Protein AF-A0A537S2B9-F1 (afdb_monomer_lite)

Secondary structure (DSSP, 8-state):
---TT---------------PPPPPS-TTTTTSS-HHHHHHHT---HHHHHHHHHHHHHHHHHHHHHHHHHTT-HHHHHHHHHHHHHHHHTTHHHHHHHHTT-S-S-HHHHHHHHHHHHHHHT--HHHHHHHHHHHHHSTT-TTT-TTTSSPPP-SHHHHHHHHTTHHHHHHHHHHHHHHHTT--TT-TTS-HHHHHHHHHHHHHHHHHHHHHHHHHHTT-THHIIIIIHHHHHHHHHHHHHHHHHHTT--SSS-TTTSS------HHHHHHTTTTT-HHHHHH-TTS-TTTGGGT------S---HHHHHHHIIIIIHHHHHHH--SEEEEEHHHHHHHHHHHTT-SSS-SSHHHHTT-EEE-TTS-EEEEE--SSHHHHHHS-HHHHHHHHHHHHHHHHHHHHTT-------

Radius of gyration: 29.78 Å; chains: 1; bounding box: 94×66×80 Å

Sequence (414 aa):
MMDERGGVMLADVAVRTADSDPMPEANPSARNLVPLDVLGKLGRRSDRRGALQLAAHIACIGATGCLVWFARPSWFLLIPAMALHGVTIVTLFAPMHECVHRTAFASRRANDAIGWIAGILSFYNATYYRHFHAWHHRYTQDPERDPELIFPKAKNRREYLTELSGLTFWWRRILDYPRLALGLARDLPFVPATARHAIALSMSAQLAIYLAAAAAIGFGYDGVLIYWFIPVVLAQPFLRALLVAEHTGCSQDQNGLSNTRTTAASFPIRLLMWNMPFHAEHHLYPAVASNSILCLKEGRMNGSILSSWVNSCADAHLAPLVHYLKPPVVVGMGSNGWRAVRRVFALADAPTRISHAAGDDWVAVDGTLVFAVGHPGPLGLTNRPLPQQLADRRHIGAALSATSETAHHPQYGE

Foldseek 3Di:
DDDPPPDDDDDPPPDPPDDDDPDDAQDVVLLPPDDPVLLVVLLDFAQVQLVVLVVVLVVQLVVLVVQCVVCVVPPVSNLVSLQSSLQSLLLLCQLLLLLLLVSSHPDVVCSVVSNLVSCLQNVHQSLVVSLLVVQCLRQPLACVGNPVNVPPDDPDPVSLVVLLLCPVVVVCSVPVLVCLLVLVCPPPPSQDPVSSVVSNVSSVVSVVVVVVLVVCVVVVNCCSVSSGVSSNSSHSSVVSVLVCQFAPPFDSGSNLVGRTAQDDDDPVSCSSNLQCSLVSLCSSRVSRRSVSSVVVDPDDPPDDDDLVNLQVCLVVPVLVVCVVVVDQEEEQEALSSVSSQCNSLVVVVADNHLLRQALDWDQGPSRRIYHRHFHPDPVSCVSAPPVSRVNSVVVVVVVVVVVVVVPDDDDPDD

Structure (mmCIF, N/CA/C/O backbone):
data_AF-A0A537S2B9-F1
#
_entry.id   AF-A0A537S2B9-F1
#
loop_
_atom_site.group_PDB
_atom_site.id
_atom_site.type_symbol
_atom_site.label_atom_id
_atom_site.label_alt_id
_atom_site.label_comp_id
_atom_site.label_asym_id
_atom_site.label_entity_id
_atom_site.label_seq_id
_atom_site.pdbx_PDB_ins_code
_atom_site.Cartn_x
_atom_site.Cartn_y
_atom_site.Cartn_z
_atom_site.occupancy
_atom_site.B_iso_or_equiv
_atom_site.auth_seq_id
_atom_site.auth_comp_id
_atom_site.auth_asym_id
_atom_site.auth_atom_id
_atom_site.pdbx_PDB_model_num
ATOM 1 N N . MET A 1 1 ? 38.607 -19.782 9.170 1.00 34.75 1 MET A N 1
ATOM 2 C CA . MET A 1 1 ? 39.106 -21.089 8.699 1.00 34.75 1 MET A CA 1
ATOM 3 C C . MET A 1 1 ? 38.221 -21.506 7.540 1.00 34.75 1 MET A C 1
ATOM 5 O O . MET A 1 1 ? 37.021 -21.604 7.745 1.00 34.75 1 MET A O 1
ATOM 9 N N . MET A 1 2 ? 38.779 -21.589 6.332 1.00 24.75 2 MET A N 1
ATOM 10 C CA . MET A 1 2 ? 38.098 -22.056 5.114 1.00 24.75 2 MET A CA 1
ATOM 11 C C . MET A 1 2 ? 38.271 -23.575 5.006 1.00 24.75 2 MET A C 1
ATOM 13 O O . MET A 1 2 ? 39.344 -24.062 5.358 1.00 24.75 2 MET A O 1
ATOM 17 N N . ASP A 1 3 ? 37.255 -24.301 4.533 1.00 37.38 3 ASP A N 1
ATOM 18 C CA . ASP A 1 3 ? 37.415 -25.702 4.123 1.00 37.38 3 ASP A CA 1
ATOM 19 C C . ASP A 1 3 ? 37.825 -25.805 2.642 1.00 37.38 3 ASP A C 1
ATOM 21 O O . ASP A 1 3 ? 37.659 -24.863 1.859 1.00 37.38 3 ASP A O 1
ATOM 25 N N . GLU A 1 4 ? 38.378 -26.959 2.266 1.00 36.72 4 GLU A N 1
ATOM 26 C CA . GLU A 1 4 ? 38.968 -27.238 0.951 1.00 36.72 4 GLU A CA 1
ATOM 27 C C . GLU A 1 4 ? 37.966 -27.327 -0.222 1.00 36.72 4 GLU A C 1
ATOM 29 O O . GLU A 1 4 ? 38.330 -27.767 -1.312 1.00 36.72 4 GLU A O 1
ATOM 34 N N . ARG A 1 5 ? 36.708 -26.893 -0.066 1.00 40.22 5 ARG A N 1
ATOM 35 C CA . ARG A 1 5 ? 35.732 -26.818 -1.170 1.00 40.22 5 ARG A CA 1
ATOM 36 C C . ARG A 1 5 ? 35.007 -25.479 -1.303 1.00 40.22 5 ARG A C 1
ATOM 38 O O . ARG A 1 5 ? 33.998 -25.408 -2.000 1.00 40.22 5 ARG A O 1
ATOM 45 N N . GLY A 1 6 ? 35.535 -24.400 -0.723 1.00 30.20 6 GLY A N 1
ATOM 46 C CA . GLY A 1 6 ? 35.129 -23.030 -1.079 1.00 30.20 6 GLY A CA 1
ATOM 47 C C . GLY A 1 6 ? 33.646 -22.702 -0.847 1.00 30.20 6 GLY A C 1
ATOM 48 O O . GLY A 1 6 ? 33.118 -21.781 -1.470 1.00 30.20 6 GLY A O 1
ATOM 49 N N . GLY A 1 7 ? 32.966 -23.444 0.031 1.00 28.03 7 GLY A N 1
ATOM 50 C CA . GLY A 1 7 ? 31.587 -23.189 0.437 1.00 28.03 7 GLY A CA 1
ATOM 51 C C . GLY A 1 7 ? 31.518 -22.313 1.688 1.00 28.03 7 GLY A C 1
ATOM 52 O O . GLY A 1 7 ? 32.277 -22.499 2.637 1.00 28.03 7 GLY A O 1
ATOM 53 N N . VAL A 1 8 ? 30.592 -21.351 1.712 1.00 30.73 8 VAL A N 1
ATOM 54 C CA . VAL A 1 8 ? 30.262 -20.599 2.932 1.00 30.73 8 VAL A CA 1
ATOM 55 C C . VAL A 1 8 ? 29.492 -21.525 3.873 1.00 30.73 8 VAL A C 1
ATOM 57 O O . VAL A 1 8 ? 28.401 -21.984 3.545 1.00 30.73 8 VAL A O 1
ATOM 60 N N . MET A 1 9 ? 30.071 -21.784 5.043 1.00 25.91 9 MET A N 1
ATOM 61 C CA . MET A 1 9 ? 29.487 -22.580 6.121 1.00 25.91 9 MET A CA 1
ATOM 62 C C . MET A 1 9 ? 28.249 -21.855 6.684 1.00 25.91 9 MET A C 1
ATOM 64 O O . MET A 1 9 ? 28.371 -20.901 7.454 1.00 25.91 9 MET A O 1
ATOM 68 N N . LEU A 1 10 ? 27.049 -22.269 6.276 1.00 33.41 10 LEU A N 1
ATOM 69 C CA . LEU A 1 10 ? 25.827 -21.975 7.024 1.00 33.41 10 LEU A CA 1
ATOM 70 C C . LEU A 1 10 ? 25.790 -22.942 8.206 1.00 33.41 10 LEU A C 1
ATOM 72 O O . LEU A 1 10 ? 25.967 -24.142 8.023 1.00 33.41 10 LEU A O 1
ATOM 76 N N . ALA A 1 11 ? 25.617 -22.412 9.416 1.00 30.92 11 ALA A N 1
ATOM 77 C CA . ALA A 1 11 ? 25.467 -23.224 10.613 1.00 30.92 11 ALA A CA 1
ATOM 78 C C . ALA A 1 11 ? 24.305 -24.212 10.426 1.00 30.92 11 ALA A C 1
ATOM 80 O O . ALA A 1 11 ? 23.203 -23.799 10.058 1.00 30.92 11 ALA A O 1
ATOM 81 N N . ASP A 1 12 ? 24.562 -25.495 10.683 1.00 28.25 12 ASP A N 1
ATOM 82 C CA . ASP A 1 12 ? 23.549 -26.545 10.733 1.00 28.25 12 ASP A CA 1
ATOM 83 C C . ASP A 1 12 ? 22.495 -26.196 11.792 1.00 28.25 12 ASP A C 1
ATOM 85 O O . ASP A 1 12 ? 22.647 -26.473 12.983 1.00 28.25 12 ASP A O 1
ATOM 89 N N . VAL A 1 13 ? 21.397 -25.572 11.365 1.00 31.06 13 VAL A N 1
ATOM 90 C CA . VAL A 1 13 ? 20.180 -25.488 12.168 1.00 31.06 13 VAL A CA 1
ATOM 91 C C . VAL A 1 13 ? 19.416 -26.780 11.924 1.00 31.06 13 VAL A C 1
ATOM 93 O O . VAL A 1 13 ? 18.644 -26.909 10.974 1.00 31.06 13 VAL A O 1
ATOM 96 N N . ALA A 1 14 ? 19.657 -27.764 12.787 1.00 25.73 14 ALA A N 1
ATOM 97 C CA . ALA A 1 14 ? 18.821 -28.947 12.886 1.00 25.73 14 ALA A CA 1
ATOM 98 C C . ALA A 1 14 ? 17.406 -28.524 13.323 1.00 25.73 14 ALA A C 1
ATOM 100 O O . ALA A 1 14 ? 17.128 -28.342 14.509 1.00 25.73 14 ALA A O 1
ATOM 101 N N . VAL A 1 15 ? 16.503 -28.348 12.358 1.00 33.72 15 VAL A N 1
ATOM 102 C CA . VAL A 1 15 ? 15.075 -28.156 12.621 1.00 33.72 15 VAL A CA 1
ATOM 103 C C . VAL A 1 15 ? 14.511 -29.496 13.083 1.00 33.72 15 VAL A C 1
ATOM 105 O O . VAL A 1 15 ? 14.327 -30.418 12.288 1.00 33.72 15 VAL A O 1
ATOM 108 N N . ARG A 1 16 ? 14.244 -29.618 14.387 1.00 27.11 16 ARG A N 1
ATOM 109 C CA . ARG A 1 16 ? 13.412 -30.699 14.919 1.00 27.11 16 ARG A CA 1
ATOM 110 C C . ARG A 1 16 ? 12.021 -30.572 14.303 1.00 27.11 16 ARG A C 1
ATOM 112 O O . ARG A 1 16 ? 11.318 -29.596 14.549 1.00 27.11 16 ARG A O 1
ATOM 119 N N . THR A 1 17 ? 11.619 -31.562 13.517 1.00 32.38 17 THR A N 1
ATOM 120 C CA . THR A 1 17 ? 10.223 -31.754 13.125 1.00 32.38 17 THR A CA 1
ATOM 121 C C . THR A 1 17 ? 9.451 -32.187 14.367 1.00 32.38 17 THR A C 1
ATOM 123 O O . THR A 1 17 ? 9.513 -33.351 14.755 1.00 32.38 17 THR A O 1
ATOM 126 N N . ALA A 1 18 ? 8.802 -31.239 15.041 1.00 32.81 18 ALA A N 1
ATOM 127 C CA . ALA A 1 18 ? 7.840 -31.563 16.082 1.00 32.81 18 ALA A CA 1
ATOM 128 C C . ALA A 1 18 ? 6.579 -32.141 15.428 1.00 32.81 18 ALA A C 1
ATOM 130 O O . ALA A 1 18 ? 6.071 -31.581 14.451 1.00 32.81 18 ALA A O 1
ATOM 131 N N . ASP A 1 19 ? 6.131 -33.273 15.966 1.00 32.47 19 ASP A N 1
ATOM 132 C CA . ASP A 1 19 ? 4.864 -33.915 15.646 1.00 32.47 19 ASP A CA 1
ATOM 133 C C . ASP A 1 19 ? 3.698 -32.920 15.692 1.00 32.47 19 ASP A C 1
ATOM 135 O O . ASP A 1 19 ? 3.686 -31.939 16.438 1.00 32.47 19 ASP A O 1
ATOM 139 N N . SER A 1 20 ? 2.721 -33.176 14.829 1.00 41.28 20 SER A N 1
ATOM 140 C CA . SER A 1 20 ? 1.542 -32.354 14.603 1.00 41.28 20 SER A CA 1
ATOM 141 C C . SER A 1 20 ? 0.589 -32.365 15.800 1.00 41.28 20 SER A C 1
ATOM 143 O O . SER A 1 20 ? -0.404 -33.092 15.793 1.00 41.28 20 SER A O 1
ATOM 145 N N . ASP A 1 21 ? 0.845 -31.512 16.786 1.00 30.44 21 ASP A N 1
ATOM 146 C CA . ASP A 1 21 ? -0.200 -31.047 17.695 1.00 30.44 21 ASP A CA 1
ATOM 147 C C . ASP A 1 21 ? -1.069 -29.988 16.986 1.00 30.44 21 ASP A C 1
ATOM 149 O O . ASP A 1 21 ? -0.540 -29.104 16.295 1.00 30.44 21 ASP A O 1
ATOM 153 N N . PRO A 1 22 ? -2.410 -30.032 17.120 1.00 37.50 22 PRO A N 1
ATOM 154 C CA . PRO A 1 22 ? -3.261 -28.949 16.652 1.00 37.50 22 PRO A CA 1
ATOM 155 C C . PRO A 1 22 ? -2.879 -27.664 17.397 1.00 37.50 22 PRO A C 1
ATOM 157 O O . PRO A 1 22 ? -2.934 -27.579 18.622 1.00 37.50 22 PRO A O 1
ATOM 160 N N . MET A 1 23 ? -2.428 -26.675 16.626 1.00 38.53 23 MET A N 1
ATOM 161 C CA . MET A 1 23 ? -1.795 -25.468 17.148 1.00 38.53 23 MET A CA 1
ATOM 162 C C . MET A 1 23 ? -2.750 -24.619 18.003 1.00 38.53 23 MET A C 1
ATOM 164 O O . MET A 1 23 ? -3.890 -24.409 17.583 1.00 38.53 23 MET A O 1
ATOM 168 N N . PRO A 1 24 ? -2.278 -24.023 19.115 1.00 37.38 24 PRO A N 1
ATOM 169 C CA . PRO A 1 24 ? -3.030 -22.988 19.811 1.00 37.38 24 PRO A CA 1
ATOM 170 C C . PRO A 1 24 ? -3.217 -21.777 18.884 1.00 37.38 24 PRO A C 1
ATOM 172 O O . PRO A 1 24 ? -2.264 -21.277 18.280 1.00 37.38 24 PRO A O 1
ATOM 175 N N . GLU A 1 25 ? -4.470 -21.355 18.723 1.00 45.53 25 GLU A N 1
ATOM 176 C CA . GLU A 1 25 ? -4.856 -20.185 17.936 1.00 45.53 25 GLU A CA 1
ATOM 177 C C . GLU A 1 25 ? -4.217 -18.904 18.494 1.00 45.53 25 GLU A C 1
ATOM 179 O O . GLU A 1 25 ? -3.982 -18.782 19.697 1.00 45.53 25 GLU A O 1
ATOM 184 N N . ALA A 1 26 ? -3.961 -17.930 17.611 1.00 40.53 26 ALA A N 1
ATOM 185 C CA . ALA A 1 26 ? -3.582 -16.577 18.015 1.00 40.53 26 ALA A CA 1
ATOM 186 C C . ALA A 1 26 ? -4.561 -16.060 19.081 1.00 40.53 26 ALA A C 1
ATOM 188 O O . ALA A 1 26 ? -5.770 -16.244 18.925 1.00 40.53 26 ALA A O 1
ATOM 189 N N . ASN A 1 27 ? -4.039 -15.433 20.142 1.00 40.31 27 ASN A N 1
ATOM 190 C CA . ASN A 1 27 ? -4.811 -15.013 21.315 1.00 40.31 27 ASN A CA 1
ATOM 191 C C . ASN A 1 27 ? -6.189 -14.417 20.919 1.00 40.31 27 ASN A C 1
ATOM 193 O O . ASN A 1 27 ? -6.232 -13.384 20.239 1.00 40.31 27 ASN A O 1
ATOM 197 N N . PRO A 1 28 ? -7.315 -15.038 21.327 1.00 44.47 28 PRO A N 1
ATOM 198 C CA . PRO A 1 28 ? -8.660 -14.661 20.883 1.00 44.47 28 PRO A CA 1
ATOM 199 C C . PRO A 1 28 ? -9.067 -13.221 21.239 1.00 44.47 28 PRO A C 1
ATOM 201 O O . PRO A 1 28 ? -10.017 -12.695 20.658 1.00 44.47 28 PRO A O 1
ATOM 204 N N . SER A 1 29 ? -8.356 -12.546 22.151 1.00 44.47 29 SER A N 1
ATOM 205 C CA . SER A 1 29 ? -8.720 -11.203 22.620 1.00 44.47 29 SER A CA 1
ATOM 206 C C . SER A 1 29 ? -8.645 -10.107 21.545 1.00 44.47 29 SER A C 1
ATOM 208 O O . SER A 1 29 ? -9.432 -9.166 21.597 1.00 44.47 29 SER A O 1
ATOM 210 N N . ALA A 1 30 ? -7.767 -10.223 20.541 1.00 49.00 30 ALA A N 1
ATOM 211 C CA . ALA A 1 30 ? -7.576 -9.169 19.536 1.00 49.00 30 ALA A CA 1
ATOM 212 C C . ALA A 1 30 ? -8.533 -9.272 18.328 1.00 49.00 30 ALA A C 1
ATOM 214 O O . ALA A 1 30 ? -8.777 -8.277 17.648 1.00 49.00 30 ALA A O 1
ATOM 215 N N . ARG A 1 31 ? -9.111 -10.454 18.063 1.00 56.97 31 ARG A N 1
ATOM 216 C CA . ARG A 1 31 ? -10.047 -10.682 16.938 1.00 56.97 31 ARG A CA 1
ATOM 217 C C . ARG A 1 31 ? -11.503 -10.345 17.260 1.00 56.97 31 ARG A C 1
ATOM 219 O O . ARG A 1 31 ? -12.310 -10.228 16.343 1.00 56.97 31 ARG A O 1
ATOM 226 N N . ASN A 1 32 ? -11.827 -10.166 18.539 1.00 64.19 32 ASN A N 1
ATOM 227 C CA . ASN A 1 32 ? -13.185 -9.886 19.010 1.00 64.19 32 ASN A CA 1
ATOM 228 C C . ASN A 1 32 ? -13.454 -8.389 19.246 1.00 64.19 32 ASN A C 1
ATOM 230 O O . ASN A 1 32 ? -14.480 -8.047 19.826 1.00 64.19 32 ASN A O 1
ATOM 234 N N . LEU A 1 33 ? -12.555 -7.488 18.821 1.00 72.00 33 LEU A N 1
ATOM 235 C CA . LEU A 1 33 ? -12.738 -6.043 19.040 1.00 72.00 33 LEU A CA 1
ATOM 236 C C . LEU A 1 33 ? -13.877 -5.473 18.187 1.00 72.00 33 LEU A C 1
ATOM 238 O O . LEU A 1 33 ? -14.463 -4.456 18.540 1.00 72.00 33 LEU A O 1
ATOM 242 N N . VAL A 1 34 ? -14.185 -6.118 17.059 1.00 71.06 34 VAL A N 1
ATOM 243 C CA . VAL A 1 34 ? -15.220 -5.679 16.122 1.00 71.06 34 VAL A CA 1
ATOM 244 C C . VAL A 1 34 ? -16.224 -6.816 15.931 1.00 71.06 34 VAL A C 1
ATOM 246 O O . VAL A 1 34 ? -15.814 -7.930 15.598 1.00 71.06 34 VAL A O 1
ATOM 249 N N . PRO A 1 35 ? -17.535 -6.565 16.099 1.00 76.12 35 PRO A N 1
ATOM 250 C CA . PRO A 1 35 ? -18.561 -7.579 15.885 1.00 76.12 35 PRO A CA 1
ATOM 251 C C . PRO A 1 35 ? -18.493 -8.215 14.489 1.00 76.12 35 PRO A C 1
ATOM 253 O O . PRO A 1 35 ? -18.265 -7.540 13.481 1.00 76.12 35 PRO A O 1
ATOM 256 N N . LEU A 1 36 ? -18.744 -9.526 14.414 1.00 77.38 36 LEU A N 1
ATOM 257 C CA . LEU A 1 36 ? -18.666 -10.292 13.164 1.00 77.38 36 LEU A CA 1
ATOM 258 C C . LEU A 1 36 ? -19.631 -9.783 12.082 1.00 77.38 36 LEU A C 1
ATOM 260 O O . LEU A 1 36 ? -19.301 -9.838 10.897 1.00 77.38 36 LEU A O 1
ATOM 264 N N . ASP A 1 37 ? -20.803 -9.259 12.454 1.00 76.06 37 ASP A N 1
ATOM 265 C CA . ASP A 1 37 ? -21.757 -8.695 11.492 1.00 76.06 37 ASP A CA 1
ATOM 266 C C . ASP A 1 37 ? -21.219 -7.399 10.855 1.00 76.06 37 ASP A C 1
ATOM 268 O O . ASP A 1 37 ? -21.399 -7.168 9.654 1.00 76.06 37 ASP A O 1
ATOM 272 N N . VAL A 1 38 ? -20.513 -6.578 11.639 1.00 72.88 38 VAL A N 1
ATOM 273 C CA . VAL A 1 38 ? -19.830 -5.368 11.171 1.00 72.88 38 VAL A CA 1
ATOM 274 C C . VAL A 1 38 ? -18.682 -5.756 10.245 1.00 72.88 38 VAL A C 1
ATOM 276 O O . VAL A 1 38 ? -18.610 -5.248 9.125 1.00 72.88 38 VAL A O 1
ATOM 279 N N . LEU A 1 39 ? -17.846 -6.721 10.639 1.00 73.81 39 LEU A N 1
ATOM 280 C CA . LEU A 1 39 ? -16.778 -7.247 9.782 1.00 73.81 39 LEU A CA 1
ATOM 281 C C . LEU A 1 39 ? -17.323 -7.827 8.471 1.00 73.81 39 LEU A C 1
ATOM 283 O O . LEU A 1 39 ? -16.758 -7.570 7.410 1.00 73.81 39 LEU A O 1
ATOM 287 N N . GLY A 1 40 ? -18.457 -8.532 8.507 1.00 73.75 40 GLY A N 1
ATOM 288 C CA . GLY A 1 40 ? -19.128 -9.042 7.310 1.00 73.75 40 GLY A CA 1
ATOM 289 C C . GLY A 1 40 ? -19.554 -7.930 6.344 1.00 73.75 40 GLY A C 1
ATOM 290 O O . GLY A 1 40 ? -19.371 -8.052 5.130 1.00 73.75 40 GLY A O 1
ATOM 291 N N . LYS A 1 41 ? -20.060 -6.805 6.866 1.00 75.75 41 LYS A N 1
ATOM 292 C CA . LYS A 1 41 ? -20.415 -5.623 6.059 1.00 75.75 41 LYS A CA 1
ATOM 293 C C . LYS A 1 41 ? -19.171 -4.939 5.477 1.00 75.75 41 LYS A C 1
ATOM 295 O O . LYS A 1 41 ? -19.179 -4.569 4.301 1.00 75.75 41 LYS A O 1
ATOM 300 N N . LEU A 1 42 ? -18.105 -4.799 6.267 1.00 75.25 42 LEU A N 1
ATOM 301 C CA . LEU A 1 42 ? -16.844 -4.155 5.863 1.00 75.25 42 LEU A CA 1
ATOM 302 C C . LEU A 1 42 ? -15.990 -5.025 4.925 1.00 75.25 42 LEU A C 1
ATOM 304 O O . LEU A 1 42 ? -15.233 -4.507 4.104 1.00 75.25 42 LEU A O 1
ATOM 308 N N . GLY A 1 43 ? -16.157 -6.344 4.985 1.00 77.69 43 GLY A N 1
ATOM 309 C CA . GLY A 1 43 ? -15.556 -7.307 4.064 1.00 77.69 43 GLY A CA 1
ATOM 310 C C . GLY A 1 43 ? -16.251 -7.388 2.701 1.00 77.69 43 GLY A C 1
ATOM 311 O O . GLY A 1 43 ? -15.807 -8.145 1.834 1.00 77.69 43 GLY A O 1
ATOM 312 N N . ARG A 1 44 ? -17.337 -6.631 2.464 1.00 78.94 44 ARG A N 1
ATOM 313 C CA . ARG A 1 44 ? -18.068 -6.669 1.189 1.00 78.94 44 ARG A CA 1
ATOM 314 C C . ARG A 1 44 ? -17.238 -6.060 0.055 1.00 78.94 44 ARG A C 1
ATOM 316 O O . ARG A 1 44 ? -17.108 -4.843 -0.086 1.00 78.94 44 ARG A O 1
ATOM 323 N N . ARG A 1 45 ? -16.737 -6.943 -0.805 1.00 86.69 45 ARG A N 1
ATOM 324 C CA . ARG A 1 45 ? -15.919 -6.626 -1.984 1.00 86.69 45 ARG A CA 1
ATOM 325 C C . ARG A 1 45 ? -16.762 -5.991 -3.088 1.00 86.69 45 ARG A C 1
ATOM 327 O O . ARG A 1 45 ? -17.952 -6.276 -3.220 1.00 86.69 45 ARG A O 1
ATOM 334 N N . SER A 1 46 ? -16.147 -5.132 -3.897 1.00 88.50 46 SER A N 1
ATOM 335 C CA . SER A 1 46 ? -16.831 -4.441 -4.994 1.00 88.50 46 SER A CA 1
ATOM 336 C C . SER A 1 46 ? -15.865 -4.129 -6.128 1.00 88.50 46 SER A C 1
ATOM 338 O O . SER A 1 46 ? -14.941 -3.340 -5.946 1.00 88.50 46 SER A O 1
ATOM 340 N N . ASP A 1 47 ? -16.137 -4.677 -7.316 1.00 92.94 47 ASP A N 1
ATOM 341 C CA . ASP A 1 47 ? -15.331 -4.405 -8.513 1.00 92.94 47 ASP A CA 1
ATOM 342 C C . ASP A 1 47 ? -15.310 -2.914 -8.854 1.00 92.94 47 ASP A C 1
ATOM 344 O O . ASP A 1 47 ? -14.259 -2.368 -9.168 1.00 92.94 47 ASP A O 1
ATOM 348 N N . ARG A 1 48 ? -16.446 -2.221 -8.696 1.00 91.62 48 ARG A N 1
ATOM 349 C CA . ARG A 1 48 ? -16.537 -0.770 -8.910 1.00 91.62 48 ARG A CA 1
ATOM 350 C C . ARG A 1 48 ? -15.607 0.007 -7.978 1.00 91.62 48 ARG A C 1
ATOM 352 O O . ARG A 1 48 ? -14.929 0.921 -8.432 1.00 91.62 48 ARG A O 1
ATOM 359 N N . ARG A 1 49 ? -15.577 -0.325 -6.680 1.00 88.31 49 ARG A N 1
ATOM 360 C CA . ARG A 1 49 ? -14.711 0.375 -5.710 1.00 88.31 49 ARG A CA 1
ATOM 361 C C . ARG A 1 49 ? -13.233 0.106 -5.994 1.00 88.31 49 ARG A C 1
ATOM 363 O O . ARG A 1 49 ? -12.457 1.057 -6.002 1.00 88.31 49 ARG A O 1
ATOM 370 N N . GLY A 1 50 ? -12.869 -1.149 -6.269 1.00 91.38 50 GLY A N 1
ATOM 371 C CA . GLY A 1 50 ? -11.507 -1.512 -6.666 1.00 91.38 50 GLY A CA 1
ATOM 372 C C . GLY A 1 50 ? -11.072 -0.803 -7.952 1.00 91.38 50 GLY A C 1
ATOM 373 O O . GLY A 1 50 ? -9.990 -0.226 -8.005 1.00 91.38 50 GLY A O 1
ATOM 374 N N . ALA A 1 51 ? -11.946 -0.755 -8.963 1.00 95.31 51 ALA A N 1
ATOM 375 C CA . ALA A 1 51 ? -11.666 -0.108 -10.243 1.00 95.31 51 ALA A CA 1
ATOM 376 C C . ALA A 1 51 ? -11.508 1.411 -10.113 1.00 95.31 51 ALA A C 1
ATOM 378 O O . ALA A 1 51 ? -10.608 1.972 -10.726 1.00 95.31 51 ALA A O 1
ATOM 379 N N . LEU A 1 52 ? -12.330 2.080 -9.296 1.00 94.69 52 LEU A N 1
ATOM 380 C CA . LEU A 1 52 ? -12.191 3.518 -9.037 1.00 94.69 52 LEU A CA 1
ATOM 381 C C . LEU A 1 52 ? -10.874 3.846 -8.323 1.00 94.69 52 LEU A C 1
ATOM 383 O O . LEU A 1 52 ? -10.188 4.786 -8.717 1.00 94.69 52 LEU A O 1
ATOM 387 N N . GLN A 1 53 ? -10.499 3.057 -7.311 1.00 94.25 53 GLN A N 1
ATOM 388 C CA . GLN A 1 53 ? -9.232 3.239 -6.598 1.00 94.25 53 GLN A CA 1
ATOM 389 C C . GLN A 1 53 ? -8.030 3.004 -7.526 1.00 94.25 53 GLN A C 1
ATOM 391 O O . GLN A 1 53 ? -7.075 3.781 -7.523 1.00 94.25 53 GLN A O 1
ATOM 396 N N . LEU A 1 54 ? -8.093 1.963 -8.362 1.00 97.31 54 LEU A N 1
ATOM 397 C CA . LEU A 1 54 ? -7.072 1.684 -9.368 1.00 97.31 54 LEU A CA 1
ATOM 398 C C . LEU A 1 54 ? -6.992 2.791 -10.422 1.00 97.31 54 LEU A C 1
ATOM 400 O O . LEU A 1 54 ? -5.894 3.235 -10.738 1.00 97.31 54 LEU A O 1
ATOM 404 N N . ALA A 1 55 ? -8.128 3.270 -10.928 1.00 98.06 55 ALA A N 1
ATOM 405 C CA . ALA A 1 55 ? -8.176 4.357 -11.899 1.00 98.06 55 ALA A CA 1
ATOM 406 C C . ALA A 1 55 ? -7.573 5.649 -11.332 1.00 98.06 55 ALA A C 1
ATOM 408 O O . ALA A 1 55 ? -6.812 6.314 -12.028 1.00 98.06 55 ALA A O 1
ATOM 409 N N . ALA A 1 56 ? -7.841 5.972 -10.063 1.00 97.75 56 ALA A N 1
ATOM 410 C CA . ALA A 1 56 ? -7.212 7.107 -9.393 1.00 97.75 56 ALA A CA 1
ATOM 411 C C . ALA A 1 56 ? -5.685 6.940 -9.299 1.00 97.75 56 ALA A C 1
ATOM 413 O O . ALA A 1 56 ? -4.944 7.873 -9.598 1.00 97.75 56 ALA A O 1
ATOM 414 N N . HIS A 1 57 ? -5.206 5.740 -8.954 1.00 98.44 57 HIS A N 1
ATOM 415 C CA . HIS A 1 57 ? -3.772 5.446 -8.903 1.00 98.44 57 HIS A CA 1
ATOM 416 C C . HIS A 1 57 ? -3.124 5.555 -10.302 1.00 98.44 57 HIS A C 1
ATOM 418 O O . HIS A 1 57 ? -2.111 6.232 -10.465 1.00 98.44 57 HIS A O 1
ATOM 424 N N . ILE A 1 58 ? -3.747 4.979 -11.337 1.00 98.50 58 ILE A N 1
ATOM 425 C CA . ILE A 1 58 ? -3.290 5.080 -12.735 1.00 98.50 58 ILE A CA 1
ATOM 426 C C . ILE A 1 58 ? -3.288 6.537 -13.213 1.00 98.50 58 ILE A C 1
ATOM 428 O O . ILE A 1 58 ? -2.352 6.950 -13.894 1.00 98.50 58 ILE A O 1
ATOM 432 N N . ALA A 1 59 ? -4.281 7.342 -12.829 1.00 98.62 59 ALA A N 1
ATOM 433 C CA . ALA A 1 59 ? -4.306 8.765 -13.150 1.00 98.62 59 ALA A CA 1
ATOM 434 C C . ALA A 1 59 ? -3.115 9.512 -12.525 1.00 98.62 59 ALA A C 1
ATOM 436 O O . ALA A 1 59 ? -2.513 10.353 -13.190 1.00 98.62 59 ALA A O 1
ATOM 437 N N . CYS A 1 60 ? -2.713 9.175 -11.292 1.00 98.62 60 CYS A N 1
ATOM 438 C CA . CYS A 1 60 ? -1.494 9.716 -10.683 1.00 98.62 60 CYS A CA 1
ATOM 439 C C . CYS A 1 60 ? -0.225 9.300 -11.446 1.00 98.62 60 CYS A C 1
ATOM 441 O O . CYS A 1 60 ? 0.656 10.137 -11.657 1.00 98.62 60 CYS A O 1
ATOM 443 N N . ILE A 1 61 ? -0.141 8.043 -11.897 1.00 98.69 61 ILE A N 1
ATOM 444 C CA . ILE A 1 61 ? 0.969 7.559 -12.736 1.00 98.69 61 ILE A CA 1
ATOM 445 C C . ILE A 1 61 ? 1.013 8.346 -14.053 1.00 98.69 61 ILE A C 1
ATOM 447 O O . ILE A 1 61 ? 2.064 8.861 -14.422 1.00 98.69 61 ILE A O 1
ATOM 451 N N . GLY A 1 62 ? -0.126 8.513 -14.732 1.00 98.62 62 GLY A N 1
ATOM 452 C CA . GLY A 1 62 ? -0.218 9.282 -15.975 1.00 98.62 62 GLY A CA 1
ATOM 453 C C . GLY A 1 62 ? 0.165 10.752 -15.792 1.00 98.62 62 GLY A C 1
ATOM 454 O O . GLY A 1 62 ? 0.986 11.273 -16.542 1.00 98.62 62 GLY A O 1
ATOM 455 N N . ALA A 1 63 ? -0.356 11.408 -14.752 1.00 98.56 63 ALA A N 1
ATOM 456 C CA . ALA A 1 63 ? -0.051 12.805 -14.454 1.00 98.56 63 ALA A CA 1
ATOM 457 C C . ALA A 1 63 ? 1.441 13.023 -14.160 1.00 98.56 63 ALA A C 1
ATOM 459 O O . ALA A 1 63 ? 2.054 13.944 -14.697 1.00 98.56 63 ALA A O 1
ATOM 460 N N . THR A 1 64 ? 2.050 12.156 -13.349 1.00 98.62 64 THR A N 1
ATOM 461 C CA . THR A 1 64 ? 3.488 12.239 -13.052 1.00 98.62 64 THR A CA 1
ATOM 462 C C . THR A 1 64 ? 4.356 11.831 -14.245 1.00 98.62 64 THR A C 1
ATOM 464 O O . THR A 1 64 ? 5.419 12.413 -14.440 1.00 98.62 64 THR A O 1
ATOM 467 N N . GLY A 1 65 ? 3.881 10.935 -15.114 1.00 98.44 65 GLY A N 1
ATOM 468 C CA . GLY A 1 65 ? 4.513 10.641 -16.402 1.00 98.44 65 GLY A CA 1
ATOM 469 C C . GLY A 1 65 ? 4.520 11.854 -17.339 1.00 98.44 65 GLY A C 1
ATOM 470 O O . GLY A 1 65 ? 5.541 12.151 -17.960 1.00 98.44 65 GLY A O 1
ATOM 471 N N . CYS A 1 66 ? 3.432 12.630 -17.387 1.00 98.44 66 CYS A N 1
ATOM 472 C CA . CYS A 1 66 ? 3.413 13.908 -18.106 1.00 98.44 66 CYS A CA 1
ATOM 473 C C . CYS A 1 66 ? 4.447 14.893 -17.536 1.00 98.44 66 CYS A C 1
ATOM 475 O O . CYS A 1 66 ? 5.129 15.566 -18.306 1.00 98.44 66 CYS A O 1
ATOM 477 N N . LEU A 1 67 ? 4.626 14.947 -16.209 1.00 97.81 67 LEU A N 1
ATOM 478 C CA . LEU A 1 67 ? 5.681 15.769 -15.601 1.00 97.81 67 LEU A CA 1
ATOM 479 C C . LEU A 1 67 ? 7.076 15.331 -16.057 1.00 97.81 67 LEU A C 1
ATOM 481 O O . LEU A 1 67 ? 7.882 16.181 -16.424 1.00 97.81 67 LEU A O 1
ATOM 485 N N . VAL A 1 68 ? 7.348 14.022 -16.095 1.00 98.44 68 VAL A N 1
ATOM 486 C CA . VAL A 1 68 ? 8.610 13.480 -16.628 1.00 98.44 68 VAL A CA 1
ATOM 487 C C . VAL A 1 68 ? 8.805 13.895 -18.087 1.00 98.44 68 VAL A C 1
ATOM 489 O O . VAL A 1 68 ? 9.889 14.347 -18.443 1.00 98.44 68 VAL A O 1
ATOM 492 N N . TRP A 1 69 ? 7.758 13.814 -18.916 1.00 97.81 69 TRP A N 1
ATOM 493 C CA . TRP A 1 69 ? 7.807 14.240 -20.320 1.00 97.81 69 TRP A CA 1
ATOM 494 C C . TRP A 1 69 ? 8.212 15.709 -20.470 1.00 97.81 69 TRP A C 1
ATOM 496 O O . TRP A 1 69 ? 9.171 16.007 -21.181 1.00 97.81 69 TRP A O 1
ATOM 506 N N . PHE A 1 70 ? 7.535 16.619 -19.767 1.00 97.81 70 PHE A N 1
ATOM 507 C CA . PHE A 1 70 ? 7.851 18.050 -19.827 1.00 97.81 70 PHE A CA 1
ATOM 508 C C . PHE A 1 70 ? 9.216 18.387 -19.220 1.00 97.81 70 PHE A C 1
ATOM 510 O O . PHE A 1 70 ? 9.850 19.354 -19.637 1.00 97.81 70 PHE A O 1
ATOM 517 N N . ALA A 1 71 ? 9.692 17.588 -18.265 1.00 97.50 71 ALA A N 1
ATOM 518 C CA . ALA A 1 71 ? 10.984 17.783 -17.624 1.00 97.50 71 ALA A CA 1
ATOM 519 C C . ALA A 1 71 ? 12.171 17.219 -18.428 1.00 97.50 71 ALA A C 1
ATOM 521 O O . ALA A 1 71 ? 13.307 17.577 -18.122 1.00 97.50 71 ALA A O 1
ATOM 522 N N . ARG A 1 72 ? 11.944 16.388 -19.463 1.00 95.12 72 ARG A N 1
ATOM 523 C CA . ARG A 1 72 ? 13.006 15.745 -20.271 1.00 95.12 72 ARG A CA 1
ATOM 524 C C . ARG A 1 72 ? 14.132 16.693 -20.725 1.00 95.12 72 ARG A C 1
ATOM 526 O O . ARG A 1 72 ? 15.283 16.272 -20.641 1.00 95.12 72 ARG A O 1
ATOM 533 N N . PRO A 1 73 ? 13.873 17.943 -21.167 1.00 96.06 73 PRO A N 1
ATOM 534 C CA . PRO A 1 73 ? 14.942 18.841 -21.616 1.00 96.06 73 PRO A CA 1
ATOM 535 C C . PRO A 1 73 ? 15.888 19.326 -20.505 1.00 96.06 73 PRO A C 1
ATOM 537 O O . PRO A 1 73 ? 16.960 19.842 -20.806 1.00 96.06 73 PRO A O 1
ATOM 540 N N . SER A 1 74 ? 15.508 19.201 -19.228 1.00 95.19 74 SER A N 1
ATOM 541 C CA . SER A 1 74 ? 16.270 19.717 -18.088 1.00 95.19 74 SER A CA 1
ATOM 542 C C . SER A 1 74 ? 16.524 18.617 -17.069 1.00 95.19 74 SER A C 1
ATOM 544 O O . SER A 1 74 ? 15.629 18.234 -16.318 1.00 95.19 74 SER A O 1
ATOM 546 N N . TRP A 1 75 ? 17.768 18.138 -16.983 1.00 92.62 75 TRP A N 1
ATOM 547 C CA . TRP A 1 75 ? 18.129 17.053 -16.064 1.00 92.62 75 TRP A CA 1
ATOM 548 C C . TRP A 1 75 ? 17.794 17.383 -14.597 1.00 92.62 75 TRP A C 1
ATOM 550 O O . TRP A 1 75 ? 17.338 16.510 -13.860 1.00 92.62 75 TRP A O 1
ATOM 560 N N . PHE A 1 76 ? 17.943 18.648 -14.183 1.00 95.25 76 PHE A N 1
ATOM 561 C CA . PHE A 1 76 ? 17.646 19.091 -12.818 1.00 95.25 76 PHE A CA 1
ATOM 562 C C . PHE A 1 76 ? 16.147 19.025 -12.484 1.00 95.25 76 PHE A C 1
ATOM 564 O O . PHE A 1 76 ? 15.789 18.800 -11.333 1.00 95.25 76 PHE A O 1
ATOM 571 N N . LEU A 1 77 ? 15.265 19.176 -13.480 1.00 96.88 77 LEU A N 1
ATOM 572 C CA . LEU A 1 77 ? 13.820 18.973 -13.317 1.00 96.88 77 LEU A CA 1
ATOM 573 C C . LEU A 1 77 ? 13.424 17.506 -13.529 1.00 96.88 77 LEU A C 1
ATOM 575 O O . LEU A 1 77 ? 12.492 17.014 -12.891 1.00 96.88 77 LEU A O 1
ATOM 579 N N . LEU A 1 78 ? 14.148 16.797 -14.397 1.00 97.75 78 LEU A N 1
ATOM 580 C CA . LEU A 1 78 ? 13.881 15.410 -14.755 1.00 97.75 78 LEU A CA 1
ATOM 581 C C . LEU A 1 78 ? 14.090 14.466 -13.571 1.00 97.75 78 LEU A C 1
ATOM 583 O O . LEU A 1 78 ? 13.234 13.621 -13.328 1.00 97.75 78 LEU A O 1
ATOM 587 N N . ILE A 1 79 ? 15.187 14.606 -12.815 1.00 97.56 79 ILE A N 1
ATOM 588 C CA . ILE A 1 79 ? 15.466 13.716 -11.676 1.00 97.56 79 ILE A CA 1
ATOM 589 C C . ILE A 1 79 ? 14.353 13.794 -10.607 1.00 97.56 79 ILE A C 1
ATOM 591 O O . ILE A 1 79 ? 13.800 12.743 -10.273 1.00 97.56 79 ILE A O 1
ATOM 595 N N . PRO A 1 80 ? 13.940 14.977 -10.100 1.00 97.81 80 PRO A N 1
ATOM 596 C CA . PRO A 1 80 ? 12.814 15.075 -9.169 1.00 97.81 80 PRO A CA 1
ATOM 597 C C . PRO A 1 80 ? 11.484 14.595 -9.762 1.00 97.81 80 PRO A C 1
ATOM 599 O O . PRO A 1 80 ? 10.712 13.940 -9.061 1.00 97.81 80 PRO A O 1
ATOM 602 N N . ALA A 1 81 ? 11.214 14.872 -11.045 1.00 98.38 81 ALA A N 1
ATOM 603 C CA . ALA A 1 81 ? 10.006 14.388 -11.714 1.00 98.38 81 ALA A CA 1
ATOM 604 C C . ALA A 1 81 ? 9.975 12.853 -11.791 1.00 98.38 81 ALA A C 1
ATOM 606 O O . ALA A 1 81 ? 8.950 12.247 -11.481 1.00 98.38 81 ALA A O 1
ATOM 607 N N . MET A 1 82 ? 11.102 12.214 -12.127 1.00 98.62 82 MET A N 1
ATOM 608 C CA . MET A 1 82 ? 11.240 10.755 -12.125 1.00 98.62 82 MET A CA 1
ATOM 609 C C . MET A 1 82 ? 11.133 10.175 -10.718 1.00 98.62 82 MET A C 1
ATOM 611 O O . MET A 1 82 ? 10.502 9.139 -10.553 1.00 98.62 82 MET A O 1
ATOM 615 N N . ALA A 1 83 ? 11.688 10.829 -9.695 1.00 98.50 83 ALA A N 1
ATOM 616 C CA . ALA A 1 83 ? 11.527 10.383 -8.312 1.00 98.50 83 ALA A CA 1
ATOM 617 C C . ALA A 1 83 ? 10.047 10.406 -7.887 1.00 98.50 83 ALA A C 1
ATOM 619 O O . ALA A 1 83 ? 9.542 9.420 -7.353 1.00 98.50 83 ALA A O 1
ATOM 620 N N . LEU A 1 84 ? 9.321 11.490 -8.190 1.00 98.38 84 LEU A N 1
ATOM 621 C CA . LEU A 1 84 ? 7.886 11.598 -7.913 1.00 98.38 84 LEU A CA 1
ATOM 622 C C . LEU A 1 84 ? 7.062 10.576 -8.712 1.00 98.38 84 LEU A C 1
ATOM 624 O O . LEU A 1 84 ? 6.175 9.929 -8.156 1.00 98.38 84 LEU A O 1
ATOM 628 N N . HIS A 1 85 ? 7.368 10.396 -9.997 1.00 98.81 85 HIS A N 1
ATOM 629 C CA . HIS A 1 85 ? 6.744 9.367 -10.826 1.00 98.81 85 HIS A CA 1
ATOM 630 C C . HIS A 1 85 ? 7.002 7.971 -10.259 1.00 98.81 85 HIS A C 1
ATOM 632 O O . HIS A 1 85 ? 6.083 7.170 -10.094 1.00 98.81 85 HIS A O 1
ATOM 638 N N . GLY A 1 86 ? 8.236 7.726 -9.832 1.00 98.75 86 GLY A N 1
ATOM 639 C CA . GLY A 1 86 ? 8.659 6.510 -9.170 1.00 98.75 86 GLY A CA 1
ATOM 640 C C . GLY A 1 86 ? 7.824 6.196 -7.942 1.00 98.75 86 GLY A C 1
ATOM 641 O O . GLY A 1 86 ? 7.426 5.047 -7.782 1.00 98.75 86 GLY A O 1
ATOM 642 N N . VAL A 1 87 ? 7.489 7.199 -7.117 1.00 98.69 87 VAL A N 1
ATOM 643 C CA . VAL A 1 87 ? 6.621 7.016 -5.939 1.00 98.69 87 VAL A CA 1
ATOM 644 C C . VAL A 1 87 ? 5.279 6.413 -6.349 1.00 98.69 87 VAL A C 1
ATOM 646 O O . VAL A 1 87 ? 4.828 5.456 -5.724 1.00 98.69 87 VAL A O 1
ATOM 649 N N . THR A 1 88 ? 4.664 6.897 -7.430 1.00 98.75 88 THR A N 1
ATOM 650 C CA . THR A 1 88 ? 3.391 6.341 -7.929 1.00 98.75 88 THR A CA 1
ATOM 651 C C . THR A 1 88 ? 3.524 4.917 -8.477 1.00 98.75 88 THR A C 1
ATOM 653 O O . THR A 1 88 ? 2.561 4.164 -8.456 1.00 98.75 88 THR A O 1
ATOM 656 N N . ILE A 1 89 ? 4.715 4.505 -8.921 1.00 98.75 89 ILE A N 1
ATOM 657 C CA . ILE A 1 89 ? 4.947 3.145 -9.421 1.00 98.75 89 ILE A CA 1
ATOM 658 C C . ILE A 1 89 ? 5.280 2.185 -8.277 1.00 98.75 89 ILE A C 1
ATOM 660 O O . ILE A 1 89 ? 4.694 1.110 -8.192 1.00 98.75 89 ILE A O 1
ATOM 664 N N . VAL A 1 90 ? 6.189 2.542 -7.362 1.00 98.62 90 VAL A N 1
ATOM 665 C CA . VAL A 1 90 ? 6.563 1.654 -6.243 1.00 98.62 90 VAL A CA 1
ATOM 666 C C . VAL A 1 90 ? 5.377 1.393 -5.321 1.00 98.62 90 VAL A C 1
ATOM 668 O O . VAL A 1 90 ? 5.214 0.282 -4.823 1.00 98.62 90 VAL A O 1
ATOM 671 N N . THR A 1 91 ? 4.496 2.380 -5.148 1.00 98.44 91 THR A N 1
ATOM 672 C CA . THR A 1 91 ? 3.274 2.232 -4.350 1.00 98.44 91 THR A CA 1
ATOM 673 C C . THR A 1 91 ? 2.227 1.324 -5.001 1.00 98.44 91 THR A C 1
ATOM 675 O O . THR A 1 91 ? 1.296 0.920 -4.308 1.00 98.44 91 THR A O 1
ATOM 678 N N . LEU A 1 92 ? 2.420 0.858 -6.249 1.00 98.62 92 LEU A N 1
ATOM 679 C CA . LEU A 1 92 ? 1.673 -0.285 -6.803 1.00 98.62 92 LEU A CA 1
ATOM 680 C C . LEU A 1 92 ? 1.889 -1.587 -6.006 1.00 98.62 92 LEU A C 1
ATOM 682 O O . LEU A 1 92 ? 1.130 -2.543 -6.169 1.00 98.62 92 LEU A O 1
ATOM 686 N N . PHE A 1 93 ? 2.854 -1.609 -5.082 1.00 98.31 93 PHE A N 1
ATOM 687 C CA . PHE A 1 93 ? 2.904 -2.604 -4.016 1.00 98.31 93 PHE A CA 1
ATOM 688 C C . PHE A 1 93 ? 1.554 -2.747 -3.293 1.00 98.31 93 PHE A C 1
ATOM 690 O O . PHE A 1 93 ? 1.124 -3.869 -3.053 1.00 98.31 93 PHE A O 1
ATOM 697 N N . ALA A 1 94 ? 0.850 -1.648 -3.002 1.00 97.25 94 ALA A N 1
ATOM 698 C CA . ALA A 1 94 ? -0.420 -1.682 -2.280 1.00 97.25 94 ALA A CA 1
ATOM 699 C C . ALA A 1 94 ? -1.565 -2.372 -3.056 1.00 97.25 94 ALA A C 1
ATOM 701 O O . ALA A 1 94 ? -2.146 -3.311 -2.518 1.00 97.25 94 ALA A O 1
ATOM 702 N N . PRO A 1 95 ? -1.889 -2.023 -4.321 1.00 97.38 95 PRO A N 1
ATOM 703 C CA . PRO A 1 95 ? -2.854 -2.800 -5.096 1.00 97.38 95 PRO A CA 1
ATOM 704 C C . PRO A 1 95 ? -2.440 -4.263 -5.266 1.00 97.38 95 PRO A C 1
ATOM 706 O O . PRO A 1 95 ? -3.306 -5.132 -5.216 1.00 97.38 95 PRO A O 1
ATOM 709 N N . MET A 1 96 ? -1.145 -4.559 -5.436 1.00 98.25 96 MET A N 1
ATOM 710 C CA . MET A 1 96 ? -0.658 -5.942 -5.472 1.00 98.25 96 MET A CA 1
ATOM 711 C C . MET A 1 96 ? -0.970 -6.677 -4.163 1.00 98.25 96 MET A C 1
ATOM 713 O O . MET A 1 96 ? -1.569 -7.751 -4.192 1.00 98.25 96 MET A O 1
ATOM 717 N N . HIS A 1 97 ? -0.635 -6.064 -3.032 1.00 97.38 97 HIS A N 1
ATOM 718 C CA . HIS A 1 97 ? -0.871 -6.576 -1.689 1.00 97.38 97 HIS A CA 1
ATOM 719 C C . HIS A 1 97 ? -2.362 -6.861 -1.426 1.00 97.38 97 HIS A C 1
ATOM 721 O O . HIS A 1 97 ? -2.740 -7.960 -1.024 1.00 97.38 97 HIS A O 1
ATOM 727 N N . GLU A 1 98 ? -3.246 -5.920 -1.745 1.00 95.38 98 GLU A N 1
ATOM 728 C CA . GLU A 1 98 ? -4.692 -6.101 -1.561 1.00 95.38 98 GLU A CA 1
ATOM 729 C C . GLU A 1 98 ? -5.282 -7.156 -2.506 1.00 95.38 98 GLU A C 1
ATOM 731 O O . GLU A 1 98 ? -6.205 -7.906 -2.167 1.00 95.38 98 GLU A O 1
ATOM 736 N N . CYS A 1 99 ? -4.724 -7.265 -3.710 1.00 97.12 99 CYS A N 1
ATOM 737 C CA . CYS A 1 99 ? -5.128 -8.280 -4.669 1.00 97.12 99 CYS A CA 1
ATOM 738 C C . CYS A 1 99 ? -4.703 -9.692 -4.250 1.00 97.12 99 CYS A C 1
ATOM 740 O O . CYS A 1 99 ? -5.460 -10.635 -4.491 1.00 97.12 99 CYS A O 1
ATOM 742 N N . VAL A 1 100 ? -3.552 -9.875 -3.587 1.00 96.56 100 VAL A N 1
ATOM 743 C CA . VAL A 1 100 ? -3.161 -11.211 -3.095 1.00 96.56 100 VAL A CA 1
ATOM 744 C C . VAL A 1 100 ? -4.069 -11.702 -1.965 1.00 96.56 100 VAL A C 1
ATOM 746 O O . VAL A 1 100 ? -4.331 -12.905 -1.885 1.00 96.56 100 VAL A O 1
ATOM 749 N N . HIS A 1 101 ? -4.642 -10.783 -1.180 1.00 94.38 101 HIS A N 1
ATOM 750 C CA . HIS A 1 101 ? -5.726 -11.062 -0.224 1.00 94.38 101 HIS A CA 1
ATOM 751 C C . HIS A 1 101 ? -7.080 -11.315 -0.888 1.00 94.38 101 HIS A C 1
ATOM 753 O O . HIS A 1 101 ? -8.000 -11.870 -0.280 1.00 94.38 101 HIS A O 1
ATOM 759 N N . ARG A 1 102 ? -7.208 -10.949 -2.167 1.00 93.94 102 ARG A N 1
ATOM 760 C CA . ARG A 1 102 ? -8.446 -11.000 -2.955 1.00 93.94 102 ARG A CA 1
ATOM 761 C C . ARG A 1 102 ? -9.583 -10.197 -2.318 1.00 93.94 102 ARG A C 1
ATOM 763 O O . ARG A 1 102 ? -10.745 -10.610 -2.378 1.00 93.94 102 ARG A O 1
ATOM 770 N N . THR A 1 103 ? -9.244 -9.068 -1.703 1.00 90.75 103 THR A N 1
ATOM 771 C CA . THR A 1 103 ? -10.177 -8.139 -1.043 1.00 90.75 103 THR A CA 1
ATOM 772 C C . THR A 1 103 ? -10.454 -6.894 -1.884 1.00 90.75 103 THR A C 1
ATOM 774 O O . THR A 1 103 ? -11.524 -6.298 -1.746 1.00 90.75 103 THR A O 1
ATOM 777 N N . ALA A 1 104 ? -9.545 -6.538 -2.797 1.00 92.12 104 ALA A N 1
ATOM 778 C CA . ALA A 1 104 ? -9.661 -5.364 -3.660 1.00 92.12 104 ALA A CA 1
ATOM 779 C C . ALA A 1 104 ? -10.877 -5.419 -4.604 1.00 92.12 104 ALA A C 1
ATOM 781 O O . ALA A 1 104 ? -11.615 -4.440 -4.741 1.00 92.12 104 ALA A O 1
ATOM 782 N N . PHE A 1 105 ? -11.103 -6.574 -5.234 1.00 94.88 105 PHE A N 1
ATOM 783 C CA . PHE A 1 105 ? -12.181 -6.799 -6.203 1.00 94.88 105 PHE A CA 1
ATOM 784 C C . PHE A 1 105 ? -13.106 -7.935 -5.749 1.00 94.88 105 PHE A C 1
ATOM 786 O O . PHE A 1 105 ? -12.687 -8.853 -5.040 1.00 94.88 105 PHE A O 1
ATOM 793 N N . ALA A 1 106 ? -14.371 -7.905 -6.172 1.00 93.94 106 ALA A N 1
ATOM 794 C CA . ALA A 1 106 ? -15.282 -9.039 -6.004 1.00 93.94 106 ALA A CA 1
ATOM 795 C C . ALA A 1 106 ? -14.877 -10.202 -6.929 1.00 93.94 106 ALA A C 1
ATOM 797 O O . ALA A 1 106 ? -14.923 -11.368 -6.530 1.00 93.94 106 ALA A O 1
ATOM 798 N N . SER A 1 107 ? -14.405 -9.888 -8.137 1.00 96.88 107 SER A N 1
ATOM 799 C CA . SER A 1 107 ? -13.870 -10.858 -9.089 1.00 96.88 107 SER A CA 1
ATOM 800 C C . SER A 1 107 ? -12.482 -11.358 -8.679 1.00 96.88 107 SER A C 1
ATOM 802 O O . SER A 1 107 ? -11.506 -10.608 -8.617 1.00 96.88 107 SER A O 1
ATOM 804 N N . ARG A 1 108 ? -12.351 -12.673 -8.465 1.00 95.94 108 ARG A N 1
ATOM 805 C CA . ARG A 1 108 ? -11.050 -13.311 -8.185 1.00 95.94 108 ARG A CA 1
ATOM 806 C C . ARG A 1 108 ? -10.071 -13.161 -9.349 1.00 95.94 108 ARG A C 1
ATOM 808 O O . ARG A 1 108 ? -8.901 -12.903 -9.112 1.00 95.94 108 ARG A O 1
ATOM 815 N N . ARG A 1 109 ? -10.560 -13.259 -10.591 1.00 97.56 109 ARG A N 1
ATOM 816 C CA . ARG A 1 109 ? -9.731 -13.087 -11.796 1.00 97.56 109 ARG A CA 1
ATOM 817 C C . ARG A 1 109 ? -9.189 -11.663 -11.906 1.00 97.56 109 ARG A C 1
ATOM 819 O O . ARG A 1 109 ? -8.035 -11.496 -12.276 1.00 97.56 109 ARG A O 1
ATOM 826 N N . ALA A 1 110 ? -10.000 -10.661 -11.552 1.00 97.69 110 ALA A N 1
ATOM 827 C CA . ALA A 1 110 ? -9.552 -9.271 -11.533 1.00 97.69 110 ALA A CA 1
ATOM 828 C C . ALA A 1 110 ? -8.441 -9.062 -10.498 1.00 97.69 110 ALA A C 1
ATOM 830 O O . ALA A 1 110 ? -7.405 -8.510 -10.847 1.00 97.69 110 ALA A O 1
ATOM 831 N N . ASN A 1 111 ? -8.614 -9.571 -9.270 1.00 97.75 111 ASN A N 1
ATOM 832 C CA . ASN A 1 111 ? -7.555 -9.538 -8.256 1.00 97.75 111 ASN A CA 1
ATOM 833 C C . ASN A 1 111 ? -6.272 -10.213 -8.767 1.00 97.75 111 ASN A C 1
ATOM 835 O O . ASN A 1 111 ? -5.207 -9.610 -8.734 1.00 97.75 111 ASN A O 1
ATOM 839 N N . ASP A 1 112 ? -6.368 -11.442 -9.279 1.00 97.81 112 ASP A N 1
ATOM 840 C CA . ASP A 1 112 ? -5.188 -12.195 -9.710 1.00 97.81 112 ASP A CA 1
ATOM 841 C C . ASP A 1 112 ? -4.447 -11.469 -10.863 1.00 97.81 112 ASP A C 1
ATOM 843 O O . ASP A 1 112 ? -3.226 -11.330 -10.816 1.00 97.81 112 ASP A O 1
ATOM 847 N N . ALA A 1 113 ? -5.169 -10.932 -11.857 1.00 98.38 113 ALA A N 1
ATOM 848 C CA . ALA A 1 113 ? -4.571 -10.213 -12.987 1.00 98.38 113 ALA A CA 1
ATOM 849 C C . ALA A 1 113 ? -3.981 -8.849 -12.589 1.00 98.38 113 ALA A C 1
ATOM 851 O O . ALA A 1 113 ? -2.829 -8.551 -12.906 1.00 98.38 113 ALA A O 1
ATOM 852 N N . ILE A 1 114 ? -4.751 -8.022 -11.876 1.00 98.50 114 ILE A N 1
ATOM 853 C CA . ILE A 1 114 ? -4.326 -6.677 -11.459 1.00 98.50 114 ILE A CA 1
ATOM 854 C C . ILE A 1 114 ? -3.174 -6.778 -10.465 1.00 98.50 114 ILE A C 1
ATOM 856 O O . ILE A 1 114 ? -2.198 -6.041 -10.591 1.00 98.50 114 ILE A O 1
ATOM 860 N N . GLY A 1 115 ? -3.245 -7.722 -9.525 1.00 98.44 115 GLY A N 1
ATOM 861 C CA . GLY A 1 115 ? -2.173 -7.974 -8.574 1.00 98.44 115 GLY A CA 1
ATOM 862 C C . GLY A 1 115 ? -0.876 -8.385 -9.262 1.00 98.44 115 GLY A C 1
ATOM 863 O O . GLY A 1 115 ? 0.186 -7.877 -8.910 1.00 98.44 115 GLY A O 1
ATOM 864 N N . TRP A 1 116 ? -0.948 -9.243 -10.284 1.00 98.56 116 TRP A N 1
ATOM 865 C CA . TRP A 1 116 ? 0.231 -9.651 -11.049 1.00 98.56 116 TRP A CA 1
ATOM 866 C C . TRP A 1 116 ? 0.853 -8.487 -11.837 1.00 98.56 116 TRP A C 1
ATOM 868 O O . TRP A 1 116 ? 2.061 -8.279 -11.752 1.00 98.56 116 TRP A O 1
ATOM 878 N N . ILE A 1 117 ? 0.039 -7.670 -12.518 1.00 98.75 117 ILE A N 1
ATOM 879 C CA . ILE A 1 117 ? 0.506 -6.478 -13.252 1.00 98.75 117 ILE A CA 1
ATOM 880 C C . ILE A 1 117 ? 1.134 -5.451 -12.298 1.00 98.75 117 ILE A C 1
ATOM 882 O O . ILE A 1 117 ? 2.251 -4.989 -12.527 1.00 98.75 117 ILE A O 1
ATOM 886 N N . ALA A 1 118 ? 0.443 -5.117 -11.205 1.00 98.75 118 ALA A N 1
ATOM 887 C CA . ALA A 1 118 ? 0.946 -4.198 -10.186 1.00 98.75 118 ALA A CA 1
ATOM 888 C C . ALA A 1 118 ? 2.246 -4.718 -9.552 1.00 98.75 118 ALA A C 1
ATOM 890 O O . ALA A 1 118 ? 3.178 -3.950 -9.304 1.00 98.75 118 ALA A O 1
ATOM 891 N N . GLY A 1 119 ? 2.341 -6.034 -9.353 1.00 98.44 119 GLY A N 1
ATOM 892 C CA . GLY A 1 119 ? 3.546 -6.709 -8.897 1.00 98.44 119 GLY A CA 1
ATOM 893 C C . GLY A 1 119 ? 4.720 -6.565 -9.865 1.00 98.44 119 GLY A C 1
ATOM 894 O O . GLY A 1 119 ? 5.809 -6.181 -9.443 1.00 98.44 119 GLY A O 1
ATOM 895 N N . ILE A 1 120 ? 4.513 -6.791 -11.166 1.00 98.56 120 ILE A N 1
ATOM 896 C CA . ILE A 1 120 ? 5.560 -6.589 -12.181 1.00 98.56 120 ILE A CA 1
ATOM 897 C C . ILE A 1 120 ? 6.099 -5.165 -12.113 1.00 98.56 120 ILE A C 1
ATOM 899 O O . ILE A 1 120 ? 7.313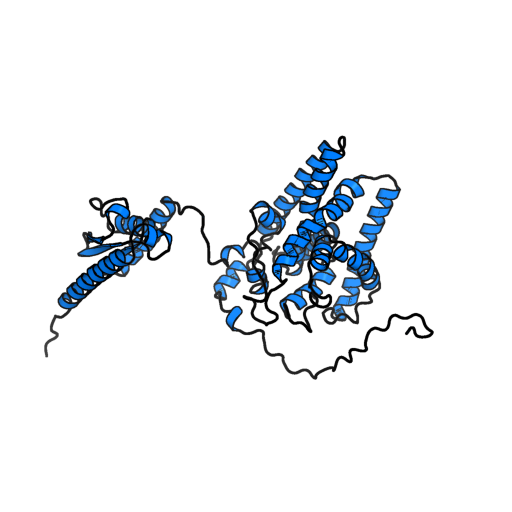 -4.983 -12.008 1.00 98.56 120 ILE A O 1
ATOM 903 N N . LEU A 1 121 ? 5.206 -4.174 -12.124 1.00 98.44 121 LEU A N 1
ATOM 904 C CA . LEU A 1 121 ? 5.580 -2.762 -12.141 1.00 98.44 121 LEU A CA 1
ATOM 905 C C . LEU A 1 121 ? 6.312 -2.329 -10.860 1.00 98.44 121 LEU A C 1
ATOM 907 O O . LEU A 1 121 ? 7.235 -1.521 -10.939 1.00 98.44 121 LEU A O 1
ATOM 911 N N . SER A 1 122 ? 5.955 -2.904 -9.707 1.00 98.00 122 SER A N 1
ATOM 912 C CA . SER A 1 122 ? 6.561 -2.606 -8.397 1.00 98.00 122 SER A CA 1
ATOM 913 C C . SER A 1 122 ? 7.691 -3.558 -7.971 1.00 98.00 122 SER A C 1
ATOM 915 O O . SER A 1 122 ? 8.244 -3.392 -6.883 1.00 98.00 122 SER A O 1
ATOM 917 N N . PHE A 1 123 ? 8.077 -4.524 -8.813 1.00 97.94 123 PHE A N 1
ATOM 918 C CA . PHE A 1 123 ? 9.114 -5.534 -8.532 1.00 97.94 123 PHE A CA 1
ATOM 919 C C . PHE A 1 123 ? 8.787 -6.462 -7.350 1.00 97.94 123 PHE A C 1
ATOM 921 O O . PHE A 1 123 ? 9.634 -6.789 -6.508 1.00 97.94 123 PHE A O 1
ATOM 928 N N . TYR A 1 124 ? 7.533 -6.911 -7.318 1.00 97.81 124 TYR A N 1
ATOM 929 C CA . TYR A 1 124 ? 7.010 -7.953 -6.443 1.00 97.81 124 TYR A CA 1
ATOM 930 C C . TYR A 1 124 ? 6.322 -9.045 -7.265 1.00 97.81 124 TYR A C 1
ATOM 932 O O . TYR A 1 124 ? 5.485 -8.760 -8.113 1.00 97.81 124 TYR A O 1
ATOM 940 N N . ASN A 1 125 ? 6.614 -10.318 -7.014 1.00 98.31 125 ASN A N 1
ATOM 941 C CA . ASN A 1 125 ? 5.854 -11.400 -7.641 1.00 98.31 125 ASN A CA 1
ATOM 942 C C . ASN A 1 125 ? 4.605 -11.723 -6.821 1.00 98.31 125 ASN A C 1
ATOM 944 O O . ASN A 1 125 ? 4.718 -12.317 -5.751 1.00 98.31 125 ASN A O 1
ATOM 948 N N . ALA A 1 126 ? 3.421 -11.369 -7.326 1.00 98.19 126 ALA A N 1
ATOM 949 C CA . ALA A 1 126 ? 2.156 -11.544 -6.605 1.00 98.19 126 ALA A CA 1
ATOM 950 C C . ALA A 1 126 ? 1.878 -13.009 -6.213 1.00 98.19 126 ALA A C 1
ATOM 952 O O . ALA A 1 126 ? 1.419 -13.285 -5.106 1.00 98.19 126 ALA A O 1
ATOM 953 N N . THR A 1 127 ? 2.204 -13.966 -7.088 1.00 98.06 127 THR A N 1
ATOM 954 C CA . THR A 1 127 ? 1.969 -15.399 -6.842 1.00 98.06 127 THR A CA 1
ATOM 955 C C . THR A 1 127 ? 2.793 -15.911 -5.664 1.00 98.06 127 THR A C 1
ATOM 957 O O . THR A 1 127 ? 2.243 -16.556 -4.773 1.00 98.06 127 THR A O 1
ATOM 960 N N . TYR A 1 128 ? 4.091 -15.595 -5.631 1.00 98.00 128 TYR A N 1
ATOM 961 C CA . TYR A 1 128 ? 4.964 -15.888 -4.492 1.00 98.00 128 TYR A CA 1
ATOM 962 C C . TYR A 1 128 ? 4.535 -15.111 -3.242 1.00 98.00 128 TYR A C 1
ATOM 964 O O . TYR A 1 128 ? 4.368 -15.693 -2.168 1.00 98.00 128 TYR A O 1
ATOM 972 N N . TYR A 1 129 ? 4.306 -13.804 -3.399 1.00 97.94 129 TYR A N 1
ATOM 973 C CA . TYR A 1 129 ? 4.009 -12.897 -2.297 1.00 97.94 129 TYR A CA 1
ATOM 974 C C . TYR A 1 129 ? 2.721 -13.280 -1.570 1.00 97.94 129 TYR A C 1
ATOM 976 O O . TYR A 1 129 ? 2.673 -13.186 -0.356 1.00 97.94 129 TYR A O 1
ATOM 984 N N . ARG A 1 130 ? 1.712 -13.823 -2.260 1.00 97.31 130 ARG A N 1
ATOM 985 C CA . ARG A 1 130 ? 0.503 -14.361 -1.620 1.00 97.31 130 ARG A CA 1
ATOM 986 C C . ARG A 1 130 ? 0.809 -15.420 -0.556 1.00 97.31 130 ARG A C 1
ATOM 988 O O . ARG A 1 130 ? 0.172 -15.425 0.491 1.00 97.31 130 ARG A O 1
ATOM 995 N N . HIS A 1 131 ? 1.749 -16.326 -0.827 1.00 97.12 131 HIS A N 1
ATOM 996 C CA . HIS A 1 131 ? 2.120 -17.391 0.110 1.00 97.12 131 HIS A CA 1
ATOM 997 C C . HIS A 1 131 ? 2.983 -16.857 1.253 1.00 97.12 131 HIS A C 1
ATOM 999 O O . HIS A 1 131 ? 2.688 -17.129 2.414 1.00 97.12 131 HIS A O 1
ATOM 1005 N N . PHE A 1 132 ? 3.984 -16.037 0.918 1.00 96.81 132 PHE A N 1
ATOM 1006 C CA . PHE A 1 132 ? 4.792 -15.303 1.894 1.00 96.81 132 PHE A CA 1
ATOM 1007 C C . PHE A 1 132 ? 3.906 -14.517 2.868 1.00 96.81 132 PHE A C 1
ATOM 1009 O O . PHE A 1 132 ? 4.027 -14.643 4.081 1.00 96.81 132 PHE A O 1
ATOM 1016 N N . HIS A 1 133 ? 2.965 -13.750 2.327 1.00 96.62 133 HIS A N 1
ATOM 1017 C CA . HIS A 1 133 ? 2.185 -12.791 3.089 1.00 96.62 133 HIS A CA 1
ATOM 1018 C C . HIS A 1 133 ? 1.073 -13.438 3.912 1.00 96.62 133 HIS A C 1
ATOM 1020 O O . HIS A 1 133 ? 0.850 -13.064 5.058 1.00 96.62 133 HIS A O 1
ATOM 1026 N N . ALA A 1 134 ? 0.414 -14.473 3.381 1.00 94.81 134 ALA A N 1
ATOM 1027 C CA . ALA A 1 134 ? -0.541 -15.257 4.164 1.00 94.81 134 ALA A CA 1
ATOM 1028 C C . ALA A 1 134 ? 0.123 -15.914 5.387 1.00 94.81 134 ALA A C 1
ATOM 1030 O O . ALA A 1 134 ? -0.485 -16.002 6.452 1.00 94.81 134 ALA A O 1
ATOM 1031 N N . TRP A 1 135 ? 1.374 -16.359 5.243 1.00 95.19 135 TRP A N 1
ATOM 1032 C CA . TRP A 1 135 ? 2.145 -16.906 6.353 1.00 95.19 135 TRP A CA 1
ATOM 1033 C C . TRP A 1 135 ? 2.592 -15.819 7.333 1.00 95.19 135 TRP A C 1
ATOM 1035 O O . TRP A 1 135 ? 2.442 -15.997 8.539 1.00 95.19 135 TRP A O 1
ATOM 1045 N N . HIS A 1 136 ? 3.055 -14.674 6.825 1.00 95.44 136 HIS A N 1
ATOM 1046 C CA . HIS A 1 136 ? 3.372 -13.500 7.636 1.00 95.44 136 HIS A CA 1
ATOM 1047 C C . HIS A 1 136 ? 2.183 -13.061 8.501 1.00 95.44 136 HIS A C 1
ATOM 1049 O O . HIS A 1 136 ? 2.349 -12.903 9.700 1.00 95.44 136 HIS A O 1
ATOM 1055 N N . HIS A 1 137 ? 0.964 -12.976 7.958 1.00 93.31 137 HIS A N 1
ATOM 1056 C CA . HIS A 1 137 ? -0.244 -12.674 8.743 1.00 93.31 137 HIS A CA 1
ATOM 1057 C C . HIS A 1 137 ? -0.558 -13.694 9.839 1.00 93.31 137 HIS A C 1
ATOM 1059 O O . HIS A 1 137 ? -1.176 -13.366 10.850 1.00 93.31 137 HIS A O 1
ATOM 1065 N N . ARG A 1 138 ? -0.191 -14.959 9.627 1.00 91.00 138 ARG A N 1
ATOM 1066 C CA . ARG A 1 138 ? -0.425 -16.018 10.610 1.00 91.00 138 ARG A CA 1
ATOM 1067 C C . ARG A 1 138 ? 0.578 -15.961 11.760 1.00 91.00 138 ARG A C 1
ATOM 1069 O O . ARG A 1 138 ? 0.215 -16.301 12.881 1.00 91.00 138 ARG A O 1
ATOM 1076 N N . TYR A 1 139 ? 1.812 -15.562 11.470 1.00 93.06 139 TYR A N 1
ATOM 1077 C CA . TYR A 1 139 ? 2.944 -15.612 12.393 1.00 93.06 139 TYR A CA 1
ATOM 1078 C C . TYR A 1 139 ? 3.620 -14.248 12.543 1.00 93.06 139 TYR A C 1
ATOM 1080 O O . TYR A 1 139 ? 4.835 -14.177 12.671 1.00 93.06 139 TYR A O 1
ATOM 1088 N N . THR A 1 140 ? 2.854 -13.160 12.480 1.00 91.81 140 THR A N 1
ATOM 1089 C CA . THR A 1 140 ? 3.399 -11.797 12.476 1.00 91.81 140 THR A CA 1
ATOM 1090 C C . THR A 1 140 ? 4.263 -11.565 13.708 1.00 91.81 140 THR A C 1
ATOM 1092 O O . THR A 1 140 ? 3.812 -11.793 14.828 1.00 91.81 140 THR A O 1
ATOM 1095 N N . GLN A 1 141 ? 5.497 -11.109 13.487 1.00 90.31 141 GLN A N 1
ATOM 1096 C CA . GLN A 1 141 ? 6.519 -10.890 14.511 1.00 90.31 141 GLN A CA 1
ATOM 1097 C C . GLN A 1 141 ? 6.936 -12.129 15.330 1.00 90.31 141 GLN A C 1
ATOM 1099 O O . GLN A 1 141 ? 7.644 -11.975 16.323 1.00 90.31 141 GLN A O 1
ATOM 1104 N N . ASP A 1 142 ? 6.578 -13.348 14.914 1.00 92.62 142 ASP A N 1
ATOM 1105 C CA . ASP A 1 142 ? 7.119 -14.583 15.493 1.00 92.62 142 ASP A CA 1
ATOM 1106 C C . ASP A 1 142 ? 8.569 -14.788 14.999 1.00 92.62 142 ASP A C 1
ATOM 1108 O O . ASP A 1 142 ? 8.769 -14.991 13.795 1.00 92.62 142 ASP A O 1
ATOM 1112 N N . PRO A 1 143 ? 9.592 -14.757 15.876 1.00 90.62 143 PRO A N 1
ATOM 1113 C CA . PRO A 1 143 ? 10.996 -14.807 15.458 1.00 90.62 143 PRO A CA 1
ATOM 1114 C C . PRO A 1 143 ? 11.408 -16.077 14.708 1.00 90.62 143 PRO A C 1
ATOM 1116 O O . PRO A 1 143 ? 12.393 -16.050 13.973 1.00 90.62 143 PRO A O 1
ATOM 1119 N N . GLU A 1 144 ? 10.685 -17.182 14.894 1.00 91.06 144 GLU A N 1
ATOM 1120 C CA . GLU A 1 144 ? 11.012 -18.474 14.285 1.00 91.06 144 GLU A CA 1
ATOM 1121 C C . GLU A 1 144 ? 10.249 -18.710 12.981 1.00 91.06 144 GLU A C 1
ATOM 1123 O O . GLU A 1 144 ? 10.692 -19.479 12.125 1.00 91.06 144 GLU A O 1
ATOM 1128 N N . ARG A 1 145 ? 9.077 -18.082 12.832 1.00 91.25 145 ARG A N 1
ATOM 1129 C CA . ARG A 1 145 ? 8.119 -18.425 11.772 1.00 91.25 145 ARG A CA 1
ATOM 1130 C C . ARG A 1 145 ? 7.789 -17.279 10.831 1.00 91.25 145 ARG A C 1
ATOM 1132 O O . ARG A 1 145 ? 7.352 -17.567 9.716 1.00 91.25 145 ARG A O 1
ATOM 1139 N N . ASP A 1 146 ? 7.980 -16.023 11.227 1.00 93.56 146 ASP A N 1
ATOM 1140 C CA . ASP A 1 146 ? 7.692 -14.878 10.367 1.00 93.56 146 ASP A CA 1
ATOM 1141 C C . ASP A 1 146 ? 8.716 -14.775 9.218 1.00 93.56 146 ASP A C 1
ATOM 1143 O O . ASP A 1 146 ? 9.903 -14.530 9.459 1.00 93.56 146 ASP A O 1
ATOM 1147 N N . PRO A 1 147 ? 8.301 -14.891 7.944 1.00 92.31 147 PRO A N 1
ATOM 1148 C CA . PRO A 1 147 ? 9.215 -14.794 6.823 1.00 92.31 147 PRO A CA 1
ATOM 1149 C C . PRO A 1 147 ? 9.787 -13.380 6.636 1.00 92.31 147 PRO A C 1
ATOM 1151 O O . PRO A 1 147 ? 10.824 -13.234 5.988 1.00 92.31 147 PRO A O 1
ATOM 1154 N N . GLU A 1 148 ? 9.186 -12.339 7.227 1.00 89.69 148 GLU A N 1
ATOM 1155 C CA . GLU A 1 148 ? 9.812 -11.015 7.303 1.00 89.69 148 GLU A CA 1
ATOM 1156 C C . GLU A 1 148 ? 11.038 -10.967 8.223 1.00 89.69 148 GLU A C 1
ATOM 1158 O O . GLU A 1 148 ? 11.871 -10.069 8.063 1.00 89.69 148 GLU A O 1
ATOM 1163 N N . LEU A 1 149 ? 11.144 -11.893 9.183 1.00 89.62 149 LEU A N 1
ATOM 1164 C CA . LEU A 1 149 ? 12.221 -11.950 10.173 1.00 89.62 149 LEU A CA 1
ATOM 1165 C C . LEU A 1 149 ? 13.354 -12.911 9.790 1.00 89.62 149 LEU A C 1
ATOM 1167 O O . LEU A 1 149 ? 14.402 -12.870 10.433 1.00 89.62 149 LEU A O 1
ATOM 1171 N N . ILE A 1 150 ? 13.208 -13.682 8.698 1.00 85.56 150 ILE A N 1
ATOM 1172 C CA . ILE A 1 150 ? 14.300 -14.486 8.100 1.00 85.56 150 ILE A CA 1
ATOM 1173 C C . ILE A 1 150 ? 15.561 -13.636 7.918 1.00 85.56 150 ILE A C 1
ATOM 1175 O O . ILE A 1 150 ? 16.681 -14.100 8.130 1.00 85.56 150 ILE A O 1
ATOM 1179 N N . PHE A 1 151 ? 15.374 -12.368 7.549 1.00 81.44 151 PHE A N 1
ATOM 1180 C CA . PHE A 1 151 ? 16.441 -11.386 7.569 1.00 81.44 151 PHE A CA 1
ATOM 1181 C C . PHE A 1 151 ? 16.279 -10.478 8.789 1.00 81.44 151 PHE A C 1
ATOM 1183 O O . PHE A 1 151 ? 15.229 -9.845 8.931 1.00 81.44 151 PHE A O 1
ATOM 1190 N N . PRO A 1 152 ? 17.315 -10.350 9.637 1.00 79.62 152 PRO A N 1
ATOM 1191 C CA . PRO A 1 152 ? 17.247 -9.501 10.815 1.00 79.62 152 PRO A CA 1
ATOM 1192 C C . PRO A 1 152 ? 16.853 -8.064 10.463 1.00 79.62 152 PRO A C 1
ATOM 1194 O O . PRO A 1 152 ? 17.386 -7.471 9.521 1.00 79.62 152 PRO A O 1
ATOM 1197 N N . LYS A 1 153 ? 15.942 -7.489 11.252 1.00 85.88 153 LYS A N 1
ATOM 1198 C CA . LYS A 1 153 ? 15.628 -6.058 11.189 1.00 85.88 153 LYS A CA 1
ATOM 1199 C C . LYS A 1 153 ? 16.851 -5.246 11.647 1.00 85.88 153 LYS A C 1
ATOM 1201 O O . LYS A 1 153 ? 17.684 -5.734 12.414 1.00 85.88 153 LYS A O 1
ATOM 1206 N N . ALA A 1 154 ? 16.949 -4.005 11.177 1.00 88.00 154 ALA A N 1
ATOM 1207 C CA . ALA A 1 154 ? 18.080 -3.126 11.465 1.00 88.00 154 ALA A CA 1
ATOM 1208 C C . ALA A 1 154 ? 18.267 -2.873 12.973 1.00 88.00 154 ALA A C 1
ATOM 1210 O O . ALA A 1 154 ? 17.325 -2.488 13.663 1.00 88.00 154 ALA A O 1
ATOM 1211 N N . LYS A 1 155 ? 19.502 -3.027 13.466 1.00 88.12 155 LYS A N 1
ATOM 1212 C CA . LYS A 1 155 ? 19.875 -2.871 14.886 1.00 88.12 155 LYS A CA 1
ATOM 1213 C C . LYS A 1 155 ? 20.592 -1.557 15.187 1.00 88.12 155 LYS A C 1
ATOM 1215 O O . LYS A 1 155 ? 20.709 -1.153 16.340 1.00 88.12 155 LYS A O 1
ATOM 1220 N N . ASN A 1 156 ? 21.107 -0.890 14.159 1.00 91.81 156 ASN A N 1
ATOM 1221 C CA . ASN A 1 156 ? 21.843 0.365 14.277 1.00 91.81 156 ASN A CA 1
ATOM 1222 C C . ASN A 1 156 ? 21.514 1.314 13.114 1.00 91.81 156 ASN A C 1
ATOM 1224 O O . ASN A 1 156 ? 20.871 0.942 12.132 1.00 91.81 156 ASN A O 1
ATOM 1228 N N . ARG A 1 157 ? 21.978 2.567 13.218 1.00 93.31 157 ARG A N 1
ATOM 1229 C CA . ARG A 1 157 ? 21.697 3.621 12.226 1.00 93.31 157 ARG A CA 1
ATOM 1230 C C . ARG A 1 157 ? 22.172 3.259 10.818 1.00 93.31 157 ARG A C 1
ATOM 1232 O O . ARG A 1 157 ? 21.493 3.589 9.855 1.00 93.31 157 ARG A O 1
ATOM 1239 N N . ARG A 1 158 ? 23.317 2.583 10.687 1.00 94.94 158 ARG A N 1
ATOM 1240 C CA . ARG A 1 158 ? 23.868 2.199 9.381 1.00 94.94 158 ARG A CA 1
ATOM 1241 C C . ARG A 1 158 ? 22.984 1.161 8.699 1.00 94.94 158 ARG A C 1
ATOM 1243 O O . ARG A 1 158 ? 22.655 1.324 7.528 1.00 94.94 158 ARG A O 1
ATOM 1250 N N . GLU A 1 159 ? 22.583 0.126 9.426 1.00 92.38 159 GLU A N 1
ATOM 1251 C CA . GLU A 1 159 ? 21.659 -0.895 8.924 1.00 92.38 159 GLU A CA 1
ATOM 1252 C C . GLU A 1 159 ? 20.299 -0.287 8.575 1.00 92.38 159 GLU A C 1
ATOM 1254 O O . GLU A 1 159 ? 19.750 -0.594 7.522 1.00 92.38 159 GLU A O 1
ATOM 1259 N N . TYR A 1 160 ? 19.800 0.644 9.394 1.00 92.06 160 TYR A N 1
ATOM 1260 C CA . TYR A 1 160 ? 18.546 1.349 9.125 1.00 92.06 160 TYR A CA 1
ATOM 1261 C C . TYR A 1 160 ? 18.618 2.169 7.831 1.00 92.06 160 TYR A C 1
ATOM 1263 O O . TYR A 1 160 ? 17.732 2.065 6.991 1.00 92.06 160 TYR A O 1
ATOM 1271 N N . LEU A 1 161 ? 19.696 2.935 7.628 1.00 94.56 161 LEU A N 1
ATOM 1272 C CA . LEU A 1 161 ? 19.914 3.688 6.387 1.00 94.56 161 LEU A CA 1
ATOM 1273 C C . LEU A 1 161 ? 20.113 2.768 5.176 1.00 94.56 161 LEU A C 1
ATOM 1275 O O . LEU A 1 161 ? 19.695 3.107 4.072 1.00 94.56 161 LEU A O 1
ATOM 1279 N N . THR A 1 162 ? 20.718 1.596 5.376 1.00 94.00 162 THR A N 1
ATOM 1280 C CA . THR A 1 162 ? 20.893 0.595 4.317 1.00 94.00 162 THR A CA 1
ATOM 1281 C C . THR A 1 162 ? 19.547 0.007 3.902 1.00 94.00 162 THR A C 1
ATOM 1283 O O . THR A 1 162 ? 19.262 -0.062 2.709 1.00 94.00 162 THR A O 1
ATOM 1286 N N . GLU A 1 163 ? 18.683 -0.338 4.857 1.00 92.00 163 GLU A N 1
ATOM 1287 C CA . GLU A 1 163 ? 17.320 -0.783 4.557 1.00 92.00 163 GLU A CA 1
ATOM 1288 C C . GLU A 1 163 ? 16.513 0.338 3.890 1.00 92.00 163 GLU A C 1
ATOM 1290 O O . GLU A 1 163 ? 15.886 0.116 2.857 1.00 92.00 163 GLU A O 1
ATOM 1295 N N . LEU A 1 164 ? 16.613 1.566 4.409 1.00 94.56 164 LEU A N 1
ATOM 1296 C CA . LEU A 1 164 ? 15.945 2.738 3.849 1.00 94.56 164 LEU A CA 1
ATOM 1297 C C . LEU A 1 164 ? 16.414 3.058 2.427 1.00 94.56 164 LEU A C 1
ATOM 1299 O O . LEU A 1 164 ? 15.633 3.576 1.651 1.00 94.56 164 LEU A O 1
ATOM 1303 N N . SER A 1 165 ? 17.652 2.741 2.049 1.00 94.75 165 SER A N 1
ATOM 1304 C CA . SER A 1 165 ? 18.147 2.981 0.685 1.00 94.75 165 SER A CA 1
ATOM 1305 C C . SER A 1 165 ? 17.485 2.098 -0.383 1.00 94.75 165 SER A C 1
ATOM 1307 O O . SER A 1 165 ? 17.583 2.391 -1.572 1.00 94.75 165 SER A O 1
ATOM 1309 N N . GLY A 1 166 ? 16.849 0.987 0.008 1.00 94.25 166 GLY A N 1
ATOM 1310 C CA . GLY A 1 166 ? 16.324 -0.008 -0.929 1.00 94.25 166 GLY A CA 1
ATOM 1311 C C . GLY A 1 166 ? 17.394 -0.877 -1.605 1.00 94.25 166 GLY A C 1
ATOM 1312 O O . GLY A 1 166 ? 17.055 -1.721 -2.431 1.00 94.25 166 GLY A O 1
ATOM 1313 N N . LEU A 1 167 ? 18.679 -0.744 -1.259 1.00 94.06 167 LEU A N 1
ATOM 1314 C CA . LEU A 1 167 ? 19.734 -1.607 -1.808 1.00 94.06 167 LEU A CA 1
ATOM 1315 C C . LEU A 1 167 ? 19.511 -3.084 -1.450 1.00 94.06 167 LEU A C 1
ATOM 1317 O O . LEU A 1 167 ? 19.660 -3.959 -2.303 1.00 94.06 167 LEU A O 1
ATOM 1321 N N . THR A 1 168 ? 19.081 -3.363 -0.214 1.00 92.12 168 THR A N 1
ATOM 1322 C CA . THR A 1 168 ? 18.718 -4.716 0.242 1.00 92.12 168 THR A CA 1
ATOM 1323 C C . THR A 1 168 ? 17.564 -5.291 -0.570 1.00 92.12 168 THR A C 1
ATOM 1325 O O . THR A 1 168 ? 17.594 -6.466 -0.934 1.00 92.12 168 THR A O 1
ATOM 1328 N N . PHE A 1 169 ? 16.572 -4.461 -0.907 1.00 94.44 169 PHE A N 1
ATOM 1329 C CA . PHE A 1 169 ? 15.454 -4.842 -1.762 1.00 94.44 169 PHE A CA 1
ATOM 1330 C C . PHE A 1 169 ? 15.960 -5.351 -3.113 1.00 94.44 169 PHE A C 1
ATOM 1332 O O . PHE A 1 169 ? 15.640 -6.481 -3.477 1.00 94.44 169 PHE A O 1
ATOM 1339 N N . TRP A 1 170 ? 16.781 -4.569 -3.818 1.00 95.69 170 TRP A N 1
ATOM 1340 C CA . TRP A 1 170 ? 17.283 -4.931 -5.147 1.00 95.69 170 TRP A CA 1
ATOM 1341 C C . TRP A 1 170 ? 18.184 -6.158 -5.122 1.00 95.69 170 TRP A C 1
ATOM 1343 O O . TRP A 1 170 ? 17.973 -7.087 -5.901 1.00 95.69 170 TRP A O 1
ATOM 1353 N N . TRP A 1 171 ? 19.134 -6.189 -4.187 1.00 94.12 171 TRP A N 1
ATOM 1354 C CA . TRP A 1 171 ? 20.063 -7.304 -4.037 1.00 94.12 171 TRP A CA 1
ATOM 1355 C C . TRP A 1 171 ? 19.328 -8.633 -3.840 1.00 94.12 171 TRP A C 1
ATOM 1357 O O . TRP A 1 171 ? 19.616 -9.612 -4.526 1.00 94.12 171 TRP A O 1
ATOM 1367 N N . ARG A 1 172 ? 18.299 -8.650 -2.980 1.00 91.31 172 ARG A N 1
ATOM 1368 C CA . ARG A 1 172 ? 17.472 -9.844 -2.763 1.00 91.31 172 ARG A CA 1
ATOM 1369 C C . ARG A 1 172 ? 16.722 -10.271 -4.023 1.00 91.31 172 ARG A C 1
ATOM 1371 O O . ARG A 1 172 ? 16.711 -11.453 -4.327 1.00 91.31 172 ARG A O 1
ATOM 1378 N N . ARG A 1 173 ? 16.153 -9.349 -4.815 1.00 94.00 173 ARG A N 1
ATOM 1379 C CA . ARG A 1 173 ? 15.481 -9.725 -6.083 1.00 94.00 173 ARG A CA 1
ATOM 1380 C C . ARG A 1 173 ? 16.449 -10.380 -7.065 1.00 94.00 173 ARG A C 1
ATOM 1382 O O . ARG A 1 173 ? 16.086 -11.376 -7.681 1.00 94.00 173 ARG A O 1
ATOM 1389 N N . ILE A 1 174 ? 17.659 -9.834 -7.198 1.00 94.69 174 ILE A N 1
ATOM 1390 C CA . ILE A 1 174 ? 18.679 -10.351 -8.122 1.00 94.69 174 ILE A CA 1
ATOM 1391 C C . ILE A 1 174 ? 19.052 -11.797 -7.773 1.00 94.69 174 ILE A C 1
ATOM 1393 O O . ILE A 1 174 ? 19.217 -12.612 -8.676 1.00 94.69 174 ILE A O 1
ATOM 1397 N N . LEU A 1 175 ? 19.145 -12.126 -6.482 1.00 92.38 175 LEU A N 1
ATOM 1398 C CA . LEU A 1 175 ? 19.491 -13.472 -6.023 1.00 92.38 175 LEU A CA 1
ATOM 1399 C C . LEU A 1 175 ? 18.284 -14.423 -5.995 1.00 92.38 175 LEU A C 1
ATOM 1401 O O . LEU A 1 175 ? 18.352 -15.542 -6.507 1.00 92.38 175 LEU A O 1
ATOM 1405 N N . ASP A 1 176 ? 17.168 -13.982 -5.419 1.00 93.25 176 ASP A N 1
ATOM 1406 C CA . ASP A 1 176 ? 16.038 -14.853 -5.102 1.00 93.25 176 ASP A CA 1
ATOM 1407 C C . ASP A 1 176 ? 15.166 -15.140 -6.329 1.00 93.25 176 ASP A C 1
ATOM 1409 O O . ASP A 1 176 ? 14.641 -16.244 -6.465 1.00 93.25 176 ASP A O 1
ATOM 1413 N N . TYR A 1 177 ? 14.983 -14.183 -7.247 1.00 96.81 177 TYR A N 1
ATOM 1414 C CA . TYR A 1 177 ? 14.024 -14.360 -8.347 1.00 96.81 177 TYR A CA 1
ATOM 1415 C C . TYR A 1 177 ? 14.472 -15.420 -9.358 1.00 96.81 177 TYR A C 1
ATOM 1417 O O . TYR A 1 177 ? 13.647 -16.276 -9.685 1.00 96.81 177 TYR A O 1
ATOM 1425 N N . PRO A 1 178 ? 15.740 -15.454 -9.820 1.00 97.19 178 PRO A N 1
ATOM 1426 C CA . PRO A 1 178 ? 16.218 -16.543 -10.670 1.00 97.19 178 PRO A CA 1
ATOM 1427 C C . PRO A 1 178 ? 16.095 -17.903 -9.977 1.00 97.19 178 PRO A C 1
ATOM 1429 O O . PRO A 1 178 ? 15.616 -18.865 -10.573 1.00 97.19 178 PRO A O 1
ATOM 1432 N N . ARG A 1 179 ? 16.437 -17.975 -8.685 1.00 96.12 179 ARG A N 1
ATOM 1433 C CA . ARG A 1 179 ? 16.289 -19.189 -7.876 1.00 96.12 179 ARG A CA 1
ATOM 1434 C C . ARG A 1 179 ? 14.832 -19.673 -7.829 1.00 96.12 179 ARG A C 1
ATOM 1436 O O . ARG A 1 179 ? 14.565 -20.855 -8.051 1.00 96.12 179 ARG A O 1
ATOM 1443 N N . LEU A 1 180 ? 13.885 -18.772 -7.568 1.00 97.06 180 LEU A N 1
ATOM 1444 C CA . LEU A 1 180 ? 12.453 -19.083 -7.532 1.00 97.06 180 LEU A CA 1
ATOM 1445 C C . LEU A 1 180 ? 11.911 -19.475 -8.916 1.00 97.06 180 LEU A C 1
ATOM 1447 O O . LEU A 1 180 ? 11.091 -20.388 -9.002 1.00 97.06 180 LEU A O 1
ATOM 1451 N N . ALA A 1 181 ? 12.393 -18.844 -9.990 1.00 97.50 181 ALA A N 1
ATOM 1452 C CA . ALA A 1 181 ? 12.056 -19.191 -11.373 1.00 97.50 181 ALA A CA 1
ATOM 1453 C C . ALA A 1 181 ? 12.523 -20.607 -11.756 1.00 97.50 181 ALA A C 1
ATOM 1455 O O . ALA A 1 181 ? 11.810 -21.321 -12.457 1.00 97.50 181 ALA A O 1
ATOM 1456 N N . LEU A 1 182 ? 13.660 -21.056 -11.212 1.00 96.31 182 LEU A N 1
ATOM 1457 C CA . LEU A 1 182 ? 14.155 -22.434 -11.331 1.00 96.31 182 LEU A CA 1
ATOM 1458 C C . LEU A 1 182 ? 13.403 -23.440 -10.431 1.00 96.31 182 LEU A C 1
ATOM 1460 O O . LEU A 1 182 ? 13.741 -24.621 -10.402 1.00 96.31 182 LEU A O 1
ATOM 1464 N N . GLY A 1 183 ? 12.394 -22.998 -9.671 1.00 93.12 183 GLY A N 1
ATOM 1465 C CA . GLY A 1 183 ? 11.606 -23.854 -8.777 1.00 93.12 183 GLY A CA 1
ATOM 1466 C C . GLY A 1 183 ? 12.314 -24.240 -7.472 1.00 93.12 183 GLY A C 1
ATOM 1467 O O . GLY A 1 183 ? 11.833 -25.113 -6.741 1.00 93.12 183 GLY A O 1
ATOM 1468 N N . LEU A 1 184 ? 13.432 -23.586 -7.143 1.00 93.19 184 LEU A N 1
ATOM 1469 C CA . LEU A 1 184 ? 14.249 -23.865 -5.958 1.00 93.19 184 LEU A CA 1
ATOM 1470 C C . LEU A 1 184 ? 13.692 -23.153 -4.712 1.00 93.19 184 LEU A C 1
ATOM 1472 O O . LEU A 1 184 ? 14.318 -22.256 -4.150 1.00 93.19 184 LEU A O 1
ATOM 1476 N N . ALA A 1 185 ? 12.496 -23.572 -4.293 1.00 92.56 185 ALA A N 1
ATOM 1477 C CA . ALA A 1 185 ? 11.745 -23.007 -3.164 1.00 92.56 185 ALA A CA 1
ATOM 1478 C C . ALA A 1 185 ? 11.396 -24.056 -2.087 1.00 92.56 185 ALA A C 1
ATOM 1480 O O . ALA A 1 185 ? 10.403 -23.917 -1.374 1.00 92.56 185 ALA A O 1
ATOM 1481 N N . ARG A 1 186 ? 12.128 -25.179 -2.033 1.00 88.81 186 ARG A N 1
ATOM 1482 C CA . ARG A 1 186 ? 11.792 -26.311 -1.144 1.00 88.81 186 ARG A CA 1
ATOM 1483 C C . ARG A 1 186 ? 12.072 -26.027 0.329 1.00 88.81 186 ARG A C 1
ATOM 1485 O O . ARG A 1 186 ? 11.381 -26.574 1.177 1.00 88.81 186 ARG A O 1
ATOM 1492 N N . ASP A 1 187 ? 13.064 -25.191 0.580 1.00 90.75 187 ASP A N 1
ATOM 1493 C CA . ASP A 1 187 ? 13.536 -24.735 1.884 1.00 90.75 187 ASP A CA 1
ATOM 1494 C C . ASP A 1 187 ? 12.686 -23.606 2.481 1.00 90.75 187 ASP A C 1
ATOM 1496 O O . ASP A 1 187 ? 12.871 -23.251 3.638 1.00 90.75 187 ASP A O 1
ATOM 1500 N N . LEU A 1 188 ? 11.738 -23.052 1.718 1.00 93.50 188 LEU A N 1
ATOM 1501 C CA . LEU A 1 188 ? 10.848 -21.997 2.192 1.00 93.50 188 LEU A CA 1
ATOM 1502 C C . LEU A 1 188 ? 9.598 -22.617 2.846 1.00 93.50 188 LEU A C 1
ATOM 1504 O O . LEU A 1 188 ? 8.746 -23.150 2.126 1.00 93.50 188 LEU A O 1
ATOM 1508 N N . PRO A 1 189 ? 9.432 -22.532 4.182 1.00 92.06 189 PRO A N 1
ATOM 1509 C CA . PRO A 1 189 ? 8.365 -23.241 4.902 1.00 92.06 189 PRO A CA 1
ATOM 1510 C C . PRO A 1 189 ? 6.960 -22.740 4.543 1.00 92.06 189 PRO A C 1
ATOM 1512 O O . PRO A 1 189 ? 5.988 -23.490 4.591 1.00 92.06 189 PRO A O 1
ATOM 1515 N N . PHE A 1 190 ? 6.853 -21.484 4.112 1.00 94.56 190 PHE A N 1
ATOM 1516 C CA . PHE A 1 190 ? 5.603 -20.851 3.699 1.00 94.56 190 PHE A CA 1
ATOM 1517 C C . PHE A 1 190 ? 5.200 -21.158 2.247 1.00 94.56 190 PHE A C 1
ATOM 1519 O O . PHE A 1 190 ? 4.125 -20.742 1.811 1.00 94.56 190 PHE A O 1
ATOM 1526 N N . VAL A 1 191 ? 6.028 -21.880 1.478 1.00 95.88 191 VAL A N 1
ATOM 1527 C CA . VAL A 1 191 ? 5.726 -22.263 0.091 1.00 95.88 191 VAL A CA 1
ATOM 1528 C C . VAL A 1 191 ? 5.294 -23.735 0.028 1.00 95.88 191 VAL A C 1
ATOM 1530 O O . VAL A 1 191 ? 6.143 -24.635 0.018 1.00 95.88 191 VAL A O 1
ATOM 1533 N N . PRO A 1 192 ? 3.982 -24.024 -0.084 1.00 94.25 192 PRO A N 1
ATOM 1534 C CA . PRO A 1 192 ? 3.508 -25.399 -0.167 1.00 94.25 192 PRO A CA 1
ATOM 1535 C C . PRO A 1 192 ? 3.953 -26.055 -1.478 1.00 94.25 192 PRO A C 1
ATOM 1537 O O . PRO A 1 192 ? 4.039 -25.401 -2.521 1.00 94.25 192 PRO A O 1
ATOM 1540 N N . ALA A 1 193 ? 4.185 -27.372 -1.448 1.00 94.50 193 ALA A N 1
ATOM 1541 C CA . ALA A 1 193 ? 4.660 -28.134 -2.608 1.00 94.50 193 ALA A CA 1
ATOM 1542 C C . ALA A 1 193 ? 3.779 -27.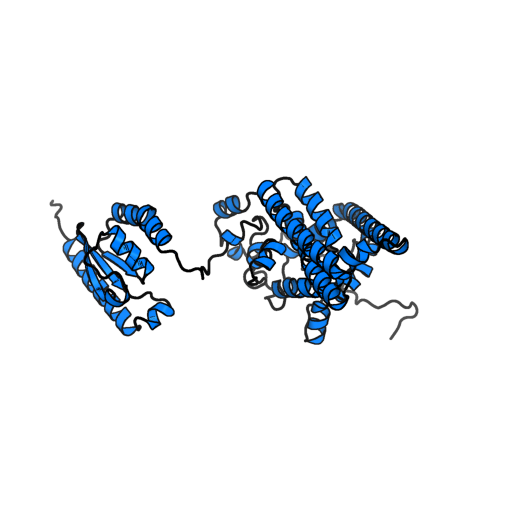941 -3.855 1.00 94.50 193 ALA A C 1
ATOM 1544 O O . ALA A 1 193 ? 4.298 -27.787 -4.960 1.00 94.50 193 ALA A O 1
ATOM 1545 N N . THR A 1 194 ? 2.463 -27.852 -3.659 1.00 94.88 194 THR A N 1
ATOM 1546 C CA . THR A 1 194 ? 1.463 -27.635 -4.714 1.00 94.88 194 THR A CA 1
ATOM 1547 C C . THR A 1 194 ? 1.556 -26.265 -5.393 1.00 94.88 194 THR A C 1
ATOM 1549 O O . THR A 1 194 ? 1.112 -26.122 -6.528 1.00 94.88 194 THR A O 1
ATOM 1552 N N . ALA A 1 195 ? 2.154 -25.258 -4.747 1.00 95.81 195 ALA A N 1
ATOM 1553 C CA . ALA A 1 195 ? 2.290 -23.911 -5.305 1.00 95.81 195 ALA A CA 1
ATOM 1554 C C . ALA A 1 195 ? 3.620 -23.678 -6.039 1.00 95.81 195 ALA A C 1
ATOM 1556 O O . ALA A 1 195 ? 3.724 -22.730 -6.817 1.00 95.81 195 ALA A O 1
ATOM 1557 N N . ARG A 1 196 ? 4.634 -24.528 -5.821 1.00 95.75 196 ARG A N 1
ATOM 1558 C CA . ARG A 1 196 ? 6.009 -24.316 -6.318 1.00 95.75 196 ARG A CA 1
ATOM 1559 C C . ARG A 1 196 ? 6.073 -24.143 -7.833 1.00 95.75 196 ARG A C 1
ATOM 1561 O O . ARG A 1 196 ? 6.710 -23.211 -8.310 1.00 95.75 196 ARG A O 1
ATOM 1568 N N . HIS A 1 197 ? 5.370 -24.995 -8.576 1.00 97.31 197 HIS A N 1
ATOM 1569 C CA . HIS A 1 197 ? 5.336 -24.916 -10.037 1.00 97.31 197 HIS A CA 1
ATOM 1570 C C . HIS A 1 197 ? 4.687 -23.613 -10.528 1.00 97.31 197 HIS A C 1
ATOM 1572 O O . HIS A 1 197 ? 5.230 -22.932 -11.393 1.00 97.31 197 HIS A O 1
ATOM 1578 N N . ALA A 1 198 ? 3.560 -23.213 -9.931 1.00 97.94 198 ALA A N 1
ATOM 1579 C CA . ALA A 1 198 ? 2.885 -21.966 -10.289 1.00 97.94 198 ALA A CA 1
ATOM 1580 C C . ALA A 1 198 ? 3.741 -20.728 -9.967 1.00 97.94 198 ALA A C 1
ATOM 1582 O O . ALA A 1 198 ? 3.766 -19.776 -10.746 1.00 97.94 198 ALA A O 1
ATOM 1583 N N . ILE A 1 199 ? 4.470 -20.748 -8.846 1.00 98.25 199 ILE A N 1
ATOM 1584 C CA . ILE A 1 199 ? 5.425 -19.694 -8.483 1.00 98.25 199 ILE A CA 1
ATOM 1585 C C . ILE A 1 199 ? 6.568 -19.631 -9.496 1.00 98.25 199 ILE A C 1
ATOM 1587 O O . ILE A 1 199 ? 6.870 -18.542 -9.974 1.00 98.25 199 ILE A O 1
ATOM 1591 N N . ALA A 1 200 ? 7.156 -20.774 -9.860 1.00 98.44 200 ALA A N 1
ATOM 1592 C CA . ALA A 1 200 ? 8.236 -20.837 -10.840 1.00 98.44 200 ALA A CA 1
ATOM 1593 C C . ALA A 1 200 ? 7.802 -20.264 -12.197 1.00 98.44 200 ALA A C 1
ATOM 1595 O O . ALA A 1 200 ? 8.478 -19.394 -12.736 1.00 98.44 200 ALA A O 1
ATOM 1596 N N . LEU A 1 201 ? 6.629 -20.659 -12.706 1.00 98.50 201 LEU A N 1
ATOM 1597 C CA . LEU A 1 201 ? 6.073 -20.109 -13.948 1.00 98.50 201 LEU A CA 1
ATOM 1598 C C . LEU A 1 201 ? 5.812 -18.601 -13.856 1.00 98.50 201 LEU A C 1
ATOM 1600 O O . LEU A 1 201 ? 6.205 -17.848 -14.744 1.00 98.50 201 LEU A O 1
ATOM 1604 N N . SER A 1 202 ? 5.178 -18.155 -12.768 1.00 98.44 202 SER A N 1
ATOM 1605 C CA . SER A 1 202 ? 4.900 -16.737 -12.514 1.00 98.44 202 SER A CA 1
ATOM 1606 C C . SER A 1 202 ? 6.186 -15.910 -12.471 1.00 98.44 202 SER A C 1
ATOM 1608 O O . SER A 1 202 ? 6.232 -14.806 -13.010 1.00 98.44 202 SER A O 1
ATOM 1610 N N . MET A 1 203 ? 7.230 -16.435 -11.829 1.00 98.25 203 MET A N 1
ATOM 1611 C CA . MET A 1 203 ? 8.509 -15.751 -11.698 1.00 98.25 203 MET A CA 1
ATOM 1612 C C . MET A 1 203 ? 9.279 -15.734 -13.020 1.00 98.25 203 MET A C 1
ATOM 1614 O O . MET A 1 203 ? 9.781 -14.685 -13.410 1.00 98.25 203 MET A O 1
ATOM 1618 N N . SER A 1 204 ? 9.293 -16.846 -13.758 1.00 98.50 204 SER A N 1
ATOM 1619 C CA . SER A 1 204 ? 9.873 -16.928 -15.103 1.00 98.50 204 SER A CA 1
ATOM 1620 C C . SER A 1 204 ? 9.213 -15.950 -16.074 1.00 98.50 204 SER A C 1
ATOM 1622 O O . SER A 1 204 ? 9.911 -15.241 -16.793 1.00 98.50 204 SER A O 1
ATOM 1624 N N . ALA A 1 205 ? 7.881 -15.844 -16.059 1.00 98.62 205 ALA A N 1
ATOM 1625 C CA . ALA A 1 205 ? 7.156 -14.879 -16.885 1.00 98.62 205 ALA A CA 1
ATOM 1626 C C . ALA A 1 205 ? 7.509 -13.425 -16.520 1.00 98.62 205 ALA A C 1
ATOM 1628 O O . ALA A 1 205 ? 7.738 -12.600 -17.404 1.00 98.62 205 ALA A O 1
ATOM 1629 N N . GLN A 1 206 ? 7.617 -13.113 -15.226 1.00 98.56 206 GLN A N 1
ATOM 1630 C CA . GLN A 1 206 ? 8.026 -11.787 -14.759 1.00 98.56 206 GLN A CA 1
ATOM 1631 C C . GLN A 1 206 ? 9.478 -11.455 -15.145 1.00 98.56 206 GLN A C 1
ATOM 1633 O O . GLN A 1 206 ? 9.741 -10.357 -15.632 1.00 98.56 206 GLN A O 1
ATOM 1638 N N . LEU A 1 207 ? 10.412 -12.403 -15.008 1.00 98.50 207 LEU A N 1
ATOM 1639 C CA . LEU A 1 207 ? 11.796 -12.233 -15.462 1.00 98.50 207 LEU A CA 1
ATOM 1640 C C . LEU A 1 207 ? 11.889 -12.074 -16.983 1.00 98.50 207 LEU A C 1
ATOM 1642 O O . LEU A 1 207 ? 12.655 -11.238 -17.449 1.00 98.50 207 LEU A O 1
ATOM 1646 N N . ALA A 1 208 ? 11.090 -12.810 -17.759 1.00 98.56 208 ALA A N 1
ATOM 1647 C CA . ALA A 1 208 ? 11.036 -12.655 -19.211 1.00 98.56 208 ALA A CA 1
ATOM 1648 C C . ALA A 1 208 ? 10.583 -11.243 -19.619 1.00 98.56 208 ALA A C 1
ATOM 1650 O O . ALA A 1 208 ? 11.160 -10.658 -20.533 1.00 98.56 208 ALA A O 1
ATOM 1651 N N . ILE A 1 209 ? 9.616 -10.657 -18.903 1.00 98.44 209 ILE A N 1
ATOM 1652 C CA . ILE A 1 209 ? 9.207 -9.258 -19.105 1.00 98.44 209 ILE A CA 1
ATOM 1653 C C . ILE A 1 209 ? 10.364 -8.302 -18.799 1.00 98.44 209 ILE A C 1
ATOM 1655 O O . ILE A 1 209 ? 10.604 -7.372 -19.565 1.00 98.44 209 ILE A O 1
ATOM 1659 N N . TYR A 1 210 ? 11.114 -8.531 -17.720 1.00 98.06 210 TYR A N 1
ATOM 1660 C CA . TYR A 1 210 ? 12.274 -7.699 -17.387 1.00 98.06 210 TYR A CA 1
ATOM 1661 C C . TYR A 1 210 ? 13.413 -7.831 -18.401 1.00 98.06 210 TYR A C 1
ATOM 1663 O O . TYR A 1 210 ? 14.032 -6.828 -18.749 1.00 98.06 210 TYR A O 1
ATOM 1671 N N . LEU A 1 211 ? 13.654 -9.031 -18.930 1.00 97.88 211 LEU A N 1
ATOM 1672 C CA . LEU A 1 211 ? 14.616 -9.256 -20.009 1.00 97.88 211 LEU A CA 1
ATOM 1673 C C . LEU A 1 211 ? 14.177 -8.572 -21.306 1.00 97.88 211 LEU A C 1
ATOM 1675 O O . LEU A 1 211 ? 14.995 -7.925 -21.952 1.00 97.88 211 LEU A O 1
ATOM 1679 N N . ALA A 1 212 ? 12.893 -8.647 -21.663 1.00 98.12 212 ALA A N 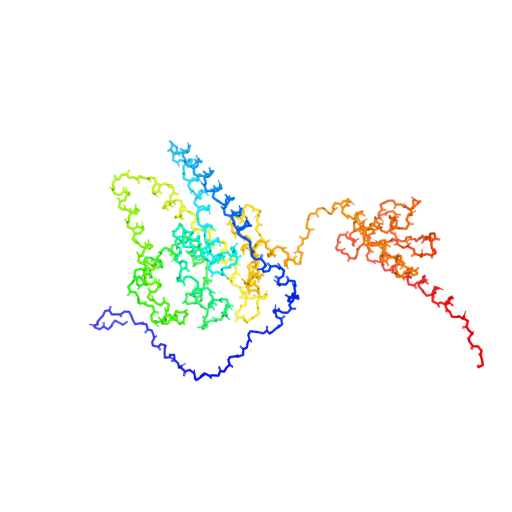1
ATOM 1680 C CA . ALA A 1 212 ? 12.349 -7.932 -22.816 1.00 98.12 212 ALA A CA 1
ATOM 1681 C C . ALA A 1 212 ? 12.474 -6.407 -22.648 1.00 98.12 212 ALA A C 1
ATOM 1683 O O . ALA A 1 212 ? 12.845 -5.706 -23.586 1.00 98.12 212 ALA A O 1
ATOM 1684 N N . ALA A 1 213 ? 12.230 -5.898 -21.439 1.00 97.44 213 ALA A N 1
ATOM 1685 C CA . ALA A 1 213 ? 12.401 -4.492 -21.096 1.00 97.44 213 ALA A CA 1
ATOM 1686 C C . ALA A 1 213 ? 13.875 -4.049 -21.207 1.00 97.44 213 ALA A C 1
ATOM 1688 O O . ALA A 1 213 ? 14.161 -2.997 -21.777 1.00 97.44 213 ALA A O 1
ATOM 1689 N N . ALA A 1 214 ? 14.818 -4.869 -20.734 1.00 96.12 214 ALA A N 1
ATOM 1690 C CA . ALA A 1 214 ? 16.252 -4.624 -20.889 1.00 96.12 214 ALA A CA 1
ATOM 1691 C C . ALA A 1 214 ? 16.698 -4.675 -22.362 1.00 96.12 214 ALA A C 1
ATOM 1693 O O . ALA A 1 214 ? 17.464 -3.820 -22.804 1.00 96.12 214 ALA A O 1
ATOM 1694 N N . ALA A 1 215 ? 16.179 -5.627 -23.142 1.00 97.56 215 ALA A N 1
ATOM 1695 C CA . ALA A 1 215 ? 16.437 -5.713 -24.576 1.00 97.56 215 ALA A CA 1
ATOM 1696 C C . ALA A 1 215 ? 15.916 -4.472 -25.317 1.00 97.56 215 ALA A C 1
ATOM 1698 O O . ALA A 1 215 ? 16.635 -3.914 -26.140 1.00 97.56 215 ALA A O 1
ATOM 1699 N N . ALA A 1 216 ? 14.715 -3.986 -24.983 1.00 97.25 216 ALA A N 1
ATOM 1700 C CA . ALA A 1 216 ? 14.166 -2.755 -25.553 1.00 97.25 216 ALA A CA 1
ATOM 1701 C C . ALA A 1 216 ? 15.087 -1.547 -25.307 1.00 97.25 216 ALA A C 1
ATOM 1703 O O . ALA A 1 216 ? 15.343 -0.774 -26.228 1.00 97.25 216 ALA A O 1
ATOM 1704 N N . ILE A 1 217 ? 15.658 -1.428 -24.103 1.00 96.31 217 ILE A N 1
ATOM 1705 C CA . ILE A 1 217 ? 16.664 -0.397 -23.799 1.00 96.31 217 ILE A CA 1
ATOM 1706 C C . ILE A 1 217 ? 17.903 -0.573 -24.690 1.00 96.31 217 ILE A C 1
ATOM 1708 O O . ILE A 1 217 ? 18.380 0.404 -25.263 1.00 96.31 217 ILE A O 1
ATOM 1712 N N . GLY A 1 218 ? 18.387 -1.808 -24.864 1.00 95.94 218 GLY A N 1
ATOM 1713 C CA . GLY A 1 218 ? 19.513 -2.125 -25.752 1.00 95.94 218 GLY A CA 1
ATOM 1714 C C . GLY A 1 218 ? 19.269 -1.774 -27.226 1.00 95.94 218 GLY A C 1
ATOM 1715 O O . GLY A 1 218 ? 20.205 -1.396 -27.924 1.00 95.94 218 GLY A O 1
ATOM 1716 N N . PHE A 1 219 ? 18.014 -1.821 -27.682 1.00 97.44 219 PHE A N 1
ATOM 1717 C CA . PHE A 1 219 ? 17.598 -1.381 -29.020 1.00 97.44 219 PHE A CA 1
ATOM 1718 C C . PHE A 1 219 ? 17.339 0.134 -29.133 1.00 97.44 219 PHE A C 1
ATOM 1720 O O . PHE A 1 219 ? 16.906 0.601 -30.183 1.00 97.44 219 PHE A O 1
ATOM 1727 N N . GLY A 1 220 ? 17.607 0.915 -28.081 1.00 95.12 220 GLY A N 1
ATOM 1728 C CA . GLY A 1 220 ? 17.479 2.376 -28.089 1.00 95.12 220 GLY A CA 1
ATOM 1729 C C . GLY A 1 220 ? 16.129 2.916 -27.605 1.00 95.12 220 GLY A C 1
ATOM 1730 O O . GLY A 1 220 ? 15.913 4.126 -27.648 1.00 95.12 220 GLY A O 1
ATOM 1731 N N . TYR A 1 221 ? 15.225 2.066 -27.104 1.00 94.94 221 TYR A N 1
ATOM 1732 C CA . TYR A 1 221 ? 13.956 2.511 -26.519 1.00 94.94 221 TYR A CA 1
ATOM 1733 C C . TYR A 1 221 ? 14.150 2.957 -25.059 1.00 94.94 221 TYR A C 1
ATOM 1735 O O . TYR A 1 221 ? 13.882 2.218 -24.108 1.00 94.94 221 TYR A O 1
ATOM 1743 N N . ASP A 1 222 ? 14.596 4.203 -24.880 1.00 94.62 222 ASP A N 1
ATOM 1744 C CA . ASP A 1 222 ? 14.895 4.823 -23.578 1.00 94.62 222 ASP A CA 1
ATOM 1745 C C . ASP A 1 222 ? 13.676 4.977 -22.644 1.00 94.62 222 ASP A C 1
ATOM 1747 O O . ASP A 1 222 ? 13.830 5.119 -21.430 1.00 94.62 222 ASP A O 1
ATOM 1751 N N . GLY A 1 223 ? 12.454 4.918 -23.181 1.00 96.00 223 GLY A N 1
ATOM 1752 C CA . GLY A 1 223 ? 11.220 5.139 -22.426 1.00 96.00 223 GLY A CA 1
ATOM 1753 C C . GLY A 1 223 ? 11.054 4.176 -21.249 1.00 96.00 223 GLY A C 1
ATOM 1754 O O . GLY A 1 223 ? 10.640 4.589 -20.170 1.00 96.00 223 GLY A O 1
ATOM 1755 N N . VAL A 1 224 ? 11.459 2.916 -21.411 1.00 95.94 224 VAL A N 1
ATOM 1756 C CA . VAL A 1 224 ? 11.442 1.913 -20.332 1.00 95.94 224 VAL A CA 1
ATOM 1757 C C . VAL A 1 224 ? 12.365 2.334 -19.181 1.00 95.94 224 VAL A C 1
ATOM 1759 O O . VAL A 1 224 ? 12.039 2.168 -18.005 1.00 95.94 224 VAL A O 1
ATOM 1762 N N . LEU A 1 225 ? 13.513 2.926 -19.503 1.00 96.38 225 LEU A N 1
ATOM 1763 C CA . LEU A 1 225 ? 14.468 3.393 -18.509 1.00 96.38 225 LEU A CA 1
ATOM 1764 C C . LEU A 1 225 ? 13.946 4.644 -17.782 1.00 96.38 225 LEU A C 1
ATOM 1766 O O . LEU A 1 225 ? 13.969 4.689 -16.553 1.00 96.38 225 LEU A O 1
ATOM 1770 N N . ILE A 1 226 ? 13.431 5.621 -18.536 1.00 97.69 226 ILE A N 1
ATOM 1771 C CA . ILE A 1 226 ? 13.022 6.945 -18.036 1.00 97.69 226 ILE A CA 1
ATOM 1772 C C . ILE A 1 226 ? 11.680 6.914 -17.288 1.00 97.69 226 ILE A C 1
ATOM 1774 O O . ILE A 1 226 ? 11.508 7.653 -16.324 1.00 97.69 226 ILE A O 1
ATOM 1778 N N . TYR A 1 227 ? 10.730 6.072 -17.702 1.00 98.06 227 TYR A N 1
ATOM 1779 C CA . TYR A 1 227 ? 9.381 6.025 -17.115 1.00 98.06 227 TYR A CA 1
ATOM 1780 C C . TYR A 1 227 ? 9.184 4.867 -16.146 1.00 98.06 227 TYR A C 1
ATOM 1782 O O . TYR A 1 227 ? 8.191 4.851 -15.429 1.00 98.06 227 TYR A O 1
ATOM 1790 N N . TRP A 1 228 ? 10.108 3.906 -16.083 1.00 98.25 228 TRP A N 1
ATOM 1791 C CA . TRP A 1 228 ? 9.922 2.745 -15.219 1.00 98.25 228 TRP A CA 1
ATOM 1792 C C . TRP A 1 228 ? 11.137 2.424 -14.353 1.00 98.25 228 TRP A C 1
ATOM 1794 O O . TRP A 1 228 ? 11.056 2.610 -13.139 1.00 98.25 228 TRP A O 1
ATOM 1804 N N . PHE A 1 229 ? 12.265 1.988 -14.922 1.00 97.12 229 PHE A N 1
ATOM 1805 C CA . PHE A 1 229 ? 13.388 1.509 -14.103 1.00 97.12 229 PHE A CA 1
ATOM 1806 C C . PHE A 1 229 ? 14.020 2.604 -13.232 1.00 97.12 229 PHE A C 1
ATOM 1808 O O . PHE A 1 229 ? 14.109 2.422 -12.018 1.00 97.12 229 PHE A O 1
ATOM 1815 N N . ILE A 1 230 ? 14.436 3.740 -13.812 1.00 97.88 230 ILE A N 1
ATOM 1816 C CA . ILE A 1 230 ? 15.048 4.835 -13.038 1.00 97.88 230 ILE A CA 1
ATOM 1817 C C . ILE A 1 230 ? 14.064 5.386 -11.994 1.00 97.88 230 ILE A C 1
ATOM 1819 O O . ILE A 1 230 ? 14.445 5.441 -10.823 1.00 97.88 230 ILE A O 1
ATOM 1823 N N . PRO A 1 231 ? 12.807 5.735 -12.344 1.00 98.56 231 PRO A N 1
ATOM 1824 C CA . PRO A 1 231 ? 11.810 6.154 -11.363 1.00 98.56 231 PRO A CA 1
ATOM 1825 C C . PRO A 1 231 ? 11.673 5.188 -10.184 1.00 98.56 231 PRO A C 1
ATOM 1827 O O . PRO A 1 231 ? 11.753 5.604 -9.029 1.00 98.56 231 PRO A O 1
ATOM 1830 N N . VAL A 1 232 ? 11.520 3.889 -10.455 1.00 98.12 232 VAL A N 1
ATOM 1831 C CA . VAL A 1 232 ? 11.365 2.878 -9.403 1.00 98.12 232 VAL A CA 1
ATOM 1832 C C . VAL A 1 232 ? 12.606 2.810 -8.514 1.00 98.12 232 VAL A C 1
ATOM 1834 O O . VAL A 1 232 ? 12.458 2.789 -7.295 1.00 98.12 232 VAL A O 1
ATOM 1837 N N . VAL A 1 233 ? 13.817 2.834 -9.081 1.00 97.44 233 VAL A N 1
ATOM 1838 C CA . VAL A 1 233 ? 15.070 2.862 -8.303 1.00 97.44 233 VAL A CA 1
ATOM 1839 C C . VAL A 1 233 ? 15.134 4.090 -7.395 1.00 97.44 233 VAL A C 1
ATOM 1841 O O . VAL A 1 233 ? 15.396 3.941 -6.202 1.00 97.44 233 VAL A O 1
ATOM 1844 N N . LEU A 1 234 ? 14.839 5.281 -7.927 1.00 98.06 234 LEU A N 1
ATOM 1845 C CA . LEU A 1 234 ? 14.851 6.534 -7.164 1.00 98.06 234 LEU A CA 1
ATOM 1846 C C . LEU A 1 234 ? 13.817 6.545 -6.030 1.00 98.06 234 LEU A C 1
ATOM 1848 O O . LEU A 1 234 ? 14.051 7.161 -4.992 1.00 98.06 234 LEU A O 1
ATOM 1852 N N . ALA A 1 235 ? 12.680 5.873 -6.217 1.00 98.19 235 ALA A N 1
ATOM 1853 C CA . ALA A 1 235 ? 11.568 5.901 -5.276 1.00 98.19 235 ALA A CA 1
ATOM 1854 C C . ALA A 1 235 ? 11.507 4.716 -4.304 1.00 98.19 235 ALA A C 1
ATOM 1856 O O . ALA A 1 235 ? 10.741 4.779 -3.340 1.00 98.19 235 ALA A O 1
ATOM 1857 N N . GLN A 1 236 ? 12.303 3.654 -4.486 1.00 97.00 236 GLN A N 1
ATOM 1858 C CA . GLN A 1 236 ? 12.349 2.555 -3.512 1.00 97.00 236 GLN A CA 1
ATOM 1859 C C . GLN A 1 236 ? 12.590 3.037 -2.073 1.00 97.00 236 GLN A C 1
ATOM 1861 O O . GLN A 1 236 ? 11.872 2.553 -1.193 1.00 97.00 236 GLN A O 1
ATOM 1866 N N . PRO A 1 237 ? 13.486 4.013 -1.805 1.00 97.50 237 PRO A N 1
ATOM 1867 C CA . PRO A 1 237 ? 13.661 4.534 -0.456 1.00 97.50 237 PRO A CA 1
ATOM 1868 C C . PRO A 1 237 ? 12.384 5.054 0.197 1.00 97.50 237 PRO A C 1
ATOM 1870 O O . PRO A 1 237 ? 12.146 4.829 1.382 1.00 97.50 237 PRO A O 1
ATOM 1873 N N . PHE A 1 238 ? 11.522 5.697 -0.592 1.00 97.00 238 PHE A N 1
ATOM 1874 C CA . PHE A 1 238 ? 10.239 6.196 -0.119 1.00 97.00 238 PHE A CA 1
ATOM 1875 C C . PHE A 1 238 ? 9.322 5.051 0.327 1.00 97.00 238 PHE A C 1
ATOM 1877 O O . PHE A 1 238 ? 8.765 5.094 1.423 1.00 97.00 238 PHE A O 1
ATOM 1884 N N . LEU A 1 239 ? 9.203 3.991 -0.481 1.00 96.94 239 LEU A N 1
ATOM 1885 C CA . LEU A 1 239 ? 8.410 2.821 -0.102 1.00 96.94 239 LEU A CA 1
ATOM 1886 C C . LEU A 1 239 ? 9.007 2.111 1.122 1.00 96.94 239 LEU A C 1
ATOM 1888 O O . LEU A 1 239 ? 8.260 1.723 2.014 1.00 96.94 239 LEU A O 1
ATOM 1892 N N . ARG A 1 240 ? 10.340 1.974 1.209 1.00 95.44 240 ARG A N 1
ATOM 1893 C CA . ARG A 1 240 ? 11.000 1.389 2.391 1.00 95.44 240 ARG A CA 1
ATOM 1894 C C . ARG A 1 240 ? 10.674 2.172 3.659 1.00 95.44 240 ARG A C 1
ATOM 1896 O O . ARG A 1 240 ? 10.366 1.556 4.672 1.00 95.44 240 ARG A O 1
ATOM 1903 N N . ALA A 1 241 ? 10.679 3.505 3.591 1.00 93.69 241 ALA A N 1
ATOM 1904 C CA . ALA A 1 241 ? 10.324 4.364 4.719 1.00 93.69 241 ALA A CA 1
ATOM 1905 C C . ALA A 1 241 ? 8.919 4.061 5.263 1.00 93.69 241 ALA A C 1
ATOM 1907 O O . ALA A 1 241 ? 8.718 4.059 6.475 1.00 93.69 241 ALA A O 1
ATOM 1908 N N . LEU A 1 242 ? 7.963 3.783 4.368 1.00 93.69 242 LEU A N 1
ATOM 1909 C CA . LEU A 1 242 ? 6.597 3.421 4.744 1.00 93.69 242 LEU A CA 1
ATOM 1910 C C . LEU A 1 242 ? 6.533 2.021 5.367 1.00 93.69 242 LEU A C 1
ATOM 1912 O O . LEU A 1 242 ? 6.012 1.882 6.469 1.00 93.69 242 LEU A O 1
ATOM 1916 N N . LEU A 1 243 ? 7.106 1.010 4.705 1.00 93.56 243 LEU A N 1
ATOM 1917 C CA . LEU A 1 243 ? 6.991 -0.388 5.143 1.00 93.56 243 LEU A CA 1
ATOM 1918 C C . LEU A 1 243 ? 7.784 -0.680 6.425 1.00 93.56 243 LEU A C 1
ATOM 1920 O O . LEU A 1 243 ? 7.356 -1.447 7.278 1.00 93.56 243 LEU A O 1
ATOM 1924 N N . VAL A 1 244 ? 8.944 -0.048 6.621 1.00 91.38 244 VAL A N 1
ATOM 1925 C CA . VAL A 1 244 ? 9.741 -0.250 7.845 1.00 91.38 244 VAL A CA 1
ATOM 1926 C C . VAL A 1 244 ? 8.964 0.199 9.088 1.00 91.38 244 VAL A C 1
ATOM 1928 O O . VAL A 1 244 ? 9.099 -0.427 10.142 1.00 91.38 244 VAL A O 1
ATOM 1931 N N . ALA A 1 245 ? 8.125 1.233 8.975 1.00 90.88 245 ALA A N 1
ATOM 1932 C CA . ALA A 1 245 ? 7.344 1.770 10.087 1.00 90.88 245 ALA A CA 1
ATOM 1933 C C . ALA A 1 245 ? 6.230 0.828 10.585 1.00 90.88 245 ALA A C 1
ATOM 1935 O O . ALA A 1 245 ? 5.771 0.989 11.718 1.00 90.88 245 ALA A O 1
ATOM 1936 N N . GLU A 1 246 ? 5.820 -0.150 9.777 1.00 92.00 246 GLU A N 1
ATOM 1937 C CA . GLU A 1 246 ? 4.701 -1.062 10.049 1.00 92.00 246 GLU A CA 1
ATOM 1938 C C . GLU A 1 246 ? 4.973 -2.012 11.220 1.00 92.00 246 GLU A C 1
ATOM 1940 O O . GLU A 1 246 ? 4.114 -2.223 12.072 1.00 92.00 246 GLU A O 1
ATOM 1945 N N . HIS A 1 247 ? 6.190 -2.550 11.281 1.00 91.00 247 HIS A N 1
ATOM 1946 C CA . HIS A 1 247 ? 6.540 -3.662 12.167 1.00 91.00 247 HIS A CA 1
ATOM 1947 C C . HIS A 1 247 ? 7.833 -3.437 12.953 1.00 91.00 247 HIS A C 1
ATOM 1949 O O . HIS A 1 247 ? 8.026 -4.001 14.028 1.00 91.00 247 HIS A O 1
ATOM 1955 N N . THR A 1 248 ? 8.740 -2.595 12.453 1.00 88.44 248 THR A N 1
ATOM 1956 C CA . THR A 1 248 ? 10.044 -2.409 13.100 1.00 88.44 248 THR A CA 1
ATOM 1957 C C . THR A 1 248 ? 9.870 -1.785 14.484 1.00 88.44 248 THR A C 1
ATOM 1959 O O . THR A 1 248 ? 9.181 -0.770 14.650 1.00 88.44 248 THR A O 1
ATOM 1962 N N . GLY A 1 249 ? 10.496 -2.414 15.482 1.00 86.75 249 GLY A N 1
ATOM 1963 C CA . GLY A 1 249 ? 10.421 -2.003 16.884 1.00 86.75 249 GLY A CA 1
ATOM 1964 C C . GLY A 1 249 ? 9.063 -2.255 17.550 1.00 86.75 249 GLY A C 1
ATOM 1965 O O . GLY A 1 249 ? 8.800 -1.657 18.590 1.00 86.75 249 GLY A O 1
ATOM 1966 N N . CYS A 1 250 ? 8.189 -3.067 16.949 1.00 89.62 250 CYS A N 1
ATOM 1967 C CA . CYS A 1 250 ? 6.970 -3.564 17.591 1.00 89.62 250 CYS A CA 1
ATOM 1968 C C . CYS A 1 250 ? 7.263 -4.806 18.458 1.00 89.62 250 CYS A C 1
ATOM 1970 O O . CYS A 1 250 ? 8.374 -5.342 18.414 1.00 89.62 250 CYS A O 1
ATOM 1972 N N . SER A 1 251 ? 6.300 -5.240 19.280 1.00 87.31 251 SER A N 1
ATOM 1973 C CA . SER A 1 251 ? 6.465 -6.437 20.118 1.00 87.31 251 SER A CA 1
ATOM 1974 C C . SER A 1 251 ? 6.604 -7.702 19.267 1.00 87.31 251 SER A C 1
ATOM 1976 O O . SER A 1 251 ? 6.006 -7.809 18.201 1.00 87.31 251 SER A O 1
ATOM 1978 N N . GLN A 1 252 ? 7.363 -8.682 19.763 1.00 88.38 252 GLN A N 1
ATOM 1979 C CA . GLN A 1 252 ? 7.484 -10.019 19.160 1.00 88.38 252 GLN A CA 1
ATOM 1980 C C . GLN A 1 252 ? 6.539 -11.035 19.808 1.00 88.38 252 GLN A C 1
ATOM 1982 O O . GLN A 1 252 ? 6.885 -12.191 20.039 1.00 88.38 252 GLN A O 1
ATOM 1987 N N . ASP A 1 253 ? 5.345 -10.566 20.158 1.00 83.25 253 ASP A N 1
ATOM 1988 C CA . ASP A 1 253 ? 4.268 -11.377 20.705 1.00 83.25 253 ASP A CA 1
ATOM 1989 C C . ASP A 1 253 ? 3.139 -11.542 19.676 1.00 83.25 253 ASP A C 1
ATOM 1991 O O . ASP A 1 253 ? 3.137 -10.963 18.588 1.00 83.25 253 ASP A O 1
ATOM 1995 N N . GLN A 1 254 ? 2.149 -12.360 20.023 1.00 79.00 254 GLN A N 1
ATOM 1996 C CA . GLN A 1 254 ? 1.007 -12.626 19.147 1.00 79.00 254 GLN A CA 1
ATOM 1997 C C . GLN A 1 254 ? -0.088 -11.549 19.232 1.00 79.00 254 GLN A C 1
ATOM 1999 O O . GLN A 1 254 ? -1.176 -11.734 18.685 1.00 79.00 254 GLN A O 1
ATOM 2004 N N . ASN A 1 255 ? 0.147 -10.442 19.942 1.00 80.56 255 ASN A N 1
ATOM 2005 C CA . ASN A 1 255 ? -0.856 -9.400 20.094 1.00 80.56 255 ASN A CA 1
ATOM 2006 C C . ASN A 1 255 ? -0.818 -8.440 18.895 1.00 80.56 255 ASN A C 1
ATOM 2008 O O . ASN A 1 255 ? 0.031 -7.552 18.814 1.00 80.56 255 ASN A O 1
ATOM 2012 N N . GLY A 1 256 ? -1.802 -8.579 18.000 1.00 79.00 256 GLY A N 1
ATOM 2013 C CA . GLY A 1 256 ? -1.961 -7.753 16.794 1.00 79.00 256 GLY A CA 1
ATOM 2014 C C . GLY A 1 256 ? -2.012 -6.236 17.032 1.00 79.00 256 GLY A C 1
ATOM 2015 O O . GLY A 1 256 ? -1.757 -5.464 16.113 1.00 79.00 256 GLY A O 1
ATOM 2016 N N . LEU A 1 257 ? -2.324 -5.794 18.258 1.00 81.19 257 LEU A N 1
ATOM 2017 C CA . LEU A 1 257 ? -2.364 -4.375 18.635 1.00 81.19 257 LEU A CA 1
ATOM 2018 C C . LEU A 1 257 ? -0.992 -3.787 18.995 1.00 81.19 257 LEU A C 1
ATOM 2020 O O . LEU A 1 257 ? -0.846 -2.566 19.028 1.00 81.19 257 LEU A O 1
ATOM 2024 N N . SER A 1 258 ? -0.010 -4.631 19.315 1.00 83.69 258 SER A N 1
ATOM 2025 C CA . SER A 1 258 ? 1.331 -4.210 19.743 1.00 83.69 258 SER A CA 1
ATOM 2026 C C . SER A 1 258 ? 2.443 -4.686 18.816 1.00 83.69 258 SER A C 1
ATOM 2028 O O . SER A 1 258 ? 3.494 -4.043 18.768 1.00 83.69 258 SER A O 1
ATOM 2030 N N . ASN A 1 259 ? 2.214 -5.759 18.053 1.00 86.69 259 ASN A N 1
ATOM 2031 C CA . ASN A 1 259 ? 3.184 -6.319 17.108 1.00 86.69 259 ASN A CA 1
ATOM 2032 C C . ASN A 1 259 ? 3.139 -5.657 15.712 1.00 86.69 259 ASN A C 1
ATOM 2034 O O . ASN A 1 259 ? 4.001 -5.884 14.859 1.00 86.69 259 ASN A O 1
ATOM 2038 N N . THR A 1 260 ? 2.142 -4.799 15.491 1.00 89.38 260 THR A N 1
ATOM 2039 C CA . THR A 1 260 ? 1.885 -4.107 14.229 1.00 89.38 260 THR A CA 1
ATOM 2040 C C . THR A 1 260 ? 1.435 -2.676 14.506 1.00 89.38 260 THR A C 1
ATOM 2042 O O . THR A 1 260 ? 0.733 -2.411 15.481 1.00 89.38 260 THR A O 1
ATOM 2045 N N . ARG A 1 261 ? 1.826 -1.730 13.648 1.00 90.00 261 ARG A N 1
ATOM 2046 C CA . ARG A 1 261 ? 1.548 -0.302 13.814 1.00 90.00 261 ARG A CA 1
ATOM 2047 C C . ARG A 1 261 ? 0.763 0.283 12.650 1.00 90.00 261 ARG A C 1
ATOM 2049 O O . ARG A 1 261 ? 1.117 0.117 11.488 1.00 90.00 261 ARG A O 1
ATOM 2056 N N . THR A 1 262 ? -0.205 1.124 12.994 1.00 89.12 262 THR A N 1
ATOM 2057 C CA . THR A 1 262 ? -0.834 2.058 12.057 1.00 89.12 262 THR A CA 1
ATOM 2058 C C . THR A 1 262 ? -0.033 3.348 11.954 1.00 89.12 262 THR A C 1
ATOM 2060 O O . THR A 1 262 ? 0.206 4.038 12.946 1.00 89.12 262 THR A O 1
ATOM 2063 N N . THR A 1 263 ? 0.367 3.696 10.734 1.00 87.00 263 THR A N 1
ATOM 2064 C CA . THR A 1 263 ? 1.159 4.891 10.440 1.00 87.00 263 THR A CA 1
ATOM 2065 C C . THR A 1 263 ? 0.250 6.003 9.928 1.00 87.00 263 THR A C 1
ATOM 2067 O O . THR A 1 263 ? -0.427 5.874 8.908 1.00 87.00 263 THR A O 1
ATOM 2070 N N . ALA A 1 264 ? 0.220 7.136 10.632 1.00 85.31 264 ALA A N 1
ATOM 2071 C CA . ALA A 1 264 ? -0.565 8.290 10.209 1.00 85.31 264 ALA A CA 1
ATOM 2072 C C . ALA A 1 264 ? 0.022 8.898 8.922 1.00 85.31 264 ALA A C 1
ATOM 2074 O O . ALA A 1 264 ? 1.057 9.558 8.953 1.00 85.31 264 ALA A O 1
ATOM 2075 N N . ALA A 1 265 ? -0.659 8.690 7.795 1.00 86.19 265 ALA A N 1
ATOM 2076 C CA . ALA A 1 265 ? -0.242 9.187 6.488 1.00 86.19 265 ALA A CA 1
ATOM 2077 C C . ALA A 1 265 ? -1.205 10.250 5.932 1.00 86.19 265 ALA A C 1
ATOM 2079 O O . ALA A 1 265 ? -2.414 10.232 6.191 1.00 86.19 265 ALA A O 1
ATOM 2080 N N . SER A 1 266 ? -0.660 11.180 5.143 1.00 90.56 266 SER A N 1
ATOM 2081 C CA . SER A 1 266 ? -1.433 12.207 4.439 1.00 90.56 266 SER A CA 1
ATOM 2082 C C . SER A 1 266 ? -2.329 11.594 3.355 1.00 90.56 266 SER A C 1
ATOM 2084 O O . SER A 1 266 ? -2.142 10.449 2.937 1.00 90.56 266 SER A O 1
ATOM 2086 N N . PHE A 1 267 ? -3.318 12.357 2.882 1.00 91.94 267 PHE A N 1
ATOM 2087 C CA . PHE A 1 267 ? -4.267 11.884 1.869 1.00 91.94 267 PHE A CA 1
ATOM 2088 C C . PHE A 1 267 ? -3.597 11.323 0.597 1.00 91.94 267 PHE A C 1
ATOM 2090 O O . PHE A 1 267 ? -3.967 10.213 0.215 1.00 91.94 267 PHE A O 1
ATOM 2097 N N . PRO A 1 268 ? -2.598 11.985 -0.029 1.00 93.50 268 PRO A N 1
ATOM 2098 C CA . PRO A 1 268 ? -1.956 11.444 -1.229 1.00 93.50 268 PRO A CA 1
ATOM 2099 C C . PRO A 1 268 ? -1.302 10.080 -0.991 1.00 93.50 268 PRO A C 1
ATOM 2101 O O . PRO A 1 268 ? -1.445 9.172 -1.804 1.00 93.50 268 PRO A O 1
ATOM 2104 N N . ILE A 1 269 ? -0.648 9.901 0.158 1.00 93.88 269 ILE A N 1
ATOM 2105 C CA . ILE A 1 269 ? -0.015 8.624 0.499 1.00 93.88 269 ILE A CA 1
ATOM 2106 C C . ILE A 1 269 ? -1.065 7.563 0.790 1.00 93.88 269 ILE A C 1
ATOM 2108 O O . ILE A 1 269 ? -0.930 6.440 0.325 1.00 93.88 269 ILE A O 1
ATOM 2112 N N . ARG A 1 270 ? -2.152 7.908 1.485 1.00 92.69 270 ARG A N 1
ATOM 2113 C CA . ARG A 1 270 ? -3.271 6.982 1.703 1.00 92.69 270 ARG A CA 1
ATOM 2114 C C . ARG A 1 270 ? -3.956 6.565 0.404 1.00 92.69 270 ARG A C 1
ATOM 2116 O O . ARG A 1 270 ? -4.366 5.416 0.299 1.00 92.69 270 ARG A O 1
ATOM 2123 N N . LEU A 1 271 ? -4.074 7.468 -0.568 1.00 93.50 271 LEU A N 1
ATOM 2124 C CA . LEU A 1 271 ? -4.614 7.158 -1.890 1.00 93.50 271 LEU A CA 1
ATOM 2125 C C . LEU A 1 271 ? -3.721 6.137 -2.611 1.00 93.50 271 LEU A C 1
ATOM 2127 O O . LEU A 1 271 ? -4.202 5.074 -3.000 1.00 93.50 271 LEU A O 1
ATOM 2131 N N . LEU A 1 272 ? -2.424 6.434 -2.739 1.00 96.81 272 LEU A N 1
ATOM 2132 C CA . LEU A 1 272 ? -1.466 5.576 -3.445 1.00 96.81 272 LEU A CA 1
ATOM 2133 C C . LEU A 1 272 ? -1.252 4.239 -2.727 1.00 96.81 272 LEU A C 1
ATOM 2135 O O . LEU A 1 272 ? -1.269 3.183 -3.348 1.00 96.81 272 LEU A O 1
ATOM 2139 N N . MET A 1 273 ? -1.160 4.259 -1.401 1.00 95.75 273 MET A N 1
ATOM 2140 C CA . MET A 1 273 ? -1.015 3.054 -0.588 1.00 95.75 273 MET A CA 1
ATOM 2141 C C . MET A 1 273 ? -2.345 2.346 -0.312 1.00 95.75 273 MET A C 1
ATOM 2143 O O . MET A 1 273 ? -2.375 1.434 0.497 1.00 95.75 273 MET A O 1
ATOM 2147 N N . TRP A 1 274 ? -3.461 2.748 -0.929 1.00 94.69 274 TRP A N 1
ATOM 2148 C CA . TRP A 1 274 ? -4.763 2.080 -0.763 1.00 94.69 274 TRP A CA 1
ATOM 2149 C C . TRP A 1 274 ? -5.176 1.907 0.709 1.00 94.69 274 TRP A C 1
ATOM 2151 O O . TRP A 1 274 ? -5.720 0.886 1.109 1.00 94.69 274 TRP A O 1
ATOM 2161 N N . ASN A 1 275 ? -4.911 2.922 1.533 1.00 91.62 275 ASN A N 1
ATOM 2162 C CA . ASN A 1 275 ? -5.120 2.903 2.982 1.00 91.62 275 ASN A CA 1
ATOM 2163 C C . ASN A 1 275 ? -4.319 1.824 3.751 1.00 91.62 275 ASN A C 1
ATOM 2165 O O . ASN A 1 275 ? -4.516 1.702 4.953 1.00 91.62 275 ASN A O 1
ATOM 2169 N N . MET A 1 276 ? -3.334 1.156 3.140 1.00 91.94 276 MET A N 1
ATOM 2170 C CA . MET A 1 276 ? -2.389 0.264 3.833 1.00 91.94 276 MET A CA 1
ATOM 2171 C C . MET A 1 276 ? -1.708 0.842 5.078 1.00 91.94 276 MET A C 1
ATOM 2173 O O . MET A 1 276 ? -1.434 0.067 5.985 1.00 91.94 276 MET A O 1
ATOM 2177 N N . PRO A 1 277 ? -1.473 2.168 5.217 1.00 92.06 277 PRO A N 1
ATOM 2178 C CA . PRO A 1 277 ? -0.936 2.698 6.466 1.00 92.06 277 PRO A CA 1
ATOM 2179 C C . PRO A 1 277 ? -1.790 2.374 7.708 1.00 92.06 277 PRO A C 1
ATOM 2181 O O . PRO A 1 277 ? -1.267 2.452 8.815 1.00 92.06 277 PRO A O 1
ATOM 2184 N N . PHE A 1 278 ? -3.061 1.975 7.550 1.00 89.38 278 PHE A N 1
ATOM 2185 C CA . PHE A 1 278 ? -3.890 1.321 8.580 1.00 89.38 278 PHE A CA 1
ATOM 2186 C C . PHE A 1 278 ? -3.524 -0.162 8.740 1.00 89.38 278 PHE A C 1
ATOM 2188 O O . PHE A 1 278 ? -4.352 -1.060 8.595 1.00 89.38 278 PHE A O 1
ATOM 2195 N N . HIS A 1 279 ? -2.236 -0.414 8.973 1.00 92.25 279 HIS A N 1
ATOM 2196 C CA . HIS A 1 279 ? -1.664 -1.752 8.878 1.00 92.25 279 HIS A CA 1
ATOM 2197 C C . HIS A 1 279 ? -2.008 -2.633 10.078 1.00 92.25 279 HIS A C 1
ATOM 2199 O O . HIS A 1 279 ? -2.191 -3.836 9.919 1.00 92.25 279 HIS A O 1
ATOM 2205 N N . ALA A 1 280 ? -2.163 -2.052 11.275 1.00 88.94 280 ALA A N 1
ATOM 2206 C CA . ALA A 1 280 ? -2.608 -2.817 12.441 1.00 88.94 280 ALA A CA 1
ATOM 2207 C C . ALA A 1 280 ? -4.043 -3.322 12.244 1.00 88.94 280 ALA A C 1
ATOM 2209 O O . ALA A 1 280 ? -4.323 -4.497 12.470 1.00 88.94 280 ALA A O 1
ATOM 2210 N N . GLU A 1 281 ? -4.942 -2.472 11.737 1.00 86.56 281 GLU A N 1
ATOM 2211 C CA . GLU A 1 281 ? -6.303 -2.880 11.387 1.00 86.56 281 GLU A CA 1
ATOM 2212 C C . GLU A 1 281 ? -6.300 -3.965 10.300 1.00 86.56 281 GLU A C 1
ATOM 2214 O O . GLU A 1 281 ? -7.095 -4.904 10.362 1.00 86.56 281 GLU A O 1
ATOM 2219 N N . HIS A 1 282 ? -5.382 -3.865 9.336 1.00 89.94 282 HIS A N 1
ATOM 2220 C CA . HIS A 1 282 ? -5.230 -4.830 8.248 1.00 89.94 282 HIS A CA 1
ATOM 2221 C C . HIS A 1 282 ? -4.768 -6.195 8.769 1.00 89.94 282 HIS A C 1
ATOM 2223 O O . HIS A 1 282 ? -5.301 -7.227 8.374 1.00 89.94 282 HIS A O 1
ATOM 2229 N N . HIS A 1 283 ? -3.822 -6.222 9.706 1.00 89.44 283 HIS A N 1
ATOM 2230 C CA . HIS A 1 283 ? -3.355 -7.458 10.338 1.00 89.44 283 HIS A CA 1
ATOM 2231 C C . HIS A 1 283 ? -4.387 -8.108 11.253 1.00 89.44 283 HIS A C 1
ATOM 2233 O O . HIS A 1 283 ? -4.510 -9.334 11.264 1.00 89.44 283 HIS A O 1
ATOM 2239 N N . LEU A 1 284 ? -5.168 -7.303 11.973 1.00 86.06 284 LEU A N 1
ATOM 2240 C CA . LEU A 1 284 ? -6.276 -7.803 12.786 1.00 86.06 284 LEU A CA 1
ATOM 2241 C C . LEU A 1 284 ? -7.403 -8.370 11.914 1.00 86.06 284 LEU A C 1
ATOM 2243 O O . LEU A 1 284 ? -7.979 -9.409 12.246 1.00 86.06 284 LEU A O 1
ATOM 2247 N N . TYR A 1 285 ? -7.695 -7.714 10.785 1.00 85.88 285 TYR A N 1
ATOM 2248 C CA . TYR A 1 285 ? -8.841 -8.017 9.930 1.00 85.88 285 TYR A CA 1
ATOM 2249 C C . TYR A 1 285 ? -8.486 -8.035 8.431 1.00 85.88 285 TYR A C 1
ATOM 2251 O O . TYR A 1 285 ? -9.060 -7.268 7.655 1.00 85.88 285 TYR A O 1
ATOM 2259 N N . PRO A 1 286 ? -7.641 -8.974 7.961 1.00 84.94 286 PRO A N 1
ATOM 2260 C CA . PRO A 1 286 ? -7.147 -8.993 6.575 1.00 84.94 286 PRO A CA 1
ATOM 2261 C C . PRO A 1 286 ? -8.238 -9.276 5.532 1.00 84.94 286 PRO A C 1
ATOM 2263 O O . PRO A 1 286 ? -8.022 -9.136 4.332 1.00 84.94 286 PRO A O 1
ATOM 2266 N N . ALA A 1 287 ? -9.428 -9.698 5.970 1.00 81.31 287 ALA A N 1
ATOM 2267 C CA . ALA A 1 287 ? -10.591 -9.894 5.109 1.00 81.31 287 ALA A CA 1
ATOM 2268 C C . ALA A 1 287 ? -11.376 -8.597 4.830 1.00 81.31 287 ALA A C 1
ATOM 2270 O O . ALA A 1 287 ? -12.242 -8.594 3.948 1.00 81.31 287 ALA A O 1
ATOM 2271 N N . VAL A 1 288 ? -11.112 -7.518 5.574 1.00 77.81 288 VAL A N 1
ATOM 2272 C CA . VAL A 1 288 ? -11.772 -6.224 5.385 1.00 77.81 288 VAL A CA 1
ATOM 2273 C C . VAL A 1 288 ? -11.203 -5.545 4.149 1.00 77.81 288 VAL A C 1
ATOM 2275 O O . VAL A 1 288 ? -9.999 -5.522 3.924 1.00 77.81 288 VAL A O 1
ATOM 2278 N N . ALA A 1 289 ? -12.081 -4.997 3.307 1.00 70.44 289 ALA A N 1
ATOM 2279 C CA . ALA A 1 289 ? -11.628 -4.285 2.122 1.00 70.44 289 ALA A CA 1
ATOM 2280 C C . ALA A 1 289 ? -10.848 -3.028 2.540 1.00 70.44 289 ALA A C 1
ATOM 2282 O O . ALA A 1 289 ? -11.323 -2.265 3.380 1.00 70.44 289 ALA A O 1
ATOM 2283 N N . SER A 1 290 ? -9.720 -2.744 1.892 1.00 67.06 290 SER A N 1
ATOM 2284 C CA . SER A 1 290 ? -8.827 -1.607 2.191 1.00 67.06 290 SER A CA 1
ATOM 2285 C C . SER A 1 290 ? -9.541 -0.249 2.219 1.00 67.06 290 SER A C 1
ATOM 2287 O O . SER A 1 290 ? -9.204 0.631 2.999 1.00 67.06 290 SER A O 1
ATOM 2289 N N . ASN A 1 291 ? -10.598 -0.056 1.426 1.00 60.91 291 ASN A N 1
ATOM 2290 C CA . ASN A 1 291 ? -11.409 1.173 1.482 1.00 60.91 291 ASN A CA 1
ATOM 2291 C C . ASN A 1 291 ? -12.357 1.237 2.692 1.00 60.91 291 ASN A C 1
ATOM 2293 O O . ASN A 1 291 ? -12.771 2.318 3.101 1.00 60.91 291 ASN A O 1
ATOM 2297 N N . SER A 1 292 ? -12.713 0.082 3.249 1.00 59.75 292 SER A N 1
ATOM 2298 C CA . SER A 1 292 ? -13.602 -0.072 4.407 1.00 59.75 292 SER A CA 1
ATOM 2299 C C . SER A 1 292 ? -12.829 -0.132 5.728 1.00 59.75 292 SER A C 1
ATOM 2301 O O . SER A 1 292 ? -13.430 0.018 6.785 1.00 59.75 292 SER A O 1
ATOM 2303 N N . ILE A 1 293 ? -11.498 -0.257 5.679 1.00 62.25 293 ILE A N 1
ATOM 2304 C CA . ILE A 1 293 ? -10.620 -0.201 6.857 1.00 62.25 293 ILE A CA 1
ATOM 2305 C C . ILE A 1 293 ? -10.734 1.133 7.605 1.00 62.25 293 ILE A C 1
ATOM 2307 O O . ILE A 1 293 ? -10.607 1.198 8.822 1.00 62.25 293 ILE A O 1
ATOM 2311 N N . LEU A 1 294 ? -11.086 2.204 6.887 1.00 57.03 294 LEU A N 1
ATOM 2312 C CA . LEU A 1 294 ? -11.344 3.522 7.466 1.00 57.03 294 LEU A CA 1
ATOM 2313 C C . LEU A 1 294 ? -12.544 3.529 8.415 1.00 57.03 294 LEU A C 1
ATOM 2315 O O . LEU A 1 294 ? -12.641 4.418 9.256 1.00 57.03 294 LEU A O 1
ATOM 2319 N N . CYS A 1 295 ? -13.441 2.552 8.281 1.00 51.81 295 CYS A N 1
ATOM 2320 C CA . CYS A 1 295 ? -14.590 2.370 9.156 1.00 51.81 295 CYS A CA 1
ATOM 2321 C C . CYS A 1 295 ? -14.250 1.569 10.423 1.00 51.81 295 CYS A C 1
ATOM 2323 O O . CYS A 1 295 ? -15.057 1.571 11.343 1.00 51.81 295 CYS A O 1
ATOM 2325 N N . LEU A 1 296 ? -13.088 0.900 10.475 1.00 51.94 296 LEU A N 1
ATOM 2326 C CA . LEU A 1 296 ? -12.585 0.204 11.669 1.00 51.94 296 LEU A CA 1
ATOM 2327 C C . LEU A 1 296 ? -11.834 1.127 12.627 1.00 51.94 296 LEU A C 1
ATOM 2329 O O . LEU A 1 296 ? -11.583 0.768 13.774 1.00 51.94 296 LEU A O 1
ATOM 2333 N N . LYS A 1 297 ? -11.460 2.319 12.163 1.00 46.69 297 LYS A N 1
ATOM 2334 C CA . LYS A 1 297 ? -10.751 3.282 12.988 1.00 46.69 297 LYS A CA 1
ATOM 2335 C C . LYS A 1 297 ? -11.702 3.934 13.989 1.00 46.69 297 LYS A C 1
ATOM 2337 O O . LYS A 1 297 ? -12.382 4.912 13.670 1.00 46.69 297 LYS A O 1
ATOM 2342 N N . GLU A 1 298 ? -11.658 3.472 15.231 1.00 39.94 298 GLU A N 1
ATOM 2343 C CA . GLU A 1 298 ? -12.146 4.241 16.375 1.00 39.94 298 GLU A CA 1
ATOM 2344 C C . GLU A 1 298 ? -11.177 5.411 16.681 1.00 39.94 298 GLU A C 1
ATOM 2346 O O . GLU A 1 298 ? -10.248 5.310 17.476 1.00 39.94 298 GLU A O 1
ATOM 2351 N N . GLY A 1 299 ? -11.391 6.559 16.016 1.00 44.31 299 GLY A N 1
ATOM 2352 C CA . GLY A 1 299 ? -10.818 7.881 16.361 1.00 44.31 299 GLY A CA 1
ATOM 2353 C C . GLY A 1 299 ? -9.402 8.193 15.826 1.00 44.31 299 GLY A C 1
ATOM 235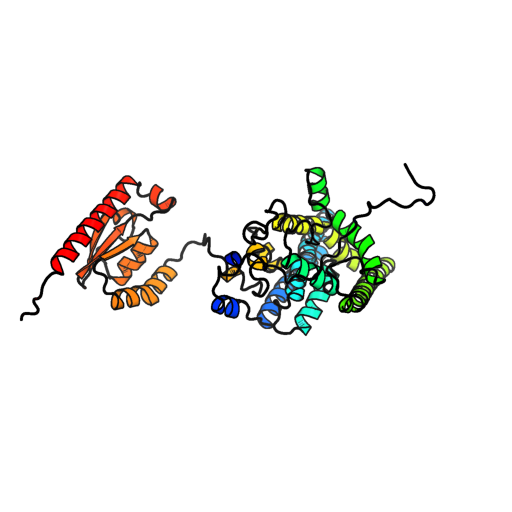4 O O . GLY A 1 299 ? -8.616 7.313 15.513 1.00 44.31 299 GLY A O 1
ATOM 2355 N N . ARG A 1 300 ? -8.952 9.451 15.658 1.00 36.12 300 ARG A N 1
ATOM 2356 C CA . ARG A 1 300 ? -9.512 10.767 16.014 1.00 36.12 300 ARG A CA 1
ATOM 2357 C C . ARG A 1 300 ? -10.194 11.476 14.833 1.00 36.12 300 ARG A C 1
ATOM 2359 O O . ARG A 1 300 ? -9.596 11.647 13.770 1.00 36.12 300 ARG A O 1
ATOM 2366 N N . MET A 1 301 ? -11.401 11.989 15.069 1.00 46.91 301 MET A N 1
ATOM 2367 C CA . MET A 1 301 ? -12.046 13.006 14.234 1.00 46.91 301 MET A CA 1
ATOM 2368 C C . MET A 1 301 ? -11.479 14.385 14.597 1.00 46.91 301 MET A C 1
ATOM 2370 O O . MET A 1 301 ? -12.076 15.128 15.366 1.00 46.91 301 MET A O 1
ATOM 2374 N N . ASN A 1 302 ? -10.309 14.730 14.061 1.00 46.78 302 ASN A N 1
ATOM 2375 C CA . ASN A 1 302 ? -9.754 16.086 14.204 1.00 46.78 302 ASN A CA 1
ATOM 2376 C C . ASN A 1 302 ? -10.372 17.084 13.207 1.00 46.78 302 ASN A C 1
ATOM 2378 O O . ASN A 1 302 ? -9.917 18.220 13.107 1.00 46.78 302 ASN A O 1
ATOM 2382 N N . GLY A 1 303 ? -11.383 16.666 12.443 1.00 54.97 303 GLY A N 1
ATOM 2383 C CA . GLY A 1 303 ? -12.201 17.593 11.675 1.00 54.97 303 GLY A CA 1
ATOM 2384 C C . GLY A 1 303 ? -13.104 18.375 12.620 1.00 54.97 303 GLY A C 1
ATOM 2385 O O . GLY A 1 303 ? -13.647 17.812 13.571 1.00 54.97 303 GLY A O 1
ATOM 2386 N N . SER A 1 304 ? -13.279 19.668 12.363 1.00 57.47 304 SER A N 1
ATOM 2387 C CA . SER A 1 304 ? -14.319 20.442 13.033 1.00 57.47 304 SER A CA 1
ATOM 2388 C C . SER A 1 304 ? -15.656 19.724 12.856 1.00 57.47 304 SER A C 1
ATOM 2390 O O . SER A 1 304 ? -16.091 19.486 11.731 1.00 57.47 304 SER A O 1
ATOM 2392 N N . ILE A 1 305 ? -16.305 19.362 13.963 1.00 66.00 305 ILE A N 1
ATOM 2393 C CA . ILE A 1 305 ? -17.656 18.806 13.915 1.00 66.00 305 ILE A CA 1
ATOM 2394 C C . ILE A 1 305 ? -18.566 19.908 13.371 1.00 66.00 305 ILE A C 1
ATOM 2396 O O . ILE A 1 305 ? -18.724 20.962 13.996 1.00 66.00 305 ILE A O 1
ATOM 2400 N N . LEU A 1 306 ? -19.137 19.682 12.188 1.00 72.81 306 LEU A N 1
ATOM 2401 C CA . LEU A 1 306 ? -20.039 20.643 11.571 1.00 72.81 306 LEU A CA 1
ATOM 2402 C C . LEU A 1 306 ? -21.291 20.791 12.433 1.00 72.81 306 LEU A C 1
ATOM 2404 O O . LEU A 1 306 ? -21.894 19.811 12.870 1.00 72.81 306 LEU A O 1
ATOM 2408 N N . SER A 1 307 ? -21.717 22.035 12.646 1.00 79.38 307 SER A N 1
ATOM 2409 C CA . SER A 1 307 ? -22.917 22.317 13.444 1.00 79.38 307 SE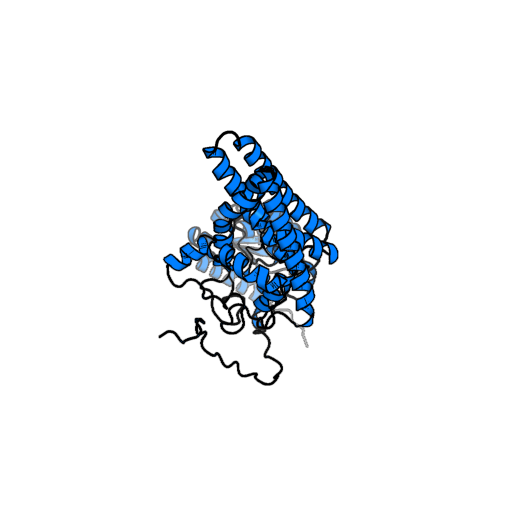R A CA 1
ATOM 2410 C C . SER A 1 307 ? -24.171 21.688 12.820 1.00 79.38 307 SER A C 1
ATOM 2412 O O . SER A 1 307 ? -25.066 21.269 13.545 1.00 79.38 307 SER A O 1
ATOM 2414 N N . SER A 1 308 ? -24.204 21.548 11.490 1.00 79.56 308 SER A N 1
ATOM 2415 C CA . SER A 1 308 ? -25.271 20.852 10.763 1.00 79.56 308 SER A CA 1
ATOM 2416 C C . SER A 1 308 ? -25.358 19.363 11.101 1.00 79.56 308 SER A C 1
ATOM 2418 O O . SER A 1 308 ? -26.464 18.834 11.175 1.00 79.56 308 SER A O 1
ATOM 2420 N N . TRP A 1 309 ? -24.232 18.691 11.358 1.00 76.38 309 TRP A N 1
ATOM 2421 C CA . TRP A 1 309 ? -24.225 17.285 11.776 1.00 76.38 309 TRP A CA 1
ATOM 2422 C C . TRP A 1 309 ? -24.784 17.130 13.182 1.00 76.38 309 TRP A C 1
ATOM 2424 O O . TRP A 1 309 ? -25.634 16.279 13.407 1.00 76.38 309 TRP A O 1
ATOM 2434 N N . VAL A 1 310 ? -24.368 17.999 14.108 1.00 84.88 310 VAL A N 1
ATOM 2435 C CA . VAL A 1 310 ? -24.904 18.012 15.478 1.00 84.88 310 VAL A CA 1
ATOM 2436 C C . VAL A 1 310 ? -26.415 18.228 15.456 1.00 84.88 310 VAL A C 1
ATOM 2438 O O . VAL A 1 310 ? -27.134 17.494 16.122 1.00 84.88 310 VAL A O 1
ATOM 2441 N N . ASN A 1 311 ? -26.900 19.181 14.654 1.00 86.12 311 ASN A N 1
ATOM 2442 C CA . ASN A 1 311 ? -28.332 19.441 14.514 1.00 86.12 311 ASN A CA 1
ATOM 2443 C C . ASN A 1 311 ? -29.074 18.238 13.916 1.00 86.12 311 ASN A C 1
ATOM 2445 O O . ASN A 1 311 ? -30.079 17.813 14.471 1.00 86.12 311 ASN A O 1
ATOM 2449 N N . SER A 1 312 ? -28.550 17.656 12.833 1.00 75.44 312 SER A N 1
ATOM 2450 C CA . SER A 1 312 ? -29.183 16.508 12.169 1.00 75.44 312 SER A CA 1
ATOM 2451 C C . SER A 1 312 ? -29.248 15.291 13.092 1.00 75.44 312 SER A C 1
ATOM 2453 O O . SER A 1 312 ? -30.281 14.641 13.170 1.00 75.44 312 SER A O 1
ATOM 2455 N N . CYS A 1 313 ? -28.175 15.003 13.835 1.00 61.97 313 CYS A N 1
ATOM 2456 C CA . CYS A 1 313 ? -28.158 13.911 14.807 1.00 61.97 313 CYS A CA 1
ATOM 2457 C C . CYS A 1 313 ? -29.060 14.193 16.015 1.00 61.97 313 CYS A C 1
ATOM 2459 O O . CYS A 1 313 ? -29.673 13.268 16.546 1.00 61.97 313 CYS A O 1
ATOM 2461 N N . ALA A 1 314 ? -29.150 15.451 16.456 1.00 84.44 314 ALA A N 1
ATOM 2462 C CA . ALA A 1 314 ? -30.062 15.835 17.526 1.00 84.44 314 ALA A CA 1
ATOM 2463 C C . ALA A 1 314 ? -31.519 15.569 17.119 1.00 84.44 314 ALA A C 1
ATOM 2465 O O . ALA A 1 314 ? -32.249 14.929 17.870 1.00 84.44 314 ALA A O 1
ATOM 2466 N N . ASP A 1 315 ? -31.901 15.968 15.905 1.00 78.94 315 ASP A N 1
ATOM 2467 C CA . ASP A 1 315 ? -33.263 15.798 15.394 1.00 78.94 315 ASP A CA 1
ATOM 2468 C C . ASP A 1 315 ? -33.582 14.329 15.078 1.00 78.94 315 ASP A C 1
ATOM 2470 O O . ASP A 1 315 ? -34.634 13.821 15.455 1.00 78.94 315 ASP A O 1
ATOM 2474 N N . ALA A 1 316 ? -32.666 13.625 14.406 1.00 64.31 316 ALA A N 1
ATOM 2475 C CA . ALA A 1 316 ? -32.908 12.268 13.921 1.00 64.31 316 ALA A CA 1
ATOM 2476 C C . ALA A 1 316 ? -32.749 11.183 14.997 1.00 64.31 316 ALA A C 1
ATOM 2478 O O . ALA A 1 316 ? -33.272 10.081 14.826 1.00 64.31 316 ALA A O 1
ATOM 2479 N N . HIS A 1 317 ? -32.007 11.454 16.078 1.00 74.06 317 HIS A N 1
ATOM 2480 C CA . HIS A 1 317 ? -31.643 10.426 17.059 1.00 74.06 317 HIS A CA 1
ATOM 2481 C C . HIS A 1 317 ? -31.865 10.852 18.509 1.00 74.06 317 HIS A C 1
ATOM 2483 O O . HIS A 1 317 ? -32.507 10.115 19.254 1.00 74.06 317 HIS A O 1
ATOM 2489 N N . LEU A 1 318 ? -31.373 12.026 18.923 1.00 79.75 318 LEU A N 1
ATOM 2490 C CA . LEU A 1 318 ? -31.491 12.439 20.326 1.00 79.75 318 LEU A CA 1
ATOM 2491 C C . LEU A 1 318 ? -32.939 12.765 20.712 1.00 79.75 318 LEU A C 1
ATOM 2493 O O . LEU A 1 318 ? -33.382 12.326 21.767 1.00 79.75 318 LEU A O 1
ATOM 2497 N N . ALA A 1 319 ? -33.686 13.484 19.870 1.00 83.94 319 ALA A N 1
ATOM 2498 C CA . ALA A 1 319 ? -35.084 13.815 20.144 1.00 83.94 319 ALA A CA 1
ATOM 2499 C C . ALA A 1 319 ? -35.979 12.563 20.266 1.00 83.94 319 ALA A C 1
ATOM 2501 O O . ALA A 1 319 ? -36.668 12.447 21.282 1.00 83.94 319 ALA A O 1
ATOM 2502 N N . PRO A 1 320 ? -35.927 11.576 19.342 1.00 67.81 320 PRO A N 1
ATOM 2503 C CA . PRO A 1 320 ? -36.632 10.306 19.525 1.00 67.81 320 PRO A CA 1
ATOM 2504 C C . PRO A 1 320 ? -36.231 9.567 20.805 1.00 67.81 320 PRO A C 1
ATOM 2506 O O . PRO A 1 320 ? -37.089 9.016 21.492 1.00 67.81 320 PRO A O 1
ATOM 2509 N N . LEU A 1 321 ? -34.939 9.572 21.149 1.00 64.12 321 LEU A N 1
ATOM 2510 C CA . LEU A 1 321 ? -34.431 8.900 22.344 1.00 64.12 321 LEU A CA 1
ATOM 2511 C C . LEU A 1 321 ? -34.944 9.551 23.636 1.00 64.12 321 LEU A C 1
ATOM 2513 O O . LEU A 1 321 ? -35.390 8.844 24.534 1.00 64.12 321 LEU A O 1
ATOM 2517 N N . VAL A 1 322 ? -34.913 10.884 23.722 1.00 82.88 322 VAL A N 1
ATOM 2518 C CA . VAL A 1 322 ? -35.459 11.646 24.856 1.00 82.88 322 VAL A CA 1
ATOM 2519 C C . VAL A 1 322 ? -36.962 11.419 24.980 1.00 82.88 322 VAL A C 1
ATOM 2521 O O . VAL A 1 322 ? -37.440 11.128 26.072 1.00 82.88 322 VAL A O 1
ATOM 2524 N N . HIS A 1 323 ? -37.697 11.473 23.866 1.00 81.06 323 HIS A N 1
ATOM 2525 C CA . HIS A 1 323 ? -39.137 11.221 23.857 1.00 81.06 323 HIS A CA 1
ATOM 2526 C C . HIS A 1 323 ? -39.487 9.813 24.361 1.00 81.06 323 HIS A C 1
ATOM 2528 O O . HIS A 1 323 ? -40.464 9.637 25.088 1.00 81.06 323 HIS A O 1
ATOM 2534 N N . TYR A 1 324 ? -38.679 8.817 23.988 1.00 67.88 324 TYR A N 1
ATOM 2535 C CA . TYR A 1 324 ? -38.879 7.431 24.395 1.00 67.88 324 TYR A CA 1
ATOM 2536 C C . TYR A 1 324 ? -38.513 7.189 25.864 1.00 67.88 324 TYR A C 1
ATOM 2538 O O . TYR A 1 324 ? -39.278 6.562 26.591 1.00 67.88 324 TYR A O 1
ATOM 2546 N N . LEU A 1 325 ? -37.352 7.681 26.309 1.00 69.25 325 LEU A N 1
ATOM 2547 C CA . LEU A 1 325 ? -36.839 7.423 27.658 1.00 69.25 325 LEU A CA 1
ATOM 2548 C C . LEU A 1 325 ? -37.466 8.312 28.735 1.00 69.25 325 LEU A C 1
ATOM 2550 O O . LEU A 1 325 ? -37.467 7.913 29.895 1.00 69.25 325 LEU A O 1
ATOM 2554 N N . LYS A 1 326 ? -37.956 9.504 28.366 1.00 86.25 326 LYS A N 1
ATOM 2555 C CA . LYS A 1 326 ? -38.472 10.536 29.283 1.00 86.25 326 LYS A CA 1
ATOM 2556 C C . LYS A 1 326 ? -37.569 10.737 30.512 1.00 86.25 326 LYS A C 1
ATOM 2558 O O . LYS A 1 326 ? -38.022 10.565 31.645 1.00 86.25 326 LYS A O 1
ATOM 2563 N N . PRO A 1 327 ? -36.270 11.020 30.306 1.00 86.50 327 PRO A N 1
ATOM 2564 C CA . PRO A 1 327 ? -35.337 11.146 31.416 1.00 86.50 327 PRO A CA 1
ATOM 2565 C C . PRO A 1 327 ? -35.729 12.338 32.306 1.00 86.50 327 PRO A C 1
ATOM 2567 O O . PRO A 1 327 ? -36.014 13.404 31.772 1.00 86.50 327 PRO A O 1
ATOM 2570 N N . PRO A 1 328 ? -35.681 12.214 33.645 1.00 88.38 328 PRO A N 1
ATOM 2571 C CA . PRO A 1 328 ? -35.981 13.334 34.542 1.00 88.38 328 PRO A CA 1
ATOM 2572 C C . PRO A 1 328 ? -34.900 14.425 34.494 1.00 88.38 328 PRO A C 1
ATOM 2574 O O . PRO A 1 328 ? -35.168 15.583 34.805 1.00 88.38 328 PRO A O 1
ATOM 2577 N N . VAL A 1 329 ? -33.676 14.057 34.095 1.00 94.31 329 VAL A N 1
ATOM 2578 C CA . VAL A 1 329 ? -32.524 14.955 33.989 1.00 94.31 329 VAL A CA 1
ATOM 2579 C C . VAL A 1 329 ? -31.749 14.689 32.697 1.00 94.31 329 VAL A C 1
ATOM 2581 O O . VAL A 1 329 ? -31.421 13.542 32.389 1.00 94.31 329 VAL A O 1
ATOM 2584 N N . VAL A 1 330 ? -31.378 15.749 31.975 1.00 94.44 330 VAL A N 1
ATOM 2585 C CA . VAL A 1 330 ? -30.470 15.705 30.819 1.00 94.44 330 VAL A CA 1
ATOM 2586 C C . VAL A 1 330 ? -29.330 16.702 30.986 1.00 94.44 330 VAL A C 1
ATOM 2588 O O . VAL A 1 330 ? -29.528 17.849 31.366 1.00 94.44 330 VAL A O 1
ATOM 2591 N N . VAL A 1 331 ? -28.107 16.283 30.659 1.00 95.88 331 VAL A N 1
ATOM 2592 C CA . VAL A 1 331 ? -26.906 17.113 30.820 1.00 95.88 331 VAL A CA 1
ATOM 2593 C C . VAL A 1 331 ? -26.219 17.330 29.471 1.00 95.88 331 VAL A C 1
ATOM 2595 O O . VAL A 1 331 ? -25.700 16.397 28.858 1.00 95.88 331 VAL A O 1
ATOM 2598 N N . GLY A 1 332 ? -26.173 18.580 29.010 1.00 94.38 332 GLY A N 1
ATOM 2599 C CA . GLY A 1 332 ? -25.450 19.004 27.815 1.00 94.38 332 GLY A CA 1
ATOM 2600 C C . GLY A 1 332 ? -23.976 19.286 28.109 1.00 94.38 332 GLY A C 1
ATOM 2601 O O . GLY A 1 332 ? -23.628 20.343 28.632 1.00 94.38 332 GLY A O 1
ATOM 2602 N N . MET A 1 333 ? -23.091 18.355 27.739 1.00 93.19 333 MET A N 1
ATOM 2603 C CA . MET A 1 333 ? -21.648 18.475 27.992 1.00 93.19 333 MET A CA 1
ATOM 2604 C C . MET A 1 333 ? -20.901 19.128 26.823 1.00 93.19 333 MET A C 1
ATOM 2606 O O . MET A 1 333 ? -20.886 18.615 25.699 1.00 93.19 333 MET A O 1
ATOM 2610 N N . GLY A 1 334 ? -20.207 20.233 27.095 1.00 91.88 334 GLY A N 1
ATOM 2611 C CA . GLY A 1 334 ? -19.419 20.947 26.091 1.00 91.88 334 GLY A CA 1
ATOM 2612 C C . GLY A 1 334 ? -20.264 21.621 25.004 1.00 91.88 334 GLY A C 1
ATOM 2613 O O . GLY A 1 334 ? -21.490 21.575 25.004 1.00 91.88 334 GLY A O 1
ATOM 2614 N N . SER A 1 335 ? -19.602 22.273 24.046 1.00 90.94 335 SER A N 1
ATOM 2615 C CA . SER A 1 335 ? -20.273 23.125 23.049 1.00 90.94 335 SER A CA 1
ATOM 2616 C C . SER A 1 335 ? -21.259 22.366 22.157 1.00 90.94 335 SER A C 1
ATOM 2618 O O . SER A 1 335 ? -22.368 22.843 21.920 1.00 90.94 335 SER A O 1
ATOM 2620 N N . ASN A 1 336 ? -20.877 21.183 21.673 1.00 91.69 336 ASN A N 1
ATOM 2621 C CA . ASN A 1 336 ? -21.727 20.382 20.792 1.00 91.69 336 ASN A CA 1
ATOM 2622 C C . ASN A 1 336 ? -22.855 19.677 21.552 1.00 91.69 336 ASN A C 1
ATOM 2624 O O . ASN A 1 336 ? -23.985 19.686 21.070 1.00 91.69 336 ASN A O 1
ATOM 2628 N N . GLY A 1 337 ? -22.577 19.126 22.740 1.00 90.94 337 GLY A N 1
ATOM 2629 C CA . GLY A 1 337 ? -23.609 18.513 23.579 1.00 90.94 337 GLY A CA 1
ATOM 2630 C C . GLY A 1 337 ? -24.663 19.535 23.996 1.00 90.94 337 GLY A C 1
ATOM 2631 O O . GLY A 1 337 ? -25.856 19.292 23.839 1.00 90.94 337 GLY A O 1
ATOM 2632 N N . TRP A 1 338 ? -24.228 20.725 24.412 1.00 95.38 338 TRP A N 1
ATOM 2633 C CA . TRP A 1 338 ? -25.132 21.816 24.764 1.00 95.38 338 TRP A CA 1
ATOM 2634 C C . TRP A 1 338 ? -25.999 22.288 23.595 1.00 95.38 338 TRP A C 1
ATOM 2636 O O . TRP A 1 338 ? -27.205 22.473 23.750 1.00 95.38 338 TRP A O 1
ATOM 2646 N N . ARG A 1 339 ? -25.416 22.422 22.396 1.00 94.62 339 ARG A N 1
ATOM 2647 C CA . ARG A 1 339 ? -26.178 22.750 21.182 1.00 94.62 339 ARG A CA 1
ATOM 2648 C C . ARG A 1 339 ? -27.275 21.721 20.906 1.00 94.62 339 ARG A C 1
ATOM 2650 O O . ARG A 1 339 ? -28.393 22.121 20.594 1.00 94.62 339 ARG A O 1
ATOM 2657 N N . ALA A 1 340 ? -26.953 20.430 20.990 1.00 94.44 340 ALA A N 1
ATOM 2658 C CA . ALA A 1 340 ? -27.915 19.362 20.737 1.00 94.44 340 ALA A CA 1
ATOM 2659 C C . ALA A 1 340 ? -29.060 19.388 21.760 1.00 94.44 340 ALA A C 1
ATOM 2661 O O . ALA A 1 340 ? -30.223 19.391 21.375 1.00 94.44 340 ALA A O 1
ATOM 2662 N N . VAL A 1 341 ? -28.735 19.490 23.050 1.00 95.50 341 VAL A N 1
ATOM 2663 C CA . VAL A 1 341 ? -29.721 19.493 24.138 1.00 95.50 341 VAL A CA 1
ATOM 2664 C C . VAL A 1 341 ? -30.635 20.721 24.078 1.00 95.50 341 VAL A C 1
ATOM 2666 O O . VAL A 1 341 ? -31.853 20.561 24.089 1.00 95.50 341 VAL A O 1
ATOM 2669 N N . ARG A 1 342 ? -30.088 21.937 23.898 1.00 95.75 342 ARG A N 1
ATOM 2670 C CA . ARG A 1 342 ? -30.913 23.148 23.704 1.00 95.75 342 ARG A CA 1
ATOM 2671 C C . ARG A 1 342 ? -31.879 23.016 22.535 1.00 95.75 342 ARG A C 1
ATOM 2673 O O . ARG A 1 342 ? -32.984 23.544 22.598 1.00 95.75 342 ARG A O 1
ATOM 2680 N N . ARG A 1 343 ? -31.444 22.356 21.458 1.00 94.06 343 ARG A N 1
ATOM 2681 C CA . ARG A 1 343 ? -32.264 22.138 20.266 1.00 94.06 343 ARG A CA 1
ATOM 2682 C C . ARG A 1 343 ? -33.404 21.160 20.540 1.00 94.06 343 ARG A C 1
ATOM 2684 O O . ARG A 1 343 ? -34.531 21.479 20.187 1.00 94.06 343 ARG A O 1
ATOM 2691 N N . VAL A 1 344 ? -33.123 20.023 21.179 1.00 94.12 344 VAL A N 1
ATOM 2692 C CA . VAL A 1 344 ? -34.139 18.997 21.478 1.00 94.12 344 VAL A CA 1
ATOM 2693 C C . VAL A 1 344 ? -35.204 19.512 22.444 1.00 94.12 344 VAL A C 1
ATOM 2695 O O . VAL A 1 344 ? -36.383 19.283 22.212 1.00 94.12 344 VAL A O 1
ATOM 2698 N N . PHE A 1 345 ? -34.806 20.255 23.477 1.00 95.81 345 PHE A N 1
ATOM 2699 C CA . PHE A 1 345 ? -35.732 20.786 24.484 1.00 95.81 345 PHE A CA 1
ATOM 2700 C C . PHE A 1 345 ? -36.251 22.198 24.180 1.00 95.81 345 PHE A C 1
ATOM 2702 O O . PHE A 1 345 ? -36.888 22.811 25.030 1.00 95.81 345 PHE A O 1
ATOM 2709 N N . ALA A 1 346 ? -35.964 22.731 22.986 1.00 94.19 346 ALA A N 1
ATOM 2710 C CA . ALA A 1 346 ? -36.386 24.064 22.551 1.00 94.19 346 ALA A CA 1
ATOM 2711 C C . ALA A 1 346 ? -36.087 25.192 23.569 1.00 94.19 346 ALA A C 1
ATOM 2713 O O . ALA A 1 346 ? -36.877 26.118 23.741 1.00 94.19 346 ALA A O 1
ATOM 2714 N N . LEU A 1 347 ? -34.920 25.142 24.223 1.00 93.31 347 LEU A N 1
ATOM 2715 C CA . LEU A 1 347 ? -34.501 26.107 25.249 1.00 93.31 347 LEU A CA 1
ATOM 2716 C C . LEU A 1 347 ? -34.010 27.420 24.612 1.00 93.31 347 LEU A C 1
ATOM 2718 O O . LEU A 1 347 ? -32.802 27.690 24.526 1.00 93.31 347 LEU A O 1
ATOM 2722 N N . ALA A 1 348 ? -34.954 28.216 24.108 1.00 86.31 348 ALA A N 1
ATOM 2723 C CA . ALA A 1 348 ? -34.685 29.460 23.389 1.00 86.31 348 ALA A CA 1
ATOM 2724 C C . ALA A 1 348 ? -33.976 30.505 24.267 1.00 86.31 348 ALA A C 1
ATOM 2726 O O . ALA A 1 348 ? -32.984 31.083 23.819 1.00 86.31 348 ALA A O 1
ATOM 2727 N N . ASP A 1 349 ? -34.412 30.648 25.521 1.00 88.69 349 ASP A N 1
ATOM 2728 C CA . ASP A 1 349 ? -33.909 31.651 26.473 1.00 88.69 349 ASP A CA 1
ATOM 2729 C C . ASP A 1 349 ? -32.542 31.293 27.074 1.00 88.69 349 ASP A C 1
ATOM 2731 O O . ASP A 1 349 ? -31.853 32.138 27.645 1.00 88.69 349 ASP A O 1
ATOM 2735 N N . ALA A 1 350 ? -32.106 30.040 26.916 1.00 93.25 350 ALA A N 1
ATOM 2736 C CA . ALA A 1 350 ? -30.818 29.589 27.419 1.00 93.25 350 ALA A CA 1
ATOM 2737 C C . ALA A 1 350 ? -29.654 30.092 26.531 1.00 93.25 350 ALA A C 1
ATOM 2739 O O . ALA A 1 350 ? -29.773 30.092 25.295 1.00 93.25 350 ALA A O 1
ATOM 2740 N N . PRO A 1 351 ? -28.486 30.464 27.102 1.00 95.50 351 PRO A N 1
ATOM 2741 C CA . PRO A 1 351 ? -27.359 30.985 26.333 1.00 95.50 351 PRO A CA 1
ATOM 2742 C C . PRO A 1 351 ? -26.878 30.022 25.243 1.00 95.50 351 PRO A C 1
ATOM 2744 O O . PRO A 1 351 ? -26.742 28.816 25.444 1.00 95.50 351 PRO A O 1
ATOM 2747 N N . THR A 1 352 ? -26.536 30.556 24.068 1.00 92.44 352 THR A N 1
ATOM 2748 C CA . THR A 1 352 ? -26.081 29.732 22.933 1.00 92.44 352 THR A CA 1
ATOM 2749 C C . THR A 1 352 ? -24.682 29.149 23.125 1.00 92.44 352 THR A C 1
ATOM 2751 O O . THR A 1 352 ? -24.398 28.046 22.651 1.00 92.44 352 THR A O 1
ATOM 2754 N N . ARG A 1 353 ? -23.792 29.879 23.804 1.00 91.62 353 ARG A N 1
ATOM 2755 C CA . ARG A 1 353 ? -22.409 29.464 24.059 1.00 91.62 353 ARG A CA 1
ATOM 2756 C C . ARG A 1 353 ? -22.317 28.741 25.395 1.00 91.62 353 ARG A C 1
ATOM 2758 O O . ARG A 1 353 ? -22.694 29.295 26.420 1.00 91.62 353 ARG A O 1
ATOM 2765 N N . ILE A 1 354 ? -21.706 27.555 25.388 1.00 92.06 354 ILE A N 1
ATOM 2766 C CA . ILE A 1 354 ? -21.491 26.767 26.611 1.00 92.06 354 ILE A CA 1
ATOM 2767 C C . ILE A 1 354 ? -20.680 27.522 27.672 1.00 92.06 354 ILE A C 1
ATOM 2769 O O . ILE A 1 354 ? -20.897 27.324 28.857 1.00 92.06 354 ILE A O 1
ATOM 2773 N N . SER A 1 355 ? -19.792 28.436 27.274 1.00 90.19 355 SER A N 1
ATOM 2774 C CA . SER A 1 355 ? -19.017 29.258 28.212 1.00 90.19 355 SER A CA 1
ATOM 2775 C C . SER A 1 355 ? -19.881 30.160 29.097 1.00 90.19 355 SER A C 1
ATOM 2777 O O . SER A 1 355 ? -19.416 30.560 30.154 1.00 90.19 355 SER A O 1
ATOM 2779 N N . HIS A 1 356 ? -21.099 30.497 28.662 1.00 92.38 356 HIS A N 1
ATOM 2780 C CA . HIS A 1 356 ? -22.038 31.330 29.422 1.00 92.38 356 HIS A CA 1
ATOM 2781 C C . HIS A 1 356 ? -23.166 30.520 30.065 1.00 92.38 356 HIS A C 1
ATOM 2783 O O . HIS A 1 356 ? -23.902 31.076 30.860 1.00 92.38 356 HIS A O 1
ATOM 2789 N N . ALA A 1 357 ? -23.335 29.255 29.673 1.00 92.50 357 ALA A N 1
ATOM 2790 C CA . ALA A 1 357 ? -24.378 28.379 30.201 1.00 92.50 357 ALA A CA 1
ATOM 2791 C C . ALA A 1 357 ? -23.843 27.416 31.271 1.00 92.50 357 ALA A C 1
ATOM 2793 O O . ALA A 1 357 ? -24.598 26.927 32.098 1.00 92.50 357 ALA A O 1
ATOM 2794 N N . ALA A 1 358 ? -22.550 27.073 31.228 1.00 92.56 358 ALA A N 1
ATOM 2795 C CA . ALA A 1 358 ? -22.007 26.029 32.084 1.00 92.56 358 ALA A CA 1
ATOM 2796 C C . ALA A 1 358 ? -22.123 26.385 33.577 1.00 92.56 358 ALA A C 1
ATOM 2798 O O . ALA A 1 358 ? -21.581 27.402 34.016 1.00 92.56 358 ALA A O 1
ATOM 2799 N N . GLY A 1 359 ? -22.735 25.483 34.345 1.00 90.81 359 GLY A N 1
ATOM 2800 C CA . GLY A 1 359 ? -23.018 25.634 35.776 1.00 90.81 359 GLY A CA 1
ATOM 2801 C C . GLY A 1 359 ? -24.489 25.881 36.101 1.00 90.81 359 GLY A C 1
ATOM 2802 O O . GLY A 1 359 ? -24.885 25.627 37.238 1.00 90.81 359 GLY A O 1
ATOM 2803 N N . ASP A 1 360 ? -25.271 26.298 35.107 1.00 94.38 360 ASP A N 1
ATOM 2804 C CA . ASP A 1 360 ? -26.694 26.598 35.249 1.00 94.38 360 ASP A CA 1
ATOM 2805 C C . ASP A 1 360 ? -27.581 25.427 34.789 1.00 94.38 360 ASP A C 1
ATOM 2807 O O . ASP A 1 360 ? -27.127 24.455 34.158 1.00 94.38 360 ASP A O 1
ATOM 2811 N N . ASP A 1 361 ? -28.869 25.556 35.101 1.00 94.56 361 ASP A N 1
ATOM 2812 C CA . ASP A 1 361 ? -29.927 24.597 34.825 1.00 94.56 361 ASP A CA 1
ATOM 2813 C C . ASP A 1 361 ? -31.220 25.265 34.330 1.00 94.56 361 ASP A C 1
ATOM 2815 O O . ASP A 1 361 ? -31.451 26.462 34.503 1.00 94.56 361 ASP A O 1
ATOM 2819 N N . TRP A 1 362 ? -32.052 24.474 33.657 1.00 95.94 362 TRP A N 1
ATOM 2820 C CA . TRP A 1 362 ? -33.330 24.886 33.084 1.00 95.94 362 TRP A CA 1
ATOM 2821 C C . TRP A 1 362 ? -34.362 23.778 33.244 1.00 95.94 362 TRP A C 1
ATOM 2823 O O . TRP A 1 362 ? -34.025 22.597 33.229 1.00 95.94 362 TRP A O 1
ATOM 2833 N N . VAL A 1 363 ? -35.636 24.153 33.299 1.00 94.19 363 VAL A N 1
ATOM 2834 C CA . VAL A 1 363 ? -36.757 23.209 33.246 1.00 94.19 363 VAL A CA 1
ATOM 2835 C C . VAL A 1 363 ? -37.344 23.253 31.838 1.00 94.19 363 VAL A C 1
ATOM 2837 O O . VAL A 1 363 ? -37.771 24.311 31.373 1.00 94.19 363 VAL A O 1
ATOM 2840 N N . ALA A 1 364 ? -37.338 22.124 31.134 1.00 93.12 364 ALA A N 1
ATOM 2841 C CA . ALA A 1 364 ? -37.986 22.004 29.835 1.00 93.12 364 ALA A CA 1
ATOM 2842 C C . ALA A 1 364 ? -39.517 21.961 29.974 1.00 93.12 364 ALA A C 1
ATOM 2844 O O . ALA A 1 364 ? -40.060 21.698 31.045 1.00 93.12 364 ALA A O 1
ATOM 2845 N N . VAL A 1 365 ? -40.232 22.184 28.866 1.00 90.12 365 VAL A N 1
ATOM 2846 C CA . VAL A 1 365 ? -41.710 22.200 28.842 1.00 90.12 365 VAL A CA 1
ATOM 2847 C C . VAL A 1 365 ? -42.317 20.876 29.316 1.00 90.12 365 VAL A C 1
ATOM 2849 O O . VAL A 1 365 ? -43.390 20.865 29.910 1.00 90.12 365 VAL A O 1
ATOM 2852 N N . ASP A 1 366 ? -41.630 19.761 29.075 1.00 86.88 366 ASP A N 1
ATOM 2853 C CA . ASP A 1 366 ? -42.049 18.430 29.519 1.00 86.88 366 ASP A CA 1
ATOM 2854 C C . ASP A 1 366 ? -41.678 18.116 30.984 1.00 86.88 366 ASP A C 1
ATOM 2856 O O . ASP A 1 366 ? -41.899 16.997 31.442 1.00 86.88 366 ASP A O 1
ATOM 2860 N N . GLY A 1 367 ? -41.140 19.094 31.721 1.00 90.56 367 GLY A N 1
ATOM 2861 C CA . GLY A 1 367 ? -40.710 18.962 33.114 1.00 90.56 367 GLY A CA 1
ATOM 2862 C C . GLY A 1 367 ? -39.293 18.413 33.291 1.00 90.56 367 GLY A C 1
ATOM 2863 O O . GLY A 1 367 ? -38.824 18.323 34.424 1.00 90.56 367 GLY A O 1
ATOM 2864 N N . THR A 1 368 ? -38.589 18.071 32.207 1.00 92.88 368 THR A N 1
ATOM 2865 C CA . THR A 1 368 ? -37.209 17.570 32.278 1.00 92.88 368 THR A CA 1
ATOM 2866 C C . THR A 1 368 ? -36.260 18.655 32.781 1.00 92.88 368 THR A C 1
ATOM 2868 O O . THR A 1 368 ? -36.225 19.757 32.230 1.00 92.88 368 THR A O 1
ATOM 2871 N N . LEU A 1 369 ? -35.428 18.340 33.776 1.00 95.81 369 LEU A N 1
ATOM 2872 C CA . LEU A 1 369 ? -34.353 19.230 34.216 1.00 95.81 369 LEU A CA 1
ATOM 2873 C C . LEU A 1 369 ? -33.157 19.121 33.270 1.00 95.81 369 LEU A C 1
ATOM 2875 O O . LEU A 1 369 ? -32.654 18.033 32.992 1.00 95.81 369 LEU A O 1
ATOM 2879 N N . VAL A 1 370 ? -32.672 20.250 32.777 1.00 96.31 370 VAL A N 1
ATOM 2880 C CA . VAL A 1 370 ? -31.627 20.320 31.762 1.00 96.31 370 VAL A CA 1
ATOM 2881 C C . VAL A 1 370 ? -30.452 21.134 32.278 1.00 96.31 370 VAL A C 1
ATOM 2883 O O . VAL A 1 370 ? -30.606 22.306 32.580 1.00 96.31 370 VAL A O 1
ATOM 2886 N N . PHE A 1 371 ? -29.258 20.546 32.308 1.00 96.94 371 PHE A N 1
ATOM 2887 C CA . PHE A 1 371 ? -28.041 21.197 32.803 1.00 96.94 371 PHE A CA 1
ATOM 2888 C C . PHE A 1 371 ? -27.033 21.431 31.684 1.00 96.94 371 PHE A C 1
ATOM 2890 O O . PHE A 1 371 ? -26.874 20.595 30.789 1.00 96.94 371 PHE A O 1
ATOM 2897 N N . ALA A 1 372 ? -26.274 22.520 31.774 1.00 95.56 372 ALA A N 1
ATOM 2898 C CA . ALA A 1 372 ? -25.121 22.768 30.914 1.00 95.56 372 ALA A CA 1
ATOM 2899 C C . ALA A 1 372 ? -23.824 22.624 31.715 1.00 95.56 372 ALA A C 1
ATOM 2901 O O . ALA A 1 372 ? -23.660 23.242 32.764 1.00 95.56 372 ALA A O 1
ATOM 2902 N N . VAL A 1 373 ? -22.858 21.846 31.213 1.00 94.19 373 VAL A N 1
ATOM 2903 C CA . VAL A 1 373 ? -21.568 21.651 31.902 1.00 94.19 373 VAL A CA 1
ATOM 2904 C C . VAL A 1 373 ? -20.376 21.646 30.950 1.00 94.19 373 VAL A C 1
ATOM 2906 O O . VAL A 1 373 ? -20.490 21.412 29.741 1.00 94.19 373 VAL A O 1
ATOM 2909 N N . GLY A 1 374 ? -19.187 21.879 31.509 1.00 90.62 374 GLY A N 1
ATOM 2910 C CA . GLY A 1 374 ? -17.927 21.722 30.783 1.00 90.62 374 GLY A CA 1
ATOM 2911 C C . GLY A 1 374 ? -17.712 20.284 30.293 1.00 90.62 374 GLY A C 1
ATOM 2912 O O . GLY A 1 374 ? -18.133 19.321 30.928 1.00 90.62 374 GLY A O 1
ATOM 2913 N N . HIS A 1 375 ? -17.034 20.119 29.153 1.00 89.94 375 HIS A N 1
ATOM 2914 C CA . HIS A 1 375 ? -16.635 18.787 28.691 1.00 89.94 375 HIS A CA 1
ATOM 2915 C C . HIS A 1 375 ? -15.489 18.255 29.575 1.00 89.94 375 HIS A C 1
ATOM 2917 O O . HIS A 1 375 ? -14.516 18.983 29.786 1.00 89.94 375 HIS A O 1
ATOM 2923 N N . PRO A 1 376 ? -15.495 16.984 30.013 1.00 83.44 376 PRO A N 1
ATOM 2924 C CA . PRO A 1 376 ? -14.459 16.437 30.903 1.00 83.44 376 PRO A CA 1
ATOM 2925 C C . PRO A 1 376 ? -13.106 16.170 30.209 1.00 83.44 376 PRO A C 1
ATOM 2927 O O . PRO A 1 376 ? -12.232 15.513 30.764 1.00 83.44 376 PRO A O 1
ATOM 2930 N N . GLY A 1 377 ? -12.932 16.644 28.972 1.00 80.44 377 GLY A N 1
ATOM 2931 C CA . GLY A 1 377 ? -11.727 16.415 28.170 1.00 80.44 377 GLY A CA 1
ATOM 2932 C C . GLY A 1 377 ? -10.693 17.530 28.357 1.00 80.44 377 GLY A C 1
ATOM 2933 O O . GLY A 1 377 ? -11.046 18.588 28.880 1.00 80.44 377 GLY A O 1
ATOM 2934 N N . PRO A 1 378 ? -9.452 17.360 27.859 1.00 73.81 378 PRO A N 1
ATOM 2935 C CA . PRO A 1 378 ? -8.363 18.319 28.069 1.00 73.81 378 PRO A CA 1
ATOM 2936 C C . PRO A 1 378 ? -8.729 19.769 27.712 1.00 73.81 378 PRO A C 1
ATOM 2938 O O . PRO A 1 378 ? -8.534 20.666 28.521 1.00 73.81 378 PRO A O 1
ATOM 2941 N N . LEU A 1 379 ? -9.362 19.987 26.551 1.00 70.81 379 LEU A N 1
ATOM 2942 C CA . LEU A 1 379 ? -9.813 21.316 26.106 1.00 70.81 379 LEU A CA 1
ATOM 2943 C C . LEU A 1 379 ? -10.973 21.886 26.940 1.00 70.81 379 LEU A C 1
ATOM 2945 O O . LEU A 1 379 ? -11.137 23.101 27.035 1.00 70.81 379 LEU A O 1
ATOM 2949 N N . GLY A 1 380 ? -11.813 21.029 27.520 1.00 75.69 380 GLY A N 1
ATOM 2950 C CA . GLY A 1 380 ? -12.909 21.471 28.379 1.00 75.69 380 GLY A CA 1
ATOM 2951 C C . GLY A 1 380 ? -12.419 21.866 29.771 1.00 75.69 380 GLY A C 1
ATOM 2952 O O . GLY A 1 380 ? -12.875 22.875 30.301 1.00 75.69 380 GLY A O 1
ATOM 2953 N N . LEU A 1 381 ? -11.420 21.155 30.304 1.00 79.88 381 LEU A N 1
ATOM 2954 C CA . LEU A 1 381 ? -10.730 21.508 31.549 1.00 79.88 381 LEU A CA 1
ATOM 2955 C C . LEU A 1 381 ? -9.971 22.840 31.445 1.00 79.88 381 LEU A C 1
ATOM 2957 O O . LEU A 1 381 ? -9.889 23.559 32.436 1.00 79.88 381 LEU A O 1
ATOM 2961 N N . THR A 1 382 ? -9.476 23.202 30.255 1.00 79.81 382 THR A N 1
ATOM 2962 C CA . THR A 1 382 ? -8.884 24.527 29.999 1.00 79.81 382 THR A CA 1
ATOM 2963 C C . THR A 1 382 ? -9.900 25.661 30.160 1.00 79.81 382 THR A C 1
ATOM 2965 O O . THR A 1 382 ? -9.562 26.711 30.692 1.00 79.81 382 THR A O 1
ATOM 2968 N N . ASN A 1 383 ? -11.141 25.461 29.703 1.00 79.62 383 ASN A N 1
ATOM 2969 C CA . ASN A 1 383 ? -12.167 26.512 29.687 1.00 79.62 383 ASN A CA 1
ATOM 2970 C C . ASN A 1 383 ? -13.028 26.548 30.957 1.00 79.62 383 ASN A C 1
ATOM 2972 O O . ASN A 1 383 ? -13.597 27.586 31.280 1.00 79.62 383 ASN A O 1
ATOM 2976 N N . ARG A 1 384 ? -13.145 25.421 31.668 1.00 88.62 384 ARG A N 1
ATOM 2977 C CA . ARG A 1 384 ? -13.836 25.315 32.955 1.00 88.62 384 ARG A CA 1
ATOM 2978 C C . ARG A 1 384 ? -13.024 24.402 33.880 1.00 88.62 384 ARG A C 1
ATOM 2980 O O . ARG A 1 384 ? -13.064 23.183 33.689 1.00 88.62 384 ARG A O 1
ATOM 2987 N N . PRO A 1 385 ? -12.267 24.958 34.844 1.00 91.12 385 PRO A N 1
ATOM 2988 C CA . PRO A 1 385 ? -11.368 24.189 35.700 1.00 91.12 385 PRO A CA 1
ATOM 2989 C C . PRO A 1 385 ? -12.070 23.078 36.489 1.00 91.12 385 PRO A C 1
ATOM 2991 O O . PRO A 1 385 ? -13.252 23.177 36.824 1.00 91.12 385 PRO A O 1
ATOM 2994 N N . LEU A 1 386 ? -11.313 22.038 36.849 1.00 88.69 386 LEU A N 1
ATOM 2995 C CA . LEU A 1 386 ? -11.827 20.863 37.560 1.00 88.69 386 LEU A CA 1
ATOM 2996 C C . LEU A 1 386 ? -12.659 21.197 38.820 1.00 88.69 386 LEU A C 1
ATOM 2998 O O . LEU A 1 386 ? -13.722 20.597 38.970 1.00 88.69 386 LEU A O 1
ATOM 3002 N N . PRO A 1 387 ? -12.276 22.155 39.693 1.00 93.75 387 PRO A N 1
ATOM 3003 C CA . PRO A 1 387 ? -13.094 22.501 40.858 1.00 93.75 387 PRO A CA 1
ATOM 3004 C C . PRO A 1 387 ? -14.505 22.984 40.502 1.00 93.75 387 PRO A C 1
ATOM 3006 O O . PRO A 1 387 ? -15.462 22.619 41.183 1.00 93.75 387 PRO A O 1
ATOM 3009 N N . GLN A 1 388 ? -14.646 23.751 39.415 1.00 92.94 388 GLN A N 1
ATOM 3010 C CA . GLN A 1 388 ? -15.947 24.219 38.930 1.00 92.94 388 GLN A CA 1
ATOM 3011 C C . GLN A 1 388 ? -16.756 23.059 38.346 1.00 92.94 388 GLN A C 1
ATOM 3013 O O . GLN A 1 388 ? -17.915 22.896 38.699 1.00 92.94 388 GLN A O 1
ATOM 3018 N N . GLN A 1 389 ? -16.137 22.176 37.554 1.00 91.25 389 GLN A N 1
ATOM 3019 C CA . GLN A 1 389 ? -16.834 20.990 37.036 1.00 91.25 389 GLN A CA 1
ATOM 3020 C C . GLN A 1 389 ? -17.303 20.039 38.151 1.00 91.25 389 GLN A C 1
ATOM 3022 O O . GLN A 1 389 ? -18.350 19.407 38.033 1.00 91.25 389 GLN A O 1
ATOM 3027 N N . LEU A 1 390 ? -16.546 19.926 39.249 1.00 92.38 390 LEU A N 1
ATOM 3028 C CA . LEU A 1 390 ? -16.975 19.171 40.429 1.00 92.38 390 LEU A CA 1
ATOM 3029 C C . LEU A 1 390 ? -18.158 19.842 41.140 1.00 92.38 390 LEU A C 1
ATOM 3031 O O . LEU A 1 390 ? -19.026 19.136 41.650 1.00 92.38 390 LEU A O 1
ATOM 3035 N N . ALA A 1 391 ? -18.207 21.176 41.171 1.00 93.62 391 ALA A N 1
ATOM 3036 C CA . ALA A 1 391 ? -19.356 21.910 41.692 1.00 93.62 391 ALA A CA 1
ATOM 3037 C C . ALA A 1 391 ? -20.602 21.681 40.822 1.00 93.62 391 ALA A C 1
ATOM 3039 O O . ALA A 1 391 ? -21.641 21.318 41.366 1.00 93.62 391 ALA A O 1
ATOM 3040 N N . ASP A 1 392 ? -20.468 21.757 39.493 1.00 93.31 392 ASP A N 1
ATOM 3041 C CA . ASP A 1 392 ? -21.560 21.473 38.551 1.00 93.31 392 ASP A CA 1
ATOM 3042 C C . ASP A 1 392 ? -22.131 20.060 38.757 1.00 93.31 392 ASP A C 1
ATOM 3044 O O . ASP A 1 392 ? -23.340 19.853 38.787 1.00 93.31 392 ASP A O 1
ATOM 3048 N N . ARG A 1 393 ? -21.262 19.059 38.955 1.00 90.88 393 ARG A N 1
ATOM 3049 C CA . ARG A 1 393 ? -21.692 17.674 39.214 1.00 90.88 393 ARG A CA 1
ATOM 3050 C C . ARG A 1 393 ? -22.428 17.518 40.539 1.00 90.88 393 ARG A C 1
ATOM 3052 O O . ARG A 1 393 ? -23.372 16.739 40.608 1.00 90.88 393 ARG A O 1
ATOM 3059 N N . ARG A 1 394 ? -22.007 18.238 41.584 1.00 93.94 394 ARG A N 1
ATOM 3060 C CA . ARG A 1 394 ? -22.734 18.262 42.862 1.00 93.94 394 ARG A CA 1
ATOM 3061 C C . ARG A 1 394 ? -24.105 18.916 42.705 1.00 93.94 394 ARG A C 1
ATOM 3063 O O . ARG A 1 394 ? -25.060 18.400 43.270 1.00 93.94 394 ARG A O 1
ATOM 3070 N N . HIS A 1 395 ? -24.200 19.983 41.910 1.00 92.88 395 HIS A N 1
ATOM 3071 C CA . HIS A 1 395 ? -25.469 20.639 41.594 1.00 92.88 395 HIS A CA 1
ATOM 3072 C C . HIS A 1 395 ? -26.440 19.667 40.899 1.00 92.88 395 HIS A C 1
ATOM 3074 O O . HIS A 1 395 ? -27.554 19.465 41.376 1.00 92.88 395 HIS A O 1
ATOM 3080 N N . ILE A 1 396 ? -25.974 18.958 39.865 1.00 92.75 396 ILE A N 1
ATOM 3081 C CA . ILE A 1 396 ? -26.759 17.910 39.188 1.00 92.75 396 ILE A CA 1
ATOM 3082 C C . ILE A 1 396 ? -27.176 16.802 40.168 1.00 92.75 396 ILE A C 1
ATOM 3084 O O . ILE A 1 396 ? -28.318 16.349 40.151 1.00 92.75 396 ILE A O 1
ATOM 3088 N N . GLY A 1 397 ? -26.256 16.360 41.032 1.00 88.81 397 GLY A N 1
ATOM 3089 C CA . GLY A 1 397 ? -26.528 15.323 42.029 1.00 88.81 397 GLY A CA 1
ATOM 3090 C C . GLY A 1 397 ? -27.631 15.715 43.015 1.00 88.81 397 GLY A C 1
ATOM 3091 O O . GLY A 1 397 ? -28.492 14.894 43.312 1.00 88.81 397 GLY A O 1
ATOM 3092 N N . ALA A 1 398 ? -27.648 16.969 43.471 1.00 89.50 398 ALA A N 1
ATOM 3093 C CA . ALA A 1 398 ? -28.701 17.478 44.349 1.00 89.50 398 ALA A CA 1
ATOM 3094 C C . ALA A 1 398 ? -30.078 17.479 43.661 1.00 89.50 398 ALA A C 1
ATOM 3096 O O . ALA A 1 398 ? -31.068 17.073 44.268 1.00 89.50 398 ALA A O 1
ATOM 3097 N N . ALA A 1 399 ? -30.131 17.867 42.384 1.00 85.44 399 ALA A N 1
ATOM 3098 C CA . ALA A 1 399 ? -31.363 17.858 41.601 1.00 85.44 399 ALA A CA 1
ATOM 3099 C C . ALA A 1 399 ? -31.909 16.439 41.372 1.00 85.44 399 ALA A C 1
ATOM 3101 O O . ALA A 1 399 ? -33.108 16.207 41.514 1.00 85.44 399 ALA A O 1
ATOM 3102 N N . LEU A 1 400 ? -31.029 15.469 41.093 1.00 82.38 400 LEU A N 1
ATOM 3103 C CA . LEU A 1 400 ? -31.411 14.060 40.973 1.00 82.38 400 LEU A CA 1
ATOM 3104 C C . LEU A 1 400 ? -32.036 13.531 42.270 1.00 82.38 400 LEU A C 1
ATOM 3106 O O . LEU A 1 400 ? -33.110 12.932 42.218 1.00 82.38 400 LEU A O 1
ATOM 3110 N N . SER A 1 401 ? -31.421 13.809 43.424 1.00 82.25 401 SER A N 1
ATOM 3111 C CA . SER A 1 401 ? -31.950 13.386 44.728 1.00 82.25 401 SER A CA 1
ATOM 3112 C C . SER A 1 401 ? -33.355 13.941 45.001 1.00 82.25 401 SER A C 1
ATOM 3114 O O . SER A 1 401 ? -34.236 13.193 45.426 1.00 82.25 401 SER A O 1
ATOM 3116 N N . ALA A 1 402 ? -33.599 15.213 44.670 1.00 75.75 402 ALA A N 1
ATOM 3117 C CA . ALA A 1 402 ? -34.911 15.847 44.822 1.00 75.75 402 ALA A CA 1
ATOM 3118 C C . ALA A 1 402 ? -35.988 15.236 43.897 1.00 75.75 402 ALA A C 1
ATOM 3120 O O . ALA A 1 402 ? -37.148 15.090 44.290 1.00 75.75 402 ALA A O 1
ATO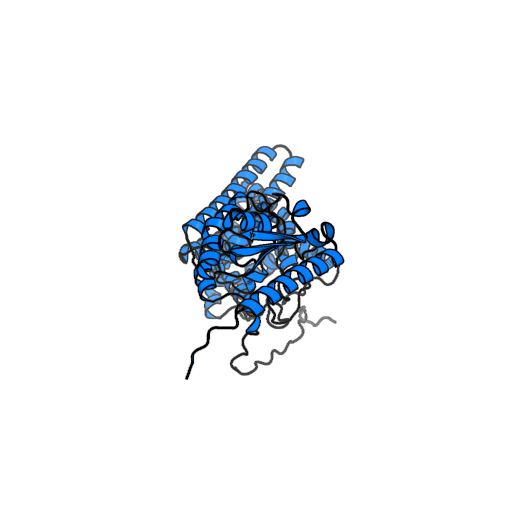M 3121 N N . THR A 1 403 ? -35.616 14.818 42.680 1.00 68.19 403 THR A N 1
ATOM 3122 C CA . THR A 1 403 ? -36.541 14.115 41.767 1.00 68.19 403 THR A CA 1
ATOM 3123 C C . THR A 1 403 ? -36.863 12.682 42.204 1.00 68.19 403 THR A C 1
ATOM 3125 O O . THR A 1 403 ? -37.941 12.178 41.906 1.00 68.19 403 THR A O 1
ATOM 3128 N N . SER A 1 404 ? -35.970 12.014 42.940 1.00 60.62 404 SER A N 1
ATOM 3129 C CA . SER A 1 404 ? -36.237 10.675 43.487 1.00 60.62 404 SER A CA 1
ATOM 3130 C C . SER A 1 404 ? -37.137 10.685 44.727 1.00 60.62 404 SER A C 1
ATOM 3132 O O . SER A 1 404 ? -37.932 9.763 44.898 1.00 60.62 404 SER A O 1
ATOM 3134 N N . GLU A 1 405 ? -37.081 11.726 45.563 1.00 56.47 405 GLU A N 1
ATOM 3135 C CA . GLU A 1 405 ? -37.965 11.856 46.736 1.00 56.47 405 GLU A CA 1
ATOM 3136 C C . GLU A 1 405 ? -39.433 12.105 46.350 1.00 56.47 405 GLU A C 1
ATOM 3138 O O . GLU A 1 405 ? -40.344 11.700 47.068 1.00 56.47 405 GLU A O 1
ATOM 3143 N N . THR A 1 406 ? -39.684 12.690 45.177 1.00 51.94 406 THR A N 1
ATOM 3144 C CA . THR A 1 406 ? -41.038 12.925 44.645 1.00 51.94 406 THR A CA 1
ATOM 3145 C C . THR A 1 406 ? -41.666 11.696 43.969 1.00 51.94 406 THR A C 1
ATOM 3147 O O . THR A 1 406 ? -42.865 11.703 43.696 1.00 51.94 406 THR A O 1
ATOM 3150 N N . ALA A 1 407 ? -40.907 10.614 43.745 1.00 50.50 407 ALA A N 1
ATOM 3151 C CA . ALA A 1 407 ? -41.384 9.391 43.088 1.00 50.50 407 ALA A CA 1
ATOM 3152 C C . ALA A 1 407 ? -41.921 8.304 44.054 1.00 50.50 407 ALA A C 1
ATOM 3154 O O . ALA A 1 407 ? -42.402 7.265 43.598 1.00 50.50 407 ALA A O 1
ATOM 3155 N N . HIS A 1 408 ? -41.885 8.524 45.376 1.00 42.62 408 HIS A N 1
ATOM 3156 C CA . HIS A 1 408 ? -42.396 7.584 46.387 1.00 42.62 408 HIS A CA 1
ATOM 3157 C C . HIS A 1 408 ? -43.789 7.976 46.934 1.00 42.62 408 HIS A C 1
ATOM 3159 O O . HIS A 1 408 ? -43.891 8.533 48.020 1.00 42.62 408 HIS A O 1
ATOM 3165 N N . HIS A 1 409 ? -44.855 7.666 46.178 1.00 36.09 409 HIS A N 1
ATOM 3166 C CA . HIS A 1 409 ? -46.168 7.105 46.604 1.00 36.09 409 HIS A CA 1
ATOM 3167 C C . HIS A 1 409 ? -47.224 7.299 45.494 1.00 36.09 409 HIS A C 1
ATOM 3169 O O . HIS A 1 409 ? -47.463 8.421 45.055 1.00 36.09 409 HIS A O 1
ATOM 3175 N N . PRO A 1 410 ? -47.857 6.207 45.025 1.00 39.69 410 PRO A N 1
ATOM 3176 C CA . PRO A 1 410 ? -49.124 5.748 45.611 1.00 39.69 410 PRO A CA 1
ATOM 3177 C C . PRO A 1 410 ? -49.034 4.260 45.994 1.00 39.69 410 PRO A C 1
ATOM 3179 O O . PRO A 1 410 ? -48.664 3.416 45.186 1.00 39.69 410 PRO A O 1
ATOM 3182 N N . GLN A 1 411 ? -49.149 3.913 47.280 1.00 39.72 411 GLN A N 1
ATOM 3183 C CA . GLN A 1 411 ? -50.336 3.221 47.817 1.00 39.72 411 GLN A CA 1
ATOM 3184 C C . GLN A 1 411 ? -51.038 2.314 46.790 1.00 39.72 411 GLN A C 1
ATOM 3186 O O . GLN A 1 411 ? -51.952 2.745 46.096 1.00 39.72 411 GLN A O 1
ATOM 3191 N N . TYR A 1 412 ? -50.652 1.038 46.765 1.00 33.44 412 TYR A N 1
ATOM 3192 C CA . TYR A 1 412 ? -51.634 -0.029 46.601 1.00 33.44 412 TYR A CA 1
ATOM 3193 C C . TYR A 1 412 ? -51.988 -0.507 48.008 1.00 33.44 412 TYR A C 1
ATOM 3195 O O . TYR A 1 412 ? -51.112 -0.949 48.752 1.00 33.44 412 TYR A O 1
ATOM 3203 N N . GLY A 1 413 ? -53.242 -0.267 48.388 1.00 36.94 413 GLY A N 1
ATOM 3204 C CA . GLY A 1 413 ? -53.840 -0.758 49.620 1.00 36.94 413 GLY A CA 1
ATOM 3205 C C . GLY A 1 413 ? -54.278 -2.216 49.491 1.00 36.94 413 GLY A C 1
ATOM 3206 O O . GLY A 1 413 ? -54.613 -2.644 48.389 1.00 36.94 413 GLY A O 1
ATOM 3207 N N . GLU A 1 414 ? -54.249 -2.869 50.657 1.00 33.53 414 GLU A N 1
ATOM 3208 C CA . GLU A 1 414 ? -54.819 -4.167 51.081 1.00 33.53 414 GLU A CA 1
ATOM 3209 C C . GLU A 1 414 ? -54.559 -5.425 50.240 1.00 33.53 414 GLU A C 1
ATOM 3211 O O . GLU A 1 414 ? -55.061 -5.549 49.101 1.00 33.53 414 GLU A O 1
#

pLDDT: mean 84.58, std 19.04, range [24.75, 98.81]